Protein AF-A0A8S8ZEI9-F1 (afdb_monomer_lite)

Secondary structure (DSSP, 8-state):
--PPPPPPPPP-----------S----SSPEEEEEEEEEEPPPTT--TTTT-S--TT--SHHHHHHHHHHHHHHHHHHTT--EEEEEPPPEEE--TTT-TTHHHHHHHHHH-TT-GGGHHHHHHHHHHHHHHT-SEEEEEPPTT-SS-SS-EES-SS--GGG-EEEE-GGG-SHHHHHHHHHHHTT--GGGS-EEEEEEEETT---EEEEEE-TT--SPPP-SSPEEEBSS---TT-EE-SEEEE-SSSSPEEEEESS-EESSBTTB-HHHHHHHHHHHHTTSS---------PPPPBPPPSSSEEEEEEEEEES---TT-EEEEEEEEEEEEETTS--TTSS-GGG-HHHHHHHHTS--SSEE-HHHHHHHHHHHHHHT---BTTTTTS-EETTEEPEESS--EEEEEPPPSEETT---EEEEEEEEEEEEE--S-SS--EE--SS-TT-------

pLDDT: mean 82.85, std 17.99, range [22.48, 98.56]

Sequence (457 aa):
MLLCTLPSAAVANSEITSSNRDASEEIANPNSIDLLVIYPETEFGTSHVDDLSSDYGEITVDGYLDKLIQHVNSNYARSSIGAQFNPLPSVEVNFSHLDEDWKRQLTLAMMNPHNSPYVDYIAELNTIRNSTNADVMVYWRESGDGGPGANGASAVPAEEDEAYVHITHYSMSPYILSHELGHLLGGEHHKGTQTIANISVDGGEFEDREIRTLMTSQVTPTGYPVARVWAFSDANTTVNGTIPCGYGLEPSNCTYAEETPIGNSSWSNVDLMRARAPIVAGFRSQPDEPEWEWPEPLPPQGDDVLGSSQLQIYGPISASSNISATWIANISLRDDYGVDLLPDRALGVRAQIDQHLGDGDGWLDIPEIADFVSLVEGARNLTDSESLGCCVVDYLPLQMSKGMEVIVIPPANGSVESNGSWGWMEYAELSGLTDSRSTRILDVPRWVACWRRSPSG

Radius of gyration: 31.48 Å; chains: 1; bounding box: 76×87×60 Å

Foldseek 3Di:
DDDDDDDDDDDDPPPPDDDPPDDDDQDPAFQEAEEEEEEADDDPPQELCNPAPCQVPDRHPVVSVVLQLVLLQVQCRVQNLRARYDYFPYYHDDPVVLDVLVLQVLVVCLLCVVDDVCVVSLVVVVVVCVVRLGLAYEYQGDAPSPHDPDWAQNAQQDALSRRYTYDYSNQSASLQVSQRNLRNLRQAQVQWDWDWFFKDWQPHHTDTETETESNHPDDDDPPGHHKYFSYFAAQPDWDAAWGFTDRDNGTIIITGPDTGHRGHVVHGSSVSSSVSRNVSSVSRPPPVPVPPPQDPFAAFDPDQKDKDKDKAWDDDPAAFDKIKIKIKMKMKGKQCQADPLFPDRNRGPLQRLCPPVHDNPQWRDPNSQVVVQVSVVVCQQDFWCVLQLAKAKQNHTWGFPPTKDKRWNTHDTTGSPDIGMIIMMIITITMDTHHRDRDMDIDRHPDRPSDPPDDDD

Structure (mmCIF, N/CA/C/O backbone):
data_AF-A0A8S8ZEI9-F1
#
_entry.id   AF-A0A8S8ZEI9-F1
#
loop_
_atom_site.group_PDB
_atom_site.id
_atom_site.type_symbol
_atom_site.label_atom_id
_atom_site.label_alt_id
_atom_site.label_comp_id
_atom_site.label_asym_id
_atom_site.label_entity_id
_atom_site.label_seq_id
_atom_site.pdbx_PDB_ins_code
_atom_site.Cartn_x
_atom_site.Cartn_y
_atom_site.Cartn_z
_atom_site.occupancy
_atom_site.B_iso_or_equiv
_atom_site.auth_seq_id
_atom_site.auth_comp_id
_atom_site.auth_asym_id
_atom_site.auth_atom_id
_atom_site.pdbx_PDB_model_num
ATOM 1 N N . MET A 1 1 ? 7.246 -60.025 -24.361 1.00 41.47 1 MET A N 1
ATOM 2 C CA . MET A 1 1 ? 8.350 -59.055 -24.514 1.00 41.47 1 MET A CA 1
ATOM 3 C C . MET A 1 1 ? 8.413 -58.632 -25.967 1.00 41.47 1 MET A C 1
ATOM 5 O O . MET A 1 1 ? 9.008 -59.336 -26.766 1.00 41.47 1 MET A O 1
ATOM 9 N N . LEU A 1 2 ? 7.758 -57.529 -26.307 1.00 24.06 2 LEU A N 1
ATOM 10 C CA . LEU A 1 2 ? 8.025 -56.771 -27.524 1.00 24.06 2 LEU A CA 1
ATOM 11 C C . LEU A 1 2 ? 7.878 -55.302 -27.111 1.00 24.06 2 LEU A C 1
ATOM 13 O O . LEU A 1 2 ? 6.808 -54.891 -26.670 1.00 24.06 2 LEU A O 1
ATOM 17 N N . LEU A 1 3 ? 8.998 -54.581 -27.122 1.00 26.72 3 LEU A N 1
ATOM 18 C CA . LEU A 1 3 ? 9.082 -53.158 -26.817 1.00 26.72 3 LEU A CA 1
ATOM 19 C C . LEU A 1 3 ? 8.504 -52.369 -27.997 1.00 26.72 3 LEU A C 1
ATOM 21 O O . LEU A 1 3 ? 9.011 -52.492 -29.110 1.00 26.72 3 LEU A O 1
ATOM 25 N N . CYS A 1 4 ? 7.480 -51.552 -27.752 1.00 22.48 4 CYS A N 1
ATOM 26 C CA . CYS A 1 4 ? 7.060 -50.507 -28.683 1.00 22.48 4 CYS A CA 1
ATOM 27 C C . CYS A 1 4 ? 7.836 -49.224 -28.371 1.00 22.48 4 CYS A C 1
ATOM 29 O O . CYS A 1 4 ? 7.711 -48.653 -27.290 1.00 22.48 4 CYS A O 1
ATOM 31 N N . THR A 1 5 ? 8.646 -48.789 -29.330 1.00 28.70 5 THR A N 1
ATOM 32 C CA . THR A 1 5 ? 9.311 -47.484 -29.376 1.00 28.70 5 THR A CA 1
ATOM 33 C C . THR A 1 5 ? 8.310 -46.404 -29.791 1.00 28.70 5 THR A C 1
ATOM 35 O O . THR A 1 5 ? 7.671 -46.533 -30.835 1.00 28.70 5 THR A O 1
ATOM 38 N N . LEU A 1 6 ? 8.189 -45.342 -28.993 1.00 28.67 6 LEU A N 1
ATOM 39 C CA . LEU A 1 6 ? 7.446 -44.123 -29.332 1.00 28.67 6 LEU A CA 1
ATOM 40 C C . LEU A 1 6 ? 8.271 -43.246 -30.300 1.00 28.67 6 LEU A C 1
ATOM 42 O O . LEU A 1 6 ? 9.490 -43.169 -30.133 1.00 28.67 6 LEU A O 1
ATOM 46 N N . PRO A 1 7 ? 7.655 -42.566 -31.284 1.00 27.75 7 PRO A N 1
ATOM 47 C CA . PRO A 1 7 ? 8.329 -41.540 -32.072 1.00 27.75 7 PRO A CA 1
ATOM 48 C C . PRO A 1 7 ? 8.414 -40.222 -31.284 1.00 27.75 7 PRO A C 1
ATOM 50 O O . PRO A 1 7 ? 7.431 -39.772 -30.697 1.00 27.75 7 PRO A O 1
ATOM 53 N N . SER A 1 8 ? 9.595 -39.598 -31.291 1.00 26.06 8 SER A N 1
ATOM 54 C CA . SER A 1 8 ? 9.828 -38.262 -30.736 1.00 26.06 8 SER A CA 1
ATOM 55 C C . SER A 1 8 ? 9.002 -37.210 -31.476 1.00 26.06 8 SER A C 1
ATOM 57 O O . SER A 1 8 ? 9.134 -37.057 -32.691 1.00 26.06 8 SER A O 1
ATOM 59 N N . ALA A 1 9 ? 8.186 -36.457 -30.740 1.00 27.80 9 ALA A N 1
ATOM 60 C CA . ALA A 1 9 ? 7.574 -35.235 -31.240 1.00 27.80 9 ALA A CA 1
ATOM 61 C C . ALA A 1 9 ? 8.646 -34.140 -31.351 1.00 27.80 9 ALA A C 1
ATOM 63 O O . ALA A 1 9 ? 9.372 -33.861 -30.396 1.00 27.80 9 ALA A O 1
ATOM 64 N N . ALA A 1 10 ? 8.755 -33.547 -32.537 1.00 25.30 10 ALA A N 1
ATOM 65 C CA . ALA A 1 10 ? 9.562 -32.365 -32.783 1.00 25.30 10 ALA A CA 1
ATOM 66 C C . ALA A 1 10 ? 8.955 -31.174 -32.030 1.00 25.30 10 ALA A C 1
ATOM 68 O O . ALA A 1 10 ? 7.794 -30.825 -32.242 1.00 25.30 10 ALA A O 1
ATOM 69 N N . VAL A 1 11 ? 9.745 -30.561 -31.152 1.00 27.27 11 VAL A N 1
ATOM 70 C CA . VAL A 1 11 ? 9.424 -29.274 -30.536 1.00 27.27 11 VAL A CA 1
ATOM 71 C C . VAL A 1 11 ? 9.545 -28.216 -31.629 1.00 27.27 11 VAL A C 1
ATOM 73 O O . VAL A 1 11 ? 10.615 -28.034 -32.212 1.00 27.27 11 VAL A O 1
ATOM 76 N N . ALA A 1 12 ? 8.435 -27.558 -31.949 1.00 25.98 12 ALA A N 1
ATOM 77 C CA . ALA A 1 12 ? 8.441 -26.385 -32.802 1.00 25.98 12 ALA A CA 1
ATOM 78 C C . ALA A 1 12 ? 9.163 -25.254 -32.055 1.00 25.98 12 ALA A C 1
ATOM 80 O O . ALA A 1 12 ? 8.646 -24.721 -31.077 1.00 25.98 12 ALA A O 1
ATOM 81 N N . ASN A 1 13 ? 10.369 -24.912 -32.510 1.00 25.33 13 ASN A N 1
ATOM 82 C CA . ASN A 1 13 ? 11.029 -23.659 -32.165 1.00 25.33 13 ASN A CA 1
ATOM 83 C C . ASN A 1 13 ? 10.170 -22.511 -32.710 1.00 25.33 13 ASN A C 1
ATOM 85 O O . ASN A 1 13 ? 10.238 -22.200 -33.898 1.00 25.33 13 ASN A O 1
ATOM 89 N N . SER A 1 14 ? 9.372 -21.876 -31.856 1.00 28.39 14 SER A N 1
ATOM 90 C CA . SER A 1 14 ? 8.962 -20.499 -32.107 1.00 28.39 14 SER A CA 1
ATOM 91 C C . SER A 1 14 ? 10.179 -19.621 -31.841 1.00 28.39 14 SER A C 1
ATOM 93 O O . SER A 1 14 ? 10.615 -19.481 -30.697 1.00 28.39 14 SER A O 1
ATOM 95 N N . GLU A 1 15 ? 10.764 -19.094 -32.913 1.00 24.59 15 GLU A N 1
ATOM 96 C CA . GLU A 1 15 ? 11.771 -18.043 -32.858 1.00 24.59 15 GLU A CA 1
ATOM 97 C C . GLU A 1 15 ? 11.253 -16.909 -31.967 1.00 24.59 15 GLU A C 1
ATOM 99 O O . GLU A 1 15 ? 10.234 -16.283 -32.257 1.00 24.59 15 GLU A O 1
ATOM 104 N N . ILE A 1 16 ? 11.952 -16.669 -30.857 1.00 27.48 16 ILE A N 1
ATOM 105 C CA . ILE A 1 16 ? 11.787 -15.458 -30.062 1.00 27.48 16 ILE A CA 1
ATOM 106 C C . ILE A 1 16 ? 12.325 -14.330 -30.936 1.00 27.48 16 ILE A C 1
ATOM 108 O O . ILE A 1 16 ? 13.528 -14.077 -30.991 1.00 27.48 16 ILE A O 1
ATOM 112 N N . THR A 1 17 ? 11.435 -13.688 -31.685 1.00 26.55 17 THR A N 1
ATOM 113 C CA . THR A 1 17 ? 11.738 -12.423 -32.341 1.00 26.55 17 THR A CA 1
ATOM 114 C C . THR A 1 17 ? 12.024 -11.403 -31.249 1.00 26.55 17 THR A C 1
ATOM 116 O O . THR A 1 17 ? 11.147 -11.079 -30.448 1.00 26.55 17 THR A O 1
ATOM 119 N N . SER A 1 18 ? 13.268 -10.929 -31.209 1.00 28.16 18 SER A N 1
ATOM 120 C CA . SER A 1 18 ? 13.718 -9.816 -30.383 1.00 28.16 18 SER A CA 1
ATOM 121 C C . SER A 1 18 ? 12.832 -8.596 -30.639 1.00 28.16 18 SER A C 1
ATOM 123 O O . SER A 1 18 ? 12.956 -7.926 -31.666 1.00 28.16 18 SER A O 1
ATOM 125 N N . SER A 1 19 ? 11.925 -8.311 -29.710 1.00 26.47 19 SER A N 1
ATOM 126 C CA . SER A 1 19 ? 11.293 -7.002 -29.621 1.00 26.47 19 SER A CA 1
ATOM 127 C C . SER A 1 19 ? 12.347 -6.042 -29.074 1.00 26.47 19 SER A C 1
ATOM 129 O O . SER A 1 19 ? 12.696 -6.098 -27.897 1.00 26.47 19 SER A O 1
ATOM 131 N N . ASN A 1 20 ? 12.886 -5.194 -29.952 1.00 26.67 20 ASN A N 1
ATOM 132 C CA . ASN A 1 20 ? 13.472 -3.925 -29.541 1.00 26.67 20 ASN A CA 1
ATOM 133 C C . ASN A 1 20 ? 12.369 -3.150 -28.812 1.00 26.67 20 ASN A C 1
ATOM 135 O O . ASN A 1 20 ? 11.435 -2.669 -29.455 1.00 26.67 20 ASN A O 1
ATOM 139 N N . ARG A 1 21 ? 12.450 -3.074 -27.482 1.00 36.00 21 ARG A N 1
ATOM 140 C CA . ARG A 1 21 ? 11.658 -2.132 -26.690 1.00 36.00 21 ARG A CA 1
ATOM 141 C C . ARG A 1 21 ? 12.349 -0.778 -26.772 1.00 36.00 21 ARG A C 1
ATOM 143 O O . ARG A 1 21 ? 13.206 -0.463 -25.957 1.00 36.00 21 ARG A O 1
ATOM 150 N N . ASP A 1 22 ? 12.022 -0.041 -27.823 1.00 31.16 22 ASP A N 1
ATOM 151 C CA . ASP A 1 22 ? 12.341 1.376 -27.944 1.00 31.16 22 ASP A CA 1
ATOM 152 C C . ASP A 1 22 ? 11.211 2.167 -27.262 1.00 31.16 22 ASP A C 1
ATOM 154 O O . ASP A 1 22 ? 10.046 1.959 -27.593 1.00 31.16 22 ASP A O 1
ATOM 158 N N . ALA A 1 23 ? 11.579 3.055 -26.334 1.00 32.91 23 ALA A N 1
ATOM 159 C CA . ALA A 1 23 ? 10.731 3.962 -25.548 1.00 32.91 23 ALA A CA 1
ATOM 160 C C . ALA A 1 23 ? 9.713 3.328 -24.568 1.00 32.91 23 ALA A C 1
ATOM 162 O O . ALA A 1 23 ? 8.863 2.512 -24.904 1.00 32.91 23 ALA A O 1
ATOM 163 N N . SER A 1 24 ? 9.800 3.784 -23.318 1.00 43.91 24 SER A N 1
ATOM 164 C CA . SER A 1 24 ? 8.871 3.557 -22.211 1.00 43.91 24 SER A CA 1
ATOM 165 C C . SER A 1 24 ? 7.418 3.871 -22.595 1.00 43.91 24 SER A C 1
ATOM 167 O O . SER A 1 24 ? 7.023 5.038 -22.632 1.00 43.91 24 SER A O 1
ATOM 169 N N . GLU A 1 25 ? 6.607 2.846 -22.850 1.00 44.22 25 GLU A N 1
ATOM 170 C CA . GLU A 1 25 ? 5.152 2.987 -22.805 1.00 44.22 25 GLU A CA 1
ATOM 171 C C . GLU A 1 25 ? 4.739 3.067 -21.330 1.00 44.22 25 GLU A C 1
ATOM 173 O O . GLU A 1 25 ? 4.743 2.062 -20.616 1.00 44.22 25 GLU A O 1
ATOM 178 N N . GLU A 1 26 ? 4.435 4.280 -20.856 1.00 55.06 26 GLU A N 1
ATOM 179 C CA . GLU A 1 26 ? 3.757 4.466 -19.572 1.00 55.06 26 GLU A CA 1
ATOM 180 C C . GLU A 1 26 ? 2.488 3.603 -19.543 1.00 55.06 26 GLU A C 1
ATOM 182 O O . GLU A 1 26 ? 1.740 3.524 -20.522 1.00 55.06 26 GLU A O 1
ATOM 187 N N . ILE A 1 27 ? 2.247 2.930 -18.417 1.00 61.28 27 ILE A N 1
ATOM 188 C CA . ILE A 1 27 ? 1.066 2.082 -18.247 1.00 61.28 27 ILE A CA 1
ATOM 189 C C . ILE A 1 27 ? -0.175 2.975 -18.347 1.00 61.28 27 ILE A C 1
ATOM 191 O O . ILE A 1 27 ? -0.409 3.812 -17.480 1.00 61.28 27 ILE A O 1
ATOM 195 N N . ALA A 1 28 ? -0.969 2.777 -19.404 1.00 56.03 28 ALA A N 1
ATOM 196 C CA . ALA A 1 28 ? -2.083 3.654 -19.771 1.00 56.03 28 ALA A CA 1
ATOM 197 C C . ALA A 1 28 ? -3.189 3.765 -18.703 1.00 56.03 28 ALA A C 1
ATOM 199 O O . ALA A 1 28 ? -3.949 4.725 -18.735 1.00 56.03 28 ALA A O 1
ATOM 200 N N . ASN A 1 29 ? -3.265 2.805 -17.771 1.00 72.75 29 ASN A N 1
ATOM 201 C CA . ASN A 1 29 ? -4.181 2.801 -16.630 1.00 72.75 29 ASN A CA 1
ATOM 202 C C . ASN A 1 29 ? -3.444 2.261 -15.386 1.00 72.75 29 ASN A C 1
ATOM 204 O O . ASN A 1 29 ? -3.379 1.040 -15.215 1.00 72.75 29 ASN A O 1
ATOM 208 N N . PRO A 1 30 ? -2.817 3.116 -14.559 1.00 85.81 30 PRO A N 1
ATOM 209 C CA . PRO A 1 30 ? -2.212 2.673 -13.306 1.00 85.81 30 PRO A CA 1
ATOM 210 C C . PRO A 1 30 ? -3.292 2.257 -12.294 1.00 85.81 30 PRO A C 1
ATOM 212 O O . PRO A 1 30 ? -4.415 2.756 -12.329 1.00 85.81 30 PRO A O 1
ATOM 215 N N . ASN A 1 31 ? -2.942 1.355 -11.377 1.00 91.00 31 ASN A N 1
ATOM 216 C CA . ASN A 1 31 ? -3.812 0.986 -10.263 1.00 91.00 31 ASN A CA 1
ATOM 217 C C . ASN A 1 31 ? -3.827 2.135 -9.246 1.00 91.00 31 ASN A C 1
ATOM 219 O O . ASN A 1 31 ? -2.758 2.545 -8.782 1.00 91.00 31 ASN A O 1
ATOM 223 N N . SER A 1 32 ? -5.016 2.654 -8.937 1.00 94.56 32 SER A N 1
ATOM 224 C CA . SER A 1 32 ? -5.198 3.692 -7.918 1.00 94.56 32 SER A CA 1
ATOM 225 C C . SER A 1 32 ? -5.065 3.071 -6.532 1.00 94.56 32 SER A C 1
ATOM 227 O O . SER A 1 32 ? -5.709 2.065 -6.270 1.00 94.56 32 SER A O 1
ATOM 229 N N . ILE A 1 33 ? -4.229 3.655 -5.681 1.00 96.62 33 ILE A N 1
ATOM 230 C CA . ILE A 1 33 ? -4.015 3.249 -4.290 1.00 96.62 33 ILE A CA 1
ATOM 231 C C . ILE A 1 33 ? -4.404 4.436 -3.415 1.00 96.62 33 ILE A C 1
ATOM 233 O O . ILE A 1 33 ? -3.739 5.476 -3.466 1.00 96.62 33 ILE A O 1
ATOM 237 N N . ASP A 1 34 ? -5.458 4.293 -2.623 1.00 97.12 34 ASP A N 1
ATOM 238 C CA . ASP A 1 34 ? -5.935 5.345 -1.733 1.00 97.12 34 ASP A CA 1
ATOM 239 C C . ASP A 1 34 ? -5.009 5.468 -0.513 1.00 97.12 34 ASP A C 1
ATOM 241 O O . ASP A 1 34 ? -4.850 4.553 0.299 1.00 97.12 34 ASP A O 1
ATOM 245 N N . LEU A 1 35 ? -4.347 6.620 -0.407 1.00 98.00 35 LEU A N 1
ATOM 246 C CA . LEU A 1 35 ? -3.287 6.884 0.558 1.00 98.00 35 LEU A CA 1
ATOM 247 C C . LEU A 1 35 ? -3.773 7.879 1.609 1.00 98.00 35 LEU A C 1
ATOM 249 O O . LEU A 1 35 ? -3.955 9.061 1.315 1.00 98.00 35 LEU A O 1
ATOM 253 N N . LEU A 1 36 ? -3.911 7.425 2.852 1.00 98.12 36 LEU A N 1
ATOM 254 C CA . LEU A 1 36 ? -4.219 8.292 3.984 1.00 98.12 36 LEU A CA 1
ATOM 255 C C . LEU A 1 36 ? -2.944 8.695 4.721 1.00 98.12 36 LEU A C 1
ATOM 257 O O . LEU A 1 36 ? -2.158 7.842 5.133 1.00 98.12 36 LEU A O 1
ATOM 261 N N . VAL A 1 37 ? -2.781 9.993 4.967 1.00 98.50 37 VAL A N 1
ATOM 262 C CA . VAL A 1 37 ? -1.755 10.508 5.878 1.00 98.50 37 VAL A CA 1
ATOM 263 C C . VAL A 1 37 ? -2.406 10.909 7.196 1.00 98.50 37 VAL A C 1
ATOM 265 O O . VAL A 1 37 ? -3.325 11.725 7.218 1.00 98.50 37 VAL A O 1
ATOM 268 N N . ILE A 1 38 ? -1.904 10.356 8.297 1.00 98.12 38 ILE A N 1
ATOM 269 C CA . ILE A 1 38 ? -2.270 10.758 9.655 1.00 98.12 38 ILE A CA 1
ATOM 270 C C . ILE A 1 38 ? -1.104 11.488 10.319 1.00 98.12 38 ILE A C 1
ATOM 272 O O . ILE A 1 38 ? 0.061 11.161 10.074 1.00 98.12 38 ILE A O 1
ATOM 276 N N . TYR A 1 39 ? -1.398 12.461 11.174 1.00 97.31 39 TYR A N 1
ATOM 277 C CA . TYR A 1 39 ? -0.383 13.225 11.902 1.00 97.31 39 TYR A CA 1
ATOM 278 C C . TYR A 1 39 ? -0.905 13.674 13.274 1.00 97.31 39 TYR A C 1
ATOM 280 O O . TYR A 1 39 ? -2.118 13.748 13.464 1.00 97.31 39 TYR A O 1
ATOM 288 N N . PRO A 1 40 ? -0.035 13.920 14.270 1.00 95.19 40 PRO A N 1
ATOM 289 C CA . PRO A 1 40 ? -0.490 14.307 15.600 1.00 95.19 40 PRO A CA 1
ATOM 290 C C . PRO A 1 40 ? -1.222 15.649 15.592 1.00 95.19 40 PRO A C 1
ATOM 292 O O . PRO A 1 40 ? -0.817 16.562 14.877 1.00 95.19 40 PRO A O 1
ATOM 295 N N . GLU A 1 41 ? -2.255 15.770 16.425 1.00 91.38 41 GLU A N 1
ATOM 296 C CA . GLU A 1 41 ? -2.940 17.042 16.685 1.00 91.38 41 GLU A CA 1
ATOM 297 C C . GLU A 1 41 ? -1.925 18.144 17.042 1.00 91.38 41 GLU A C 1
ATOM 299 O O . GLU A 1 41 ? -1.037 17.944 17.883 1.00 91.38 41 GLU A O 1
ATOM 304 N N . THR A 1 42 ? -2.053 19.302 16.394 1.00 86.31 42 THR A N 1
ATOM 305 C CA . THR A 1 42 ? -1.168 20.453 16.591 1.00 86.31 42 THR A CA 1
ATOM 306 C C . THR A 1 42 ? -1.728 21.432 17.623 1.00 86.31 42 THR A C 1
ATOM 308 O O . THR A 1 42 ? -2.895 21.388 18.018 1.00 86.31 42 THR A O 1
ATOM 311 N N . GLU A 1 43 ? -0.881 22.347 18.104 1.00 82.88 43 GLU A N 1
ATOM 312 C CA . GLU A 1 43 ? -1.356 23.439 18.950 1.00 82.88 43 GLU A CA 1
ATOM 313 C C . GLU A 1 43 ? -2.326 24.344 18.175 1.00 82.88 43 GLU A C 1
ATOM 315 O O . GLU A 1 43 ? -2.210 24.556 16.969 1.00 82.88 43 GLU A O 1
ATOM 320 N N . PHE A 1 44 ? -3.296 24.930 18.881 1.00 79.81 44 PHE A N 1
ATOM 321 C CA . PHE A 1 44 ? -4.289 25.789 18.242 1.00 79.81 44 PHE A CA 1
ATOM 322 C C . PHE A 1 44 ? -3.627 26.943 17.472 1.00 79.81 44 PHE A C 1
ATOM 324 O O . PHE A 1 44 ? -2.998 27.825 18.062 1.00 79.81 44 PHE A O 1
ATOM 331 N N . GLY A 1 45 ? -3.854 26.973 16.158 1.00 76.12 45 GLY A N 1
ATOM 332 C CA . GLY A 1 45 ? -3.325 28.004 15.268 1.00 76.12 45 GLY A CA 1
ATOM 333 C C . GLY A 1 45 ? -1.941 27.706 14.692 1.00 76.12 45 GLY A C 1
ATOM 334 O O . GLY A 1 45 ? -1.391 28.601 14.053 1.00 76.12 45 GLY A O 1
ATOM 335 N N . THR A 1 46 ? -1.405 26.497 14.891 1.00 83.19 46 THR A N 1
ATOM 336 C CA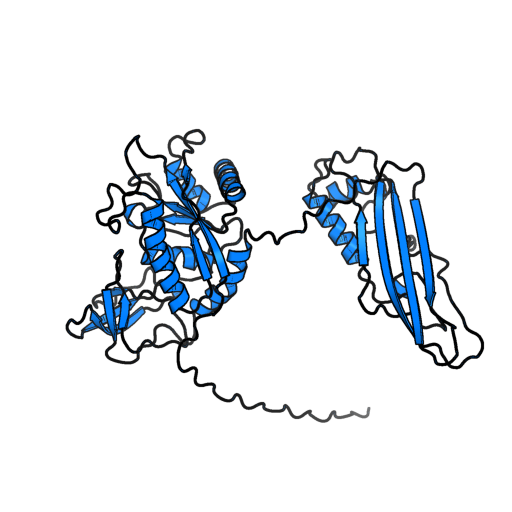 . THR A 1 46 ? -0.226 25.993 14.176 1.00 83.19 46 THR A CA 1
ATOM 337 C C . THR A 1 46 ? -0.602 24.859 13.226 1.00 83.19 46 THR A C 1
ATOM 339 O O . THR A 1 46 ? -1.596 24.155 13.418 1.00 83.19 46 THR A O 1
ATOM 342 N N . SER A 1 47 ? 0.197 24.693 12.181 1.00 82.81 47 SER A N 1
ATOM 343 C CA . SER A 1 47 ? 0.096 23.623 11.195 1.00 82.81 47 SER A CA 1
ATOM 344 C C . SER A 1 47 ? 1.304 22.699 11.302 1.00 82.81 47 SER A C 1
ATOM 346 O O . SER A 1 47 ? 2.407 23.139 11.626 1.00 82.81 47 SER A O 1
ATOM 348 N N . HIS A 1 48 ? 1.126 21.423 10.954 1.00 87.81 48 HIS A N 1
ATOM 349 C CA . HIS A 1 48 ? 2.206 20.423 10.960 1.00 87.81 48 HIS A CA 1
ATOM 350 C C . HIS A 1 48 ? 3.278 20.680 9.885 1.00 87.81 48 HIS A C 1
ATOM 352 O O . HIS A 1 48 ? 4.235 19.923 9.769 1.00 87.81 48 HIS A O 1
ATOM 358 N N . VAL A 1 49 ? 3.118 21.737 9.080 1.00 90.06 49 VAL A N 1
ATOM 359 C CA . VAL A 1 49 ? 4.092 22.180 8.071 1.00 90.06 49 VAL A CA 1
ATOM 360 C C . VAL A 1 49 ? 4.811 23.484 8.431 1.00 90.06 49 VAL A C 1
ATOM 362 O O . VAL A 1 49 ? 5.735 23.869 7.720 1.00 90.06 49 VAL A O 1
ATOM 365 N N . ASP A 1 50 ? 4.428 24.166 9.517 1.00 84.50 50 ASP A N 1
ATOM 366 C CA . ASP A 1 50 ? 4.876 25.540 9.809 1.00 84.50 50 ASP A CA 1
ATOM 367 C C . ASP A 1 50 ? 6.394 25.677 10.031 1.00 84.50 50 ASP A C 1
ATOM 369 O O . ASP A 1 50 ? 6.971 26.734 9.761 1.00 84.50 50 ASP A O 1
ATOM 373 N N . ASP A 1 51 ? 7.054 24.643 10.556 1.00 82.06 51 ASP A N 1
ATOM 374 C CA . ASP A 1 51 ? 8.495 24.633 10.833 1.00 82.06 51 ASP A CA 1
ATOM 375 C C . ASP A 1 51 ? 9.320 23.953 9.726 1.00 82.06 51 ASP A C 1
ATOM 377 O O . ASP A 1 51 ? 10.548 23.833 9.840 1.00 82.06 51 ASP A O 1
ATOM 381 N N . LEU A 1 52 ? 8.684 23.563 8.617 1.00 83.25 52 LEU A N 1
ATOM 382 C CA . LEU A 1 52 ? 9.394 23.063 7.450 1.00 83.25 52 LEU A CA 1
ATOM 383 C C . LEU A 1 52 ? 10.122 24.213 6.752 1.00 83.25 52 LEU A C 1
ATOM 385 O O . LEU A 1 52 ? 9.549 25.207 6.322 1.00 83.25 52 LEU A O 1
ATOM 389 N N . SER A 1 53 ? 11.435 24.056 6.577 1.00 70.81 53 SER A N 1
ATOM 390 C CA . SER A 1 53 ? 12.271 25.058 5.891 1.00 70.81 53 SER A CA 1
ATOM 391 C C . SER A 1 53 ? 11.914 25.279 4.410 1.00 70.81 53 SER A C 1
ATOM 393 O O . SER A 1 53 ? 12.376 26.241 3.794 1.00 70.81 53 SER A O 1
ATOM 395 N N . SER A 1 54 ? 11.138 24.363 3.831 1.00 73.44 54 SER A N 1
ATOM 396 C CA . SER A 1 54 ? 10.607 24.388 2.475 1.00 73.44 54 SER A CA 1
ATOM 397 C C . SER A 1 54 ? 9.334 23.541 2.478 1.00 73.44 54 SER A C 1
ATOM 399 O O . SER A 1 54 ? 9.359 22.420 2.974 1.00 73.44 54 SER A O 1
ATOM 401 N N . ASP A 1 55 ? 8.245 24.088 1.955 1.00 77.38 55 ASP A N 1
ATOM 402 C CA . ASP A 1 55 ? 6.874 23.559 2.023 1.00 77.38 55 ASP A CA 1
ATOM 403 C C . ASP A 1 55 ? 6.138 23.746 0.679 1.00 77.38 55 ASP A C 1
ATOM 405 O O . ASP A 1 55 ? 4.915 23.763 0.608 1.00 77.38 55 ASP A O 1
ATOM 409 N N . TYR A 1 56 ? 6.885 23.970 -0.409 1.00 83.75 56 TYR A N 1
ATOM 410 C CA . TYR A 1 56 ? 6.356 24.421 -1.703 1.00 83.75 56 TYR A CA 1
ATOM 411 C C . TYR A 1 56 ? 5.519 25.721 -1.651 1.00 83.75 56 TYR A C 1
ATOM 413 O O . TYR A 1 56 ? 4.765 26.000 -2.593 1.00 83.75 56 TYR A O 1
ATOM 421 N N . GLY A 1 57 ? 5.648 26.521 -0.589 1.00 83.56 57 GLY A N 1
ATOM 422 C CA . GLY A 1 57 ? 4.823 27.698 -0.320 1.00 83.56 57 GLY A CA 1
ATOM 423 C C . GLY A 1 57 ? 3.412 27.374 0.179 1.00 83.56 57 GLY A C 1
ATOM 424 O O . GLY A 1 57 ? 2.534 28.231 0.064 1.00 83.56 57 GLY A O 1
ATOM 425 N N . GLU A 1 58 ? 3.174 26.152 0.657 1.00 88.56 58 GLU A N 1
ATOM 426 C CA . GLU A 1 58 ? 1.882 25.694 1.168 1.00 88.56 58 GLU A CA 1
ATOM 427 C C . GLU A 1 58 ? 1.734 25.954 2.663 1.00 88.56 58 GLU A C 1
ATOM 429 O O . GLU A 1 58 ? 2.640 25.714 3.444 1.00 88.56 58 GLU A O 1
ATOM 434 N N . ILE A 1 59 ? 0.544 26.388 3.074 1.00 85.38 59 ILE A N 1
ATOM 435 C CA . ILE A 1 59 ? 0.233 26.698 4.482 1.00 85.38 59 ILE A CA 1
ATOM 436 C C . ILE A 1 59 ? -0.661 25.639 5.143 1.00 85.38 59 ILE A C 1
ATOM 438 O O . ILE A 1 59 ? -1.086 25.798 6.284 1.00 85.38 59 ILE A O 1
ATOM 442 N N . THR A 1 60 ? -1.001 24.577 4.412 1.00 91.25 60 THR A N 1
ATOM 443 C CA . THR A 1 60 ? -1.866 23.485 4.882 1.00 91.25 60 THR A CA 1
ATOM 444 C C . THR A 1 60 ? -1.188 22.146 4.646 1.00 91.25 60 THR A C 1
ATOM 446 O O . THR A 1 60 ? -0.437 22.000 3.679 1.00 91.25 60 THR A O 1
ATOM 449 N N . VAL A 1 61 ? -1.488 21.168 5.503 1.00 93.69 61 VAL A N 1
ATOM 450 C CA . VAL A 1 61 ? -0.975 19.800 5.368 1.00 93.69 61 VAL A CA 1
ATOM 451 C C . VAL A 1 61 ? -1.415 19.184 4.038 1.00 93.69 61 VAL A C 1
ATOM 453 O O . VAL A 1 61 ? -0.563 18.736 3.278 1.00 93.69 61 VAL A O 1
ATOM 456 N N . ASP A 1 62 ? -2.705 19.247 3.698 1.00 94.81 62 ASP A N 1
ATOM 457 C CA . ASP A 1 62 ? -3.215 18.680 2.440 1.00 94.81 62 ASP A CA 1
ATOM 458 C C . ASP A 1 62 ? -2.589 19.336 1.199 1.00 94.81 62 ASP A C 1
ATOM 460 O O . ASP A 1 62 ? -2.149 18.636 0.290 1.00 94.81 62 ASP A O 1
ATOM 464 N N . GLY A 1 63 ? -2.446 20.669 1.179 1.00 94.12 63 GLY A N 1
ATOM 465 C CA . GLY A 1 63 ? -1.794 21.368 0.064 1.00 94.12 63 GLY A CA 1
ATOM 466 C C . GLY A 1 63 ? -0.335 20.939 -0.134 1.00 94.12 63 GLY A C 1
ATOM 467 O O . GLY A 1 63 ? 0.124 20.764 -1.268 1.00 94.12 63 GLY A O 1
ATOM 468 N N . TYR A 1 64 ? 0.391 20.712 0.966 1.00 95.19 64 TYR A N 1
ATOM 469 C CA . TYR A 1 64 ? 1.747 20.167 0.929 1.00 95.19 64 TYR A CA 1
ATOM 470 C C . TYR A 1 64 ? 1.775 18.729 0.389 1.00 95.19 64 TYR A C 1
ATOM 472 O O . TYR A 1 64 ? 2.584 18.407 -0.490 1.00 95.19 64 TYR A O 1
ATOM 480 N N . LEU A 1 65 ? 0.880 17.870 0.889 1.00 96.06 65 LEU A N 1
ATOM 481 C CA . LEU A 1 65 ? 0.784 16.464 0.495 1.00 96.06 65 LEU A CA 1
ATOM 482 C C . LEU A 1 65 ? 0.415 16.304 -0.982 1.00 96.06 65 LEU A C 1
ATOM 484 O O . LEU A 1 65 ? 1.044 15.495 -1.664 1.00 96.06 65 LEU A O 1
ATOM 488 N N . ASP A 1 66 ? -0.504 17.114 -1.508 1.00 95.19 66 ASP A N 1
ATOM 489 C CA . ASP A 1 66 ? -0.899 17.097 -2.920 1.00 95.19 66 ASP A CA 1
ATOM 490 C C . ASP A 1 66 ? 0.301 17.299 -3.854 1.00 95.19 66 ASP A C 1
ATOM 492 O O . ASP A 1 66 ? 0.487 16.559 -4.826 1.00 95.19 66 ASP A O 1
ATOM 496 N N . LYS A 1 67 ? 1.156 18.285 -3.557 1.00 94.38 67 LYS A N 1
ATOM 497 C CA . LYS A 1 67 ? 2.372 18.551 -4.344 1.00 94.38 67 LYS A CA 1
ATOM 498 C C . LYS A 1 67 ? 3.411 17.452 -4.175 1.00 94.38 67 LYS A C 1
ATOM 500 O O . LYS A 1 67 ? 3.993 16.985 -5.155 1.00 94.38 67 LYS A O 1
ATOM 505 N N . LEU A 1 68 ? 3.628 17.002 -2.942 1.00 95.44 68 LEU A N 1
ATOM 506 C CA . LEU A 1 68 ? 4.573 15.930 -2.656 1.00 95.44 68 LEU A CA 1
ATOM 507 C C . LEU A 1 68 ? 4.191 14.641 -3.400 1.00 95.44 68 LEU A C 1
ATOM 509 O O . LEU A 1 68 ? 5.047 14.009 -4.025 1.00 95.44 68 LEU A O 1
ATOM 513 N N . ILE A 1 69 ? 2.910 14.274 -3.384 1.00 97.19 69 ILE A N 1
ATOM 514 C CA . ILE A 1 69 ? 2.404 13.037 -3.984 1.00 97.19 69 ILE A CA 1
ATOM 515 C C . ILE A 1 69 ? 2.397 13.111 -5.515 1.00 97.19 69 ILE A C 1
ATOM 517 O O . ILE A 1 69 ? 2.619 12.091 -6.166 1.00 97.19 69 ILE A O 1
ATOM 521 N N . GLN A 1 70 ? 2.289 14.296 -6.125 1.00 95.81 70 GLN A N 1
ATOM 522 C CA . GLN A 1 70 ? 2.533 14.457 -7.569 1.00 95.81 70 GLN A CA 1
ATOM 523 C C . GLN A 1 70 ? 3.953 14.028 -7.966 1.00 95.81 70 GLN A C 1
ATOM 525 O O . GLN A 1 70 ? 4.141 13.314 -8.960 1.00 95.81 70 GLN A O 1
ATOM 530 N N . HIS A 1 71 ? 4.963 14.407 -7.178 1.00 95.50 71 HIS A N 1
ATOM 531 C CA . HIS A 1 71 ? 6.339 13.972 -7.414 1.00 95.50 71 HIS A CA 1
ATOM 532 C C . HIS A 1 71 ? 6.529 12.476 -7.141 1.00 95.50 71 HIS A C 1
ATOM 534 O O . HIS A 1 71 ? 7.222 11.808 -7.911 1.00 95.50 71 HIS A O 1
ATOM 540 N N . VAL A 1 72 ? 5.885 11.933 -6.100 1.00 97.62 72 VAL A N 1
ATOM 541 C CA . VAL A 1 72 ? 5.865 10.483 -5.843 1.00 97.62 72 VAL A CA 1
ATOM 542 C C . VAL A 1 72 ? 5.283 9.749 -7.050 1.00 97.62 72 VAL A C 1
ATOM 544 O O . VAL A 1 72 ? 5.980 8.940 -7.657 1.00 97.62 72 VAL A O 1
ATOM 547 N N . ASN A 1 73 ? 4.075 10.094 -7.492 1.00 97.81 73 ASN A N 1
ATOM 548 C CA . ASN A 1 73 ? 3.428 9.483 -8.656 1.00 97.81 73 ASN A CA 1
ATOM 549 C C . ASN A 1 73 ? 4.277 9.588 -9.927 1.00 97.81 73 ASN A C 1
ATOM 551 O O . ASN A 1 73 ? 4.384 8.619 -10.677 1.00 97.81 73 ASN A O 1
ATOM 555 N N . SER A 1 74 ? 4.974 10.709 -10.130 1.00 95.88 74 SER A N 1
ATOM 556 C CA . SER A 1 74 ? 5.915 10.866 -11.246 1.00 95.88 74 SER A CA 1
ATOM 557 C C . SER A 1 74 ? 7.069 9.853 -11.201 1.00 95.88 74 SER A C 1
ATOM 559 O O . SER A 1 74 ? 7.547 9.416 -12.246 1.00 95.88 74 SER A O 1
ATOM 561 N N . ASN A 1 75 ? 7.530 9.454 -10.012 1.00 95.88 75 ASN A N 1
ATOM 562 C CA . ASN A 1 75 ? 8.588 8.451 -9.855 1.00 95.88 75 ASN A CA 1
ATOM 563 C C . ASN A 1 75 ? 8.097 7.036 -10.190 1.00 95.88 75 ASN A C 1
ATOM 565 O O . ASN A 1 75 ? 8.812 6.269 -10.848 1.00 95.88 75 ASN A O 1
ATOM 569 N N . TYR A 1 76 ? 6.872 6.708 -9.772 1.00 96.81 76 TYR A N 1
ATOM 570 C CA . TYR A 1 76 ? 6.218 5.430 -10.062 1.00 96.81 76 TYR A CA 1
ATOM 571 C C . TYR A 1 76 ? 5.844 5.290 -11.542 1.00 96.81 76 TYR A C 1
ATOM 573 O O . TYR A 1 76 ? 6.100 4.238 -12.137 1.00 96.81 76 TYR A O 1
ATOM 581 N N . ALA A 1 77 ? 5.321 6.356 -12.155 1.00 94.56 77 ALA A N 1
ATOM 582 C CA . ALA A 1 77 ? 5.004 6.413 -13.582 1.00 94.56 77 ALA A CA 1
ATOM 583 C C . ALA A 1 77 ? 6.264 6.263 -14.445 1.00 94.56 77 ALA A C 1
ATOM 585 O O . ALA A 1 77 ? 6.331 5.371 -15.290 1.00 94.56 77 ALA A O 1
ATOM 586 N N . ARG A 1 78 ? 7.320 7.036 -14.145 1.00 92.06 78 ARG A N 1
ATOM 587 C CA . ARG A 1 78 ? 8.614 6.965 -14.850 1.00 92.06 78 ARG A CA 1
ATOM 588 C C . ARG A 1 78 ? 9.225 5.569 -14.834 1.00 92.06 78 ARG A C 1
ATOM 590 O O . ARG A 1 78 ? 9.846 5.156 -15.806 1.00 92.06 78 ARG A O 1
ATOM 597 N N . SER A 1 79 ? 9.052 4.846 -13.731 1.00 92.69 79 SER A N 1
ATOM 598 C CA . SER A 1 79 ? 9.575 3.483 -13.580 1.00 92.69 79 SER A CA 1
ATOM 599 C C . SER A 1 79 ? 8.583 2.411 -14.051 1.00 92.69 79 SER A C 1
ATOM 601 O O . SER A 1 79 ? 8.833 1.222 -13.873 1.00 92.69 79 SER A O 1
ATOM 603 N N . SER A 1 80 ? 7.449 2.811 -14.643 1.00 91.31 80 SER A N 1
ATOM 604 C CA . SER A 1 80 ? 6.407 1.920 -15.164 1.00 91.31 80 SER A CA 1
ATOM 605 C C . SER A 1 80 ? 5.964 0.855 -14.150 1.00 91.31 80 SER A C 1
ATOM 607 O O . SER A 1 80 ? 5.811 -0.320 -14.500 1.00 91.31 80 SER A O 1
ATOM 609 N N . ILE A 1 81 ? 5.794 1.257 -12.882 1.00 91.94 81 ILE A N 1
ATOM 610 C CA . ILE A 1 81 ? 5.316 0.375 -11.803 1.00 91.94 81 ILE A CA 1
ATOM 611 C C . ILE A 1 81 ? 3.825 0.068 -11.973 1.00 91.94 81 ILE A C 1
ATOM 613 O O . ILE A 1 81 ? 3.384 -1.030 -11.664 1.00 91.94 81 ILE A O 1
ATOM 617 N N . GLY A 1 82 ? 3.045 1.020 -12.494 1.00 91.88 82 GLY A N 1
ATOM 618 C CA . GLY A 1 82 ? 1.593 0.860 -12.633 1.00 91.88 82 GLY A CA 1
ATOM 619 C C . GLY A 1 82 ? 0.844 1.046 -11.314 1.00 91.88 82 GLY A C 1
ATOM 620 O O . GLY A 1 82 ? -0.221 0.463 -11.140 1.00 91.88 82 GLY A O 1
ATOM 621 N N . ALA A 1 83 ? 1.406 1.840 -10.401 1.00 94.88 83 ALA A N 1
ATOM 622 C CA . ALA A 1 83 ? 0.771 2.306 -9.173 1.00 94.88 83 ALA A CA 1
ATOM 623 C C . ALA A 1 83 ? 0.624 3.832 -9.230 1.00 94.88 83 ALA A C 1
ATOM 625 O O . ALA A 1 83 ? 1.554 4.524 -9.656 1.00 94.88 83 ALA A O 1
ATOM 626 N N . GLN A 1 84 ? -0.527 4.337 -8.799 1.00 97.00 84 GLN A N 1
ATOM 627 C CA . GLN A 1 84 ? -0.811 5.756 -8.634 1.00 97.00 84 GLN A CA 1
ATOM 628 C C . GLN A 1 84 ? -1.435 5.963 -7.258 1.00 97.00 84 GLN A C 1
ATOM 630 O O . GLN A 1 84 ? -2.492 5.422 -6.970 1.00 97.00 84 GLN A O 1
ATOM 635 N N . PHE A 1 85 ? -0.788 6.754 -6.414 1.00 97.75 85 PHE A N 1
ATOM 636 C CA . PHE A 1 85 ? -1.278 7.076 -5.082 1.00 97.75 85 PHE A CA 1
ATOM 637 C C . PHE A 1 85 ? -2.250 8.250 -5.155 1.00 97.75 85 PHE A C 1
ATOM 639 O O . PHE A 1 85 ? -1.899 9.321 -5.665 1.00 97.75 85 PHE A O 1
ATOM 646 N N . ASN A 1 86 ? -3.456 8.039 -4.648 1.00 96.31 86 ASN A N 1
ATOM 647 C CA . ASN A 1 86 ? -4.503 9.039 -4.535 1.00 96.31 86 ASN A CA 1
ATOM 648 C C . ASN A 1 86 ? -4.546 9.551 -3.083 1.00 96.31 86 ASN A C 1
ATOM 650 O O . ASN A 1 86 ? -4.908 8.777 -2.196 1.00 96.31 86 ASN A O 1
ATOM 654 N N . PRO A 1 87 ? -4.133 10.802 -2.800 1.00 96.62 87 PRO A N 1
ATOM 655 C CA . PRO A 1 87 ? -4.199 11.332 -1.444 1.00 96.62 87 PRO A CA 1
ATOM 656 C C . PRO A 1 87 ? -5.645 11.460 -0.974 1.00 96.62 87 PRO A C 1
ATOM 658 O O . PRO A 1 87 ? -6.455 12.149 -1.595 1.00 96.62 87 PRO A O 1
ATOM 661 N N . LEU A 1 88 ? -5.948 10.836 0.159 1.00 96.62 88 LEU A N 1
ATOM 662 C CA . LEU A 1 88 ? -7.157 11.113 0.925 1.00 96.62 88 LEU A CA 1
ATOM 663 C C . LEU A 1 88 ? -6.938 12.349 1.816 1.00 96.62 88 LEU A C 1
ATOM 665 O O . LEU A 1 88 ? -5.787 12.647 2.154 1.00 96.62 88 LEU A O 1
ATOM 669 N N . PRO A 1 89 ? -8.010 13.052 2.238 1.00 97.00 89 PRO A N 1
ATOM 670 C CA . PRO A 1 89 ? -7.894 14.134 3.212 1.00 97.00 89 PRO A CA 1
ATOM 671 C C . PRO A 1 89 ? -7.138 13.664 4.454 1.00 97.00 89 PRO A C 1
ATOM 673 O O . PRO A 1 89 ? -7.481 12.627 5.031 1.00 97.00 89 PRO A O 1
ATOM 676 N N . SER A 1 90 ? -6.102 14.402 4.845 1.00 96.62 90 SER A N 1
ATOM 677 C CA . SER A 1 90 ? -5.283 14.025 5.992 1.00 96.62 90 SER A CA 1
ATOM 678 C C . SER A 1 90 ? -6.065 14.123 7.306 1.00 96.62 90 SER A C 1
ATOM 680 O O . SER A 1 90 ? -7.047 14.860 7.425 1.00 96.62 90 SER A O 1
ATOM 682 N N . VAL A 1 91 ? -5.658 13.327 8.298 1.00 96.44 91 VAL A N 1
ATOM 683 C CA . VAL A 1 91 ? -6.369 13.214 9.580 1.00 96.44 91 VAL A CA 1
ATOM 684 C C . VAL A 1 91 ? -5.437 13.519 10.745 1.00 96.44 91 VAL A C 1
ATOM 686 O O . VAL A 1 91 ? -4.406 12.868 10.934 1.00 96.44 91 VAL A O 1
ATOM 689 N N . GLU A 1 92 ? -5.853 14.477 11.568 1.00 95.56 92 GLU A N 1
ATOM 690 C CA . GLU A 1 92 ? -5.251 14.732 12.874 1.00 95.56 92 GLU A CA 1
ATOM 691 C C . GLU A 1 92 ? -5.648 13.646 13.864 1.00 95.56 92 GLU A C 1
ATOM 693 O O . GLU A 1 92 ? -6.823 13.296 13.998 1.00 95.56 92 GLU A O 1
ATOM 698 N N . VAL A 1 93 ? -4.657 13.115 14.573 1.00 95.81 93 VAL A N 1
ATOM 699 C CA . VAL A 1 93 ? -4.845 12.035 15.535 1.00 95.81 93 VAL A CA 1
ATOM 700 C C . VAL A 1 93 ? -4.334 12.401 16.919 1.00 95.81 93 VAL A C 1
ATOM 702 O O . VAL A 1 93 ? -3.329 13.093 17.083 1.00 95.81 93 VAL A O 1
ATOM 705 N N . ASN A 1 94 ? -5.011 11.872 17.936 1.00 95.00 94 ASN A N 1
ATOM 706 C CA . ASN A 1 94 ? -4.611 11.998 19.328 1.00 95.00 94 ASN A CA 1
ATOM 707 C C . ASN A 1 94 ? -4.943 10.702 20.075 1.00 95.00 94 ASN A C 1
ATOM 709 O O . ASN A 1 94 ? -6.105 10.428 20.353 1.00 95.00 94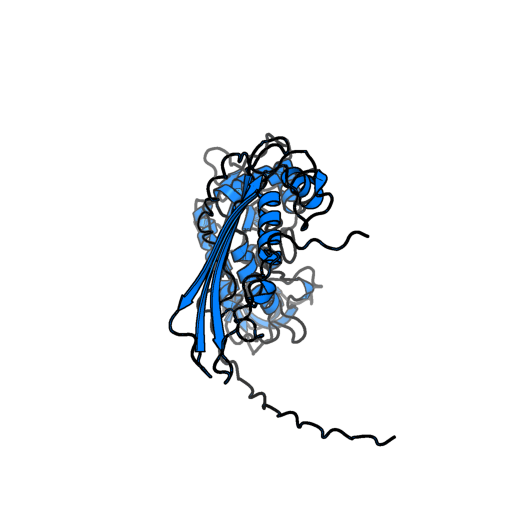 ASN A O 1
ATOM 713 N N . PHE A 1 95 ? -3.912 9.914 20.393 1.00 95.56 95 PHE A N 1
ATOM 714 C CA . PHE A 1 95 ? -4.044 8.621 21.079 1.00 95.56 95 PHE A CA 1
ATOM 715 C C . PHE A 1 95 ? -3.616 8.724 22.557 1.00 95.56 95 PHE A C 1
ATOM 717 O O . PHE A 1 95 ? -3.242 7.735 23.186 1.00 95.56 95 PHE A O 1
ATOM 724 N N . SER A 1 96 ? -3.646 9.932 23.137 1.00 95.38 96 SER A N 1
ATOM 725 C CA . SER A 1 96 ? -3.208 10.175 24.524 1.00 95.38 96 SER A CA 1
ATOM 726 C C . SER A 1 96 ? -4.049 9.469 25.586 1.00 95.38 96 SER A C 1
ATOM 728 O O . SER A 1 96 ? -3.619 9.356 26.733 1.00 95.38 96 SER A O 1
ATOM 730 N N . HIS A 1 97 ? -5.235 8.971 25.230 1.00 95.06 97 HIS A N 1
ATOM 731 C CA . HIS A 1 97 ? -6.044 8.133 26.112 1.00 95.06 97 HIS A CA 1
ATOM 732 C C . HIS A 1 97 ? -5.521 6.696 26.227 1.00 95.06 97 HIS A C 1
ATOM 734 O O . HIS A 1 97 ? -5.890 6.022 27.188 1.00 95.06 97 HIS A O 1
ATOM 740 N N . LEU A 1 98 ? -4.674 6.236 25.298 1.00 93.44 98 LEU A N 1
ATOM 741 C CA . LEU A 1 98 ? -4.043 4.916 25.360 1.00 93.44 98 LEU A CA 1
ATOM 742 C C . LEU A 1 98 ? -2.736 4.938 26.161 1.00 93.44 98 LEU A C 1
ATOM 744 O O . LEU A 1 98 ? -2.515 4.066 26.998 1.00 93.44 98 LEU A O 1
ATOM 748 N N . ASP A 1 99 ? -1.865 5.919 25.907 1.00 93.06 99 ASP A N 1
ATOM 749 C CA . ASP A 1 99 ? -0.557 6.048 26.567 1.00 93.06 99 ASP A CA 1
ATOM 750 C C . ASP A 1 99 ? -0.089 7.519 26.607 1.00 93.06 99 ASP A C 1
ATOM 752 O O . ASP A 1 99 ? -0.384 8.309 25.709 1.00 93.06 99 ASP A O 1
ATOM 756 N N . GLU A 1 100 ? 0.691 7.901 27.622 1.00 92.75 100 GLU A N 1
ATOM 757 C CA . GLU A 1 100 ? 1.329 9.226 27.680 1.00 92.75 100 GLU A CA 1
ATOM 758 C C . GLU A 1 100 ? 2.408 9.395 26.585 1.00 92.75 100 GLU A C 1
ATOM 760 O O . GLU A 1 100 ? 2.611 10.500 26.084 1.00 92.75 100 GLU A O 1
ATOM 765 N N . ASP A 1 101 ? 3.067 8.305 26.178 1.00 93.94 101 ASP A N 1
ATOM 766 C CA . ASP A 1 101 ? 4.101 8.228 25.130 1.00 93.94 101 ASP A CA 1
ATOM 767 C C . ASP A 1 101 ? 3.516 7.736 23.785 1.00 93.94 101 ASP A C 1
ATOM 769 O O . ASP A 1 101 ? 4.196 7.098 22.972 1.00 93.94 101 ASP A O 1
ATOM 773 N N . TRP A 1 102 ? 2.223 7.990 23.541 1.00 95.12 102 TRP A N 1
ATOM 774 C CA . TRP A 1 102 ? 1.483 7.387 22.426 1.00 95.12 102 TRP A CA 1
ATOM 775 C C . TRP A 1 102 ? 2.085 7.658 21.048 1.00 95.12 102 TRP A C 1
ATOM 777 O O . TRP A 1 102 ? 1.994 6.806 20.173 1.00 95.12 102 TRP A O 1
ATOM 787 N N . LYS A 1 103 ? 2.737 8.806 20.830 1.00 95.31 103 LYS A N 1
ATOM 788 C CA . LYS A 1 103 ? 3.331 9.158 19.526 1.00 95.31 103 LYS A CA 1
ATOM 789 C C . LYS A 1 103 ? 4.434 8.170 19.135 1.00 95.31 103 LYS A C 1
ATOM 791 O O . LYS A 1 103 ? 4.507 7.717 17.987 1.00 95.31 103 LYS A O 1
ATOM 796 N N . ARG A 1 104 ? 5.251 7.769 20.114 1.00 94.44 104 ARG A N 1
ATOM 797 C CA . ARG A 1 104 ? 6.247 6.709 19.962 1.00 94.44 104 ARG A CA 1
ATOM 798 C C . ARG A 1 104 ? 5.591 5.339 19.849 1.00 94.44 104 ARG A C 1
ATOM 800 O O . ARG A 1 104 ? 5.986 4.568 18.974 1.00 94.44 104 ARG A O 1
ATOM 807 N N . GLN A 1 105 ? 4.620 5.028 20.710 1.00 94.88 105 GLN A N 1
ATOM 808 C CA . GLN A 1 105 ? 3.961 3.716 20.707 1.00 94.88 105 GLN A CA 1
ATOM 809 C C . GLN A 1 105 ? 3.201 3.452 19.407 1.00 94.88 105 GLN A C 1
ATOM 811 O O . GLN A 1 105 ? 3.310 2.356 18.873 1.00 94.88 105 GLN A O 1
ATOM 816 N N . LEU A 1 106 ? 2.543 4.461 18.835 1.00 95.75 106 LEU A N 1
ATOM 817 C CA . LEU A 1 106 ? 1.862 4.384 17.544 1.00 95.75 106 LEU A CA 1
ATOM 818 C C . LEU A 1 106 ? 2.825 3.977 16.425 1.00 95.75 106 LEU A C 1
ATOM 820 O O . LEU A 1 106 ? 2.512 3.110 15.615 1.00 95.75 106 LEU A O 1
ATOM 824 N N . THR A 1 107 ? 4.039 4.537 16.420 1.00 94.50 107 THR A N 1
ATOM 825 C CA . THR A 1 107 ? 5.070 4.131 15.454 1.00 94.50 107 THR A CA 1
ATOM 826 C C . THR A 1 107 ? 5.434 2.652 15.614 1.00 94.50 107 THR A C 1
ATOM 828 O O . THR A 1 107 ? 5.566 1.930 14.629 1.00 94.50 107 THR A O 1
ATOM 831 N N . LEU A 1 108 ? 5.595 2.184 16.855 1.00 92.56 108 LEU A N 1
ATOM 832 C CA . LEU A 1 108 ? 5.930 0.786 17.135 1.00 92.56 108 LEU A CA 1
ATOM 833 C C . LEU A 1 108 ? 4.774 -0.164 16.804 1.00 92.56 108 LEU A C 1
ATOM 835 O O . LEU A 1 108 ? 5.036 -1.253 16.295 1.00 92.56 108 LEU A O 1
ATOM 839 N N . ALA A 1 109 ? 3.535 0.268 17.044 1.00 93.25 109 ALA A N 1
ATOM 840 C CA . ALA A 1 109 ? 2.312 -0.432 16.680 1.00 93.25 109 ALA A CA 1
ATOM 841 C C . ALA A 1 109 ? 2.232 -0.636 15.169 1.00 93.25 109 ALA A C 1
ATOM 843 O O . ALA A 1 109 ? 2.133 -1.770 14.714 1.00 93.25 109 ALA A O 1
ATOM 844 N N . MET A 1 110 ? 2.388 0.439 14.390 1.00 93.94 110 MET A N 1
ATOM 845 C CA . MET A 1 110 ? 2.375 0.369 12.927 1.00 93.94 110 MET A CA 1
ATOM 846 C C . MET A 1 110 ? 3.452 -0.565 12.382 1.00 93.94 110 MET A C 1
ATOM 848 O O . MET A 1 110 ? 3.185 -1.290 11.438 1.00 93.94 110 MET A O 1
ATOM 852 N N . MET A 1 111 ? 4.647 -0.591 12.981 1.00 92.12 111 MET A N 1
ATOM 853 C CA . MET A 1 111 ? 5.732 -1.488 12.558 1.00 92.12 111 MET A CA 1
ATOM 854 C C . MET A 1 111 ? 5.592 -2.927 13.068 1.00 92.12 111 MET A C 1
ATOM 856 O O . MET A 1 111 ? 6.373 -3.787 12.672 1.00 92.12 111 MET A O 1
ATOM 860 N N . ASN A 1 112 ? 4.652 -3.198 13.975 1.00 86.50 112 ASN A N 1
ATOM 861 C CA . ASN A 1 112 ? 4.425 -4.523 14.551 1.00 86.50 112 ASN A CA 1
ATOM 862 C C . ASN A 1 112 ? 2.914 -4.773 14.743 1.00 86.50 112 ASN A C 1
ATOM 864 O O . ASN A 1 112 ? 2.481 -4.982 15.883 1.00 86.50 112 ASN A O 1
ATOM 868 N N . PRO A 1 113 ? 2.105 -4.749 13.666 1.00 83.25 113 PRO A N 1
ATOM 869 C CA . PRO A 1 113 ? 0.645 -4.722 13.769 1.00 83.25 113 PRO A CA 1
ATOM 870 C C . PRO A 1 113 ? 0.042 -5.997 14.373 1.00 83.25 113 PRO A C 1
ATOM 872 O O . PRO A 1 113 ? -1.012 -5.946 14.997 1.00 83.25 113 PRO A O 1
ATOM 875 N N . HIS A 1 114 ? 0.733 -7.136 14.291 1.00 80.69 114 HIS A N 1
ATOM 876 C CA . HIS A 1 114 ? 0.285 -8.395 14.907 1.00 80.69 114 HIS A CA 1
ATOM 877 C C . HIS A 1 114 ? 0.789 -8.602 16.339 1.00 80.69 114 HIS A C 1
ATOM 879 O O . HIS A 1 114 ? 0.623 -9.677 16.918 1.00 80.69 114 HIS A O 1
ATOM 885 N N . ASN A 1 115 ? 1.464 -7.610 16.921 1.00 74.69 115 ASN A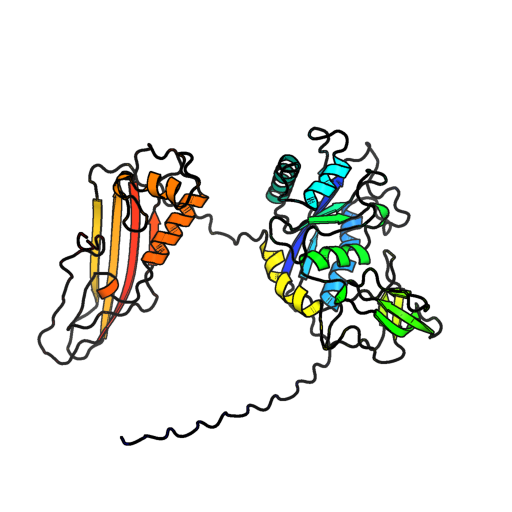 N 1
ATOM 886 C CA . ASN A 1 115 ? 2.057 -7.749 18.242 1.00 74.69 115 ASN A CA 1
ATOM 887 C C . ASN A 1 115 ? 1.072 -7.333 19.346 1.00 74.69 115 ASN A C 1
ATOM 889 O O . ASN A 1 115 ? 0.515 -6.236 19.351 1.00 74.69 115 ASN A O 1
ATOM 893 N N . SER A 1 116 ? 0.940 -8.194 20.356 1.00 64.25 116 SER A N 1
ATOM 894 C CA . SER A 1 116 ? -0.046 -8.071 21.435 1.00 64.25 116 SER A CA 1
ATOM 895 C C . SER A 1 116 ? -0.044 -6.765 22.258 1.00 64.25 116 SER A C 1
ATOM 897 O O . SER A 1 116 ? -1.132 -6.401 22.701 1.00 64.25 116 SER A O 1
ATOM 899 N N . PRO A 1 117 ? 1.066 -6.034 22.512 1.00 81.25 117 PRO A N 1
ATOM 900 C CA . PRO A 1 117 ? 0.992 -4.799 23.297 1.00 81.25 117 PRO A CA 1
ATOM 901 C C . PRO A 1 117 ? 0.366 -3.625 22.529 1.00 81.25 117 PRO A C 1
ATOM 903 O O . PRO A 1 117 ? 0.175 -2.566 23.119 1.00 81.25 117 PRO A O 1
ATOM 906 N N . TYR A 1 118 ? 0.062 -3.789 21.237 1.00 87.31 118 TYR A N 1
ATOM 907 C CA . TYR A 1 118 ? -0.409 -2.717 20.360 1.00 87.31 118 TYR A CA 1
ATOM 908 C C . TYR A 1 118 ? -1.842 -2.910 19.853 1.00 87.31 118 TYR A C 1
ATOM 910 O O . TYR A 1 118 ? -2.287 -2.140 19.009 1.00 87.31 118 TYR A O 1
ATOM 918 N N . VAL A 1 119 ? -2.578 -3.899 20.371 1.00 86.81 119 VAL A N 1
ATOM 919 C CA . VAL A 1 119 ? -3.929 -4.254 19.890 1.00 86.81 119 VAL A CA 1
ATOM 920 C C . VAL A 1 119 ? -4.879 -3.053 19.893 1.00 86.81 119 VAL A C 1
ATOM 922 O O . VAL A 1 119 ? -5.563 -2.831 18.899 1.00 86.81 119 VAL A O 1
ATOM 925 N N . ASP A 1 120 ? -4.862 -2.234 20.947 1.00 90.00 120 ASP A N 1
ATOM 926 C CA . ASP A 1 120 ? -5.736 -1.056 21.042 1.00 90.00 120 ASP A CA 1
ATOM 927 C C . ASP A 1 120 ? -5.378 0.018 19.997 1.00 90.00 120 ASP A C 1
ATOM 929 O O . ASP A 1 120 ? -6.259 0.589 19.356 1.00 90.00 120 ASP A O 1
ATOM 933 N N . TYR A 1 121 ? -4.080 0.225 19.735 1.00 93.19 121 TYR A N 1
ATOM 934 C CA . TYR A 1 121 ? -3.619 1.122 18.668 1.00 93.19 121 TYR A CA 1
ATOM 935 C C . TYR A 1 121 ? -4.063 0.630 17.291 1.00 93.19 121 TYR A C 1
ATOM 937 O O . TYR A 1 121 ? -4.501 1.427 16.464 1.00 93.19 121 TYR A O 1
ATOM 945 N N . ILE A 1 122 ? -3.960 -0.676 17.041 1.00 92.06 122 ILE A N 1
ATOM 946 C CA . ILE A 1 122 ? -4.360 -1.284 15.769 1.00 92.06 122 ILE A CA 1
ATOM 947 C C . ILE A 1 122 ? -5.878 -1.228 15.585 1.00 92.06 122 ILE A C 1
ATOM 949 O O . ILE A 1 122 ? -6.338 -0.928 14.488 1.00 92.06 122 ILE A O 1
ATOM 953 N N . ALA A 1 123 ? -6.666 -1.427 16.642 1.00 88.25 123 ALA A N 1
ATOM 954 C CA . ALA A 1 123 ? -8.120 -1.287 16.587 1.00 88.25 123 ALA A CA 1
ATOM 955 C C . ALA A 1 123 ? -8.552 0.142 16.201 1.00 88.25 123 ALA A C 1
ATOM 957 O O . ALA A 1 123 ? -9.436 0.329 15.356 1.00 88.25 123 ALA A O 1
ATOM 958 N N . GLU A 1 124 ? -7.905 1.163 16.765 1.00 94.62 124 GLU A N 1
ATOM 959 C CA . GLU A 1 124 ? -8.179 2.561 16.418 1.00 94.62 124 GLU A CA 1
ATOM 960 C C . GLU A 1 124 ? -7.678 2.935 15.020 1.00 94.62 124 GLU A C 1
ATOM 962 O O . GLU A 1 124 ? -8.412 3.571 14.261 1.00 94.62 124 GLU A O 1
ATOM 967 N N . LEU A 1 125 ? -6.486 2.475 14.626 1.00 94.00 125 LEU A N 1
ATOM 968 C CA . LEU A 1 125 ? -5.989 2.624 13.254 1.00 94.00 125 LEU A CA 1
ATOM 969 C C . LEU A 1 125 ? -6.946 1.988 12.242 1.00 94.00 125 LEU A C 1
ATOM 971 O O . LEU A 1 125 ? -7.292 2.627 11.251 1.00 94.00 125 LEU A O 1
ATOM 975 N N . ASN A 1 126 ? -7.446 0.784 12.522 1.00 89.94 126 ASN A N 1
ATOM 976 C CA . ASN A 1 126 ? -8.432 0.108 11.682 1.00 89.94 126 ASN A CA 1
ATOM 977 C C . ASN A 1 126 ? -9.747 0.886 11.611 1.00 89.94 126 ASN A C 1
ATOM 979 O O . ASN A 1 126 ? -10.347 0.964 10.542 1.00 89.94 126 ASN A O 1
ATOM 983 N N . THR A 1 127 ? -10.185 1.513 12.705 1.00 90.81 127 THR A N 1
ATOM 984 C CA . THR A 1 127 ? -11.378 2.375 12.703 1.00 90.81 127 THR A CA 1
ATOM 985 C C . THR A 1 127 ? -11.198 3.565 11.757 1.00 90.81 127 THR A C 1
ATOM 987 O O . THR A 1 127 ? -12.059 3.813 10.910 1.00 90.81 127 THR A O 1
ATOM 990 N N . ILE A 1 128 ? -10.057 4.257 11.841 1.00 92.19 128 ILE A N 1
ATOM 991 C CA . ILE A 1 128 ? -9.722 5.378 10.950 1.00 92.19 128 ILE A CA 1
ATOM 992 C C . ILE A 1 128 ? -9.650 4.891 9.498 1.00 92.19 128 ILE A C 1
ATOM 994 O O . ILE A 1 128 ? -10.313 5.451 8.619 1.00 92.19 128 ILE A O 1
ATOM 998 N N . ARG A 1 129 ? -8.913 3.806 9.247 1.00 90.81 129 ARG A N 1
ATOM 999 C CA . ARG A 1 129 ? -8.736 3.213 7.918 1.00 90.81 129 ARG A CA 1
ATOM 1000 C C . ARG A 1 129 ? -10.049 2.767 7.282 1.00 90.81 129 ARG A C 1
ATOM 1002 O O . ARG A 1 129 ? -10.253 2.978 6.094 1.00 90.81 129 ARG A O 1
ATOM 1009 N N . ASN A 1 130 ? -10.937 2.141 8.060 1.00 88.69 130 ASN A N 1
ATOM 1010 C CA . ASN A 1 130 ? -12.282 1.733 7.633 1.00 88.69 130 ASN A CA 1
ATOM 1011 C C . ASN A 1 130 ? -13.109 2.960 7.234 1.00 88.69 130 ASN A C 1
ATOM 1013 O O . ASN A 1 130 ? -13.696 2.985 6.161 1.00 88.6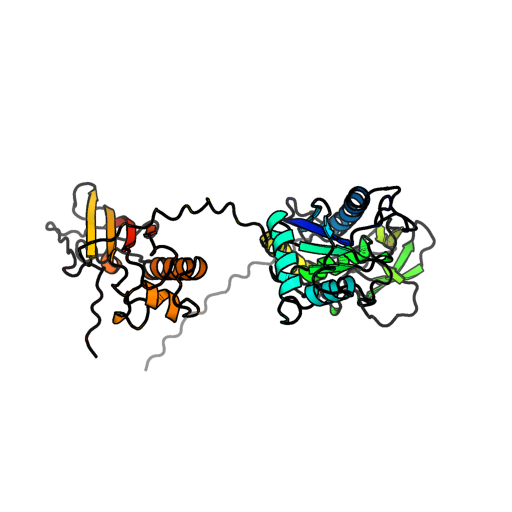9 130 ASN A O 1
ATOM 1017 N N . SER A 1 131 ? -13.127 4.000 8.074 1.00 89.81 131 SER A N 1
ATOM 1018 C CA . SER A 1 131 ? -13.948 5.194 7.827 1.00 89.81 131 SER A CA 1
ATOM 1019 C C . SER A 1 131 ? -13.512 6.029 6.617 1.00 89.81 131 SER A C 1
ATOM 1021 O O . SER A 1 131 ? -14.301 6.816 6.100 1.00 89.81 131 SER A O 1
ATOM 1023 N N . THR A 1 132 ? -12.265 5.862 6.173 1.00 91.25 132 THR A N 1
ATOM 1024 C CA . THR A 1 132 ? -11.652 6.615 5.069 1.00 91.25 132 THR A CA 1
ATOM 1025 C C . THR A 1 132 ? -11.463 5.787 3.800 1.00 91.25 132 THR A C 1
ATOM 1027 O O . THR A 1 132 ? -11.098 6.350 2.774 1.00 91.25 132 THR A O 1
ATOM 1030 N N . ASN A 1 133 ? -11.719 4.476 3.860 1.00 90.50 133 ASN A N 1
ATOM 1031 C CA . ASN A 1 133 ? -11.446 3.520 2.786 1.00 90.50 133 ASN A CA 1
ATOM 1032 C C . ASN A 1 133 ? -9.985 3.534 2.287 1.00 90.50 133 ASN A C 1
ATOM 1034 O O . ASN A 1 133 ? -9.726 3.375 1.101 1.00 90.50 133 ASN A O 1
ATOM 1038 N N . ALA A 1 134 ? -9.021 3.756 3.185 1.00 94.00 134 ALA A N 1
ATOM 1039 C CA . ALA A 1 134 ? -7.615 3.901 2.809 1.00 94.00 134 ALA A CA 1
ATOM 1040 C C . ALA A 1 134 ? -6.914 2.549 2.592 1.00 94.00 134 ALA A C 1
ATOM 1042 O O . ALA A 1 134 ? -6.816 1.748 3.530 1.00 94.00 134 ALA A O 1
ATOM 1043 N N . ASP A 1 135 ? -6.340 2.324 1.407 1.00 95.88 135 ASP A N 1
ATOM 1044 C CA . ASP A 1 135 ? -5.503 1.155 1.107 1.00 95.88 135 ASP A CA 1
ATOM 1045 C C . ASP A 1 135 ? -4.216 1.154 1.932 1.00 95.88 135 ASP A C 1
ATOM 1047 O O . ASP A 1 135 ? -3.812 0.117 2.458 1.00 95.88 135 ASP A O 1
ATOM 1051 N N . VAL A 1 136 ? -3.584 2.322 2.069 1.00 97.06 136 VAL A N 1
ATOM 1052 C CA . VAL A 1 136 ? -2.309 2.508 2.771 1.00 97.06 136 VAL A CA 1
ATOM 1053 C C . VAL A 1 136 ? -2.418 3.669 3.750 1.00 97.06 136 VAL A C 1
ATOM 1055 O O . VAL A 1 136 ? -2.960 4.725 3.421 1.00 97.06 136 VAL A O 1
ATOM 1058 N N . MET A 1 137 ? -1.838 3.505 4.940 1.00 97.69 137 MET A N 1
ATOM 1059 C CA . MET A 1 137 ? -1.742 4.572 5.936 1.00 97.69 137 MET A CA 1
ATOM 1060 C C . MET A 1 137 ? -0.293 4.984 6.196 1.00 97.69 137 MET A C 1
ATOM 1062 O O . MET A 1 137 ? 0.571 4.162 6.505 1.00 97.69 137 MET A O 1
ATOM 1066 N N . VAL A 1 138 ? -0.045 6.289 6.137 1.00 98.56 138 VAL A N 1
ATOM 1067 C CA . VAL A 1 138 ? 1.242 6.913 6.444 1.00 98.56 138 VAL A CA 1
ATOM 1068 C C . VAL A 1 138 ? 1.101 7.743 7.710 1.00 98.56 138 VAL A C 1
ATOM 1070 O O . VAL A 1 138 ? 0.323 8.690 7.749 1.00 98.56 138 VAL A O 1
ATOM 1073 N N . TYR A 1 139 ? 1.894 7.444 8.732 1.00 98.19 139 TYR A N 1
ATOM 1074 C CA . TYR A 1 139 ? 2.011 8.292 9.910 1.00 98.19 139 TYR A CA 1
ATOM 1075 C C . TYR A 1 139 ? 3.155 9.288 9.741 1.00 98.19 139 TYR A C 1
ATOM 1077 O O . TYR A 1 139 ? 4.338 8.926 9.753 1.00 98.19 139 TYR A O 1
ATOM 1085 N N . TRP A 1 140 ? 2.796 10.561 9.581 1.00 97.62 140 TRP A N 1
ATOM 1086 C CA . TRP A 1 140 ? 3.742 11.663 9.566 1.00 97.62 140 TRP A CA 1
ATOM 1087 C C . TRP A 1 140 ? 4.004 12.152 10.985 1.00 97.62 140 TRP A C 1
ATOM 1089 O O . TRP A 1 140 ? 3.207 12.856 11.601 1.00 97.62 140 TRP A O 1
ATOM 1099 N N . ARG A 1 141 ? 5.161 11.765 11.504 1.00 95.75 141 ARG A N 1
ATOM 1100 C CA . ARG A 1 141 ? 5.518 11.945 12.908 1.00 95.75 141 ARG A CA 1
ATOM 1101 C C . ARG A 1 141 ? 5.792 13.397 13.275 1.00 95.75 141 ARG A C 1
ATOM 1103 O O . ARG A 1 141 ? 6.137 14.222 12.428 1.00 95.75 141 ARG A O 1
ATOM 1110 N N . GLU A 1 142 ? 5.699 13.671 14.570 1.00 92.62 142 GLU A N 1
ATOM 1111 C CA . GLU A 1 142 ? 6.138 14.924 15.183 1.00 92.62 142 GLU A CA 1
ATOM 1112 C C . GLU A 1 142 ? 7.648 14.894 15.467 1.00 92.62 142 GLU A C 1
ATOM 1114 O O . GLU A 1 142 ? 8.256 13.848 15.721 1.00 92.62 142 GLU A O 1
ATOM 1119 N N . SER A 1 143 ? 8.277 16.066 15.407 1.00 90.56 143 SER A N 1
ATOM 1120 C CA . SER A 1 143 ? 9.680 16.238 15.767 1.00 90.56 143 SER A CA 1
ATOM 1121 C C . SER A 1 143 ? 9.910 15.945 17.254 1.00 90.56 143 SER A C 1
ATOM 1123 O O . SER A 1 143 ? 9.278 16.533 18.125 1.00 90.56 143 SER A O 1
ATOM 1125 N N . GLY A 1 144 ? 10.855 15.052 17.560 1.00 88.50 144 GLY A N 1
ATOM 1126 C CA . GLY A 1 144 ? 11.228 14.754 18.947 1.00 88.50 144 GLY A CA 1
ATOM 1127 C C . GLY A 1 144 ? 10.244 13.861 19.711 1.00 88.50 144 GLY A C 1
ATOM 1128 O O . GLY A 1 144 ? 10.376 13.743 20.925 1.00 88.50 144 GLY A O 1
ATOM 1129 N N . ASP A 1 145 ? 9.333 13.177 19.017 1.00 90.19 145 ASP A N 1
ATOM 1130 C CA . ASP A 1 145 ? 8.324 12.262 19.577 1.00 90.19 145 ASP A CA 1
ATOM 1131 C C . ASP A 1 145 ? 8.877 10.984 20.255 1.00 90.19 145 ASP A C 1
ATOM 1133 O O . ASP A 1 145 ? 8.113 10.104 20.638 1.00 90.19 145 ASP A O 1
ATOM 1137 N N . GLY A 1 146 ? 10.202 10.831 20.359 1.00 89.44 146 GLY A N 1
ATOM 1138 C CA . GLY A 1 146 ? 10.867 9.684 20.984 1.00 89.44 146 GLY A CA 1
ATOM 1139 C C . GLY A 1 146 ? 10.897 8.394 20.152 1.00 89.44 146 GLY A C 1
ATOM 1140 O O . GLY A 1 146 ? 11.548 7.428 20.562 1.00 89.44 146 GLY A O 1
ATOM 1141 N N . GLY A 1 147 ? 10.239 8.344 18.991 1.00 89.00 147 GLY A N 1
ATOM 1142 C CA . GLY A 1 147 ? 10.223 7.154 18.140 1.00 89.00 147 GLY A CA 1
ATOM 1143 C C . GLY A 1 147 ? 11.549 6.894 17.398 1.00 89.00 147 GLY A C 1
ATOM 1144 O O . GLY A 1 147 ? 12.516 7.649 17.529 1.00 89.00 147 GLY A O 1
ATOM 1145 N N . PRO A 1 148 ? 11.618 5.830 16.574 1.00 89.88 148 PRO A N 1
ATOM 1146 C CA . PRO A 1 148 ? 12.813 5.471 15.808 1.00 89.88 148 PRO A CA 1
ATOM 1147 C C . PRO A 1 148 ? 13.379 6.632 14.975 1.00 89.88 148 PRO A C 1
ATOM 1149 O O . PRO A 1 148 ? 12.628 7.422 14.411 1.00 89.88 148 PRO A O 1
ATOM 1152 N N . GLY A 1 149 ? 14.706 6.725 14.855 1.00 88.38 149 GLY A N 1
ATOM 1153 C CA . GLY A 1 149 ? 15.357 7.771 14.049 1.00 88.38 149 GLY A CA 1
ATOM 1154 C C . GLY A 1 149 ? 15.345 7.520 12.534 1.00 88.38 149 GLY A C 1
ATOM 1155 O O . GLY A 1 149 ? 15.759 8.388 11.773 1.00 88.38 149 GLY A O 1
ATOM 1156 N N . ALA A 1 150 ? 14.914 6.334 12.100 1.00 89.94 150 ALA A N 1
ATOM 1157 C CA . ALA A 1 150 ? 14.736 5.983 10.694 1.00 89.94 150 ALA A CA 1
ATOM 1158 C C . ALA A 1 150 ? 13.268 6.156 10.278 1.00 89.94 150 ALA A C 1
ATOM 1160 O O . ALA A 1 150 ? 12.391 6.242 11.135 1.00 89.94 150 ALA A O 1
ATOM 1161 N N . ASN A 1 151 ? 13.018 6.194 8.973 1.00 94.62 151 ASN A N 1
ATOM 1162 C CA . ASN A 1 151 ? 11.688 5.981 8.400 1.00 94.62 151 ASN A CA 1
ATOM 1163 C C . ASN A 1 151 ? 11.506 4.478 8.146 1.00 94.62 151 ASN A C 1
ATOM 1165 O O . ASN A 1 151 ? 12.499 3.739 8.171 1.00 94.62 151 ASN A O 1
ATOM 1169 N N . GLY A 1 152 ? 10.273 4.027 7.943 1.00 93.38 152 GLY A N 1
ATOM 1170 C CA . GLY A 1 152 ? 10.046 2.611 7.696 1.00 93.38 152 GLY A CA 1
ATOM 1171 C C . GLY A 1 152 ? 8.649 2.273 7.209 1.00 93.38 152 GLY A C 1
ATOM 1172 O O . GLY A 1 152 ? 7.671 2.936 7.558 1.00 93.38 152 GLY A O 1
ATOM 1173 N N . ALA A 1 153 ? 8.590 1.194 6.440 1.00 95.00 153 ALA A N 1
ATOM 1174 C CA . ALA A 1 153 ? 7.397 0.406 6.186 1.00 95.00 153 ALA A CA 1
ATOM 1175 C C . ALA A 1 153 ? 7.349 -0.801 7.133 1.00 95.00 153 ALA A C 1
ATOM 1177 O O . ALA A 1 153 ? 8.387 -1.354 7.503 1.00 95.00 153 ALA A O 1
ATOM 1178 N N . SER A 1 154 ? 6.145 -1.225 7.496 1.00 92.25 154 SER A N 1
ATOM 1179 C CA . SER A 1 154 ? 5.885 -2.377 8.374 1.00 92.25 154 SER A CA 1
ATOM 1180 C C . SER A 1 154 ? 6.329 -3.709 7.788 1.00 92.25 154 SER A C 1
ATOM 1182 O O . SER A 1 154 ? 6.825 -4.560 8.522 1.00 92.25 154 SER A O 1
ATOM 1184 N N . ALA A 1 155 ? 6.159 -3.893 6.479 1.00 90.06 155 ALA A N 1
ATOM 1185 C CA . ALA A 1 155 ? 6.385 -5.168 5.811 1.00 90.06 155 ALA A CA 1
ATOM 1186 C C . ALA A 1 155 ? 6.900 -4.996 4.372 1.00 90.06 155 ALA A C 1
ATOM 1188 O O . ALA A 1 155 ? 6.735 -3.945 3.745 1.00 90.06 155 ALA A O 1
ATOM 1189 N N . VAL A 1 156 ? 7.566 -6.043 3.864 1.00 87.38 156 VAL A N 1
ATOM 1190 C CA . VAL A 1 156 ? 8.158 -6.104 2.515 1.00 87.38 156 VAL A CA 1
ATOM 1191 C C . VAL A 1 156 ? 7.965 -7.505 1.908 1.00 87.38 156 VAL A C 1
ATOM 1193 O O . VAL A 1 156 ? 8.724 -8.415 2.252 1.00 87.38 156 VAL A O 1
ATOM 1196 N N . PRO A 1 157 ? 7.023 -7.698 0.964 1.00 88.62 157 PRO A N 1
ATOM 1197 C CA . PRO A 1 157 ? 5.892 -6.808 0.680 1.00 88.62 157 PRO A CA 1
ATOM 1198 C C . PRO A 1 157 ? 4.917 -6.766 1.865 1.00 88.62 157 PRO A C 1
ATOM 1200 O O . PRO A 1 157 ? 4.965 -7.639 2.725 1.00 88.62 157 PRO A O 1
ATOM 1203 N N . ALA A 1 158 ? 4.032 -5.774 1.892 1.00 89.31 158 ALA A N 1
ATOM 1204 C CA . ALA A 1 158 ? 2.962 -5.711 2.885 1.00 89.31 158 ALA A CA 1
ATOM 1205 C C . ALA A 1 158 ? 1.741 -6.524 2.456 1.00 89.31 158 ALA A C 1
ATOM 1207 O O . ALA A 1 158 ? 1.469 -6.600 1.256 1.00 89.31 158 ALA A O 1
ATOM 1208 N N . GLU A 1 159 ? 1.015 -7.078 3.425 1.00 87.81 159 GLU A N 1
ATOM 1209 C CA . GLU A 1 159 ? -0.374 -7.541 3.295 1.00 87.81 159 GLU A CA 1
ATOM 1210 C C . GLU A 1 159 ? -1.365 -6.455 3.772 1.00 87.81 159 GLU A C 1
ATOM 1212 O O . GLU A 1 159 ? -0.936 -5.390 4.229 1.00 87.81 159 GLU A O 1
ATOM 1217 N N . GLU A 1 160 ? -2.683 -6.679 3.625 1.00 86.56 160 GLU A N 1
ATOM 1218 C CA . GLU A 1 160 ? -3.708 -5.655 3.908 1.00 86.56 160 GLU A CA 1
ATOM 1219 C C . GLU A 1 160 ? -3.533 -5.076 5.311 1.00 86.56 160 GLU A C 1
ATOM 1221 O O . GLU A 1 160 ? -3.414 -3.863 5.463 1.00 86.56 160 GLU A O 1
ATOM 1226 N N . ASP A 1 161 ? -3.465 -5.918 6.333 1.00 85.00 161 ASP A N 1
ATOM 1227 C CA . ASP A 1 161 ? -3.349 -5.539 7.742 1.00 85.00 161 ASP A CA 1
ATOM 1228 C C . ASP A 1 161 ? -1.945 -5.054 8.150 1.00 85.00 161 ASP A C 1
ATOM 1230 O O . ASP A 1 161 ? -1.728 -4.654 9.294 1.00 85.00 161 ASP A O 1
ATOM 1234 N N . GLU A 1 162 ? -1.012 -5.001 7.198 1.00 90.12 162 GLU A N 1
ATOM 1235 C CA . GLU A 1 162 ? 0.357 -4.523 7.360 1.00 90.12 162 GLU A CA 1
ATOM 1236 C C . GLU A 1 162 ? 0.666 -3.334 6.439 1.00 90.12 162 GLU A C 1
ATOM 1238 O O . GLU A 1 162 ? 1.832 -3.028 6.214 1.00 90.12 162 GLU A O 1
ATOM 1243 N N . ALA A 1 163 ? -0.322 -2.647 5.865 1.00 94.94 163 ALA A N 1
ATOM 1244 C CA . ALA A 1 163 ? -0.102 -1.561 4.902 1.00 94.94 163 ALA A CA 1
ATOM 1245 C C . ALA A 1 163 ? 0.222 -0.201 5.566 1.00 94.94 163 ALA A C 1
ATOM 1247 O O . ALA A 1 163 ? -0.459 0.806 5.342 1.00 94.94 163 ALA A O 1
ATOM 1248 N N . TYR A 1 164 ? 1.272 -0.171 6.393 1.00 97.25 164 TYR A N 1
ATOM 1249 C CA . TYR A 1 164 ? 1.649 0.975 7.217 1.00 97.25 164 TYR A CA 1
ATOM 1250 C C . TYR A 1 164 ? 3.045 1.513 6.893 1.00 97.25 164 TYR A C 1
ATOM 1252 O O . TYR A 1 164 ? 4.020 0.777 6.747 1.00 97.25 164 TYR A O 1
ATOM 1260 N N . VAL A 1 165 ? 3.168 2.836 6.863 1.00 98.06 165 VAL A N 1
ATOM 1261 C CA . VAL A 1 165 ? 4.451 3.541 6.761 1.00 98.06 165 VAL A CA 1
ATOM 1262 C C . VAL A 1 165 ? 4.521 4.599 7.848 1.00 98.06 165 VAL A C 1
ATOM 1264 O O . VAL A 1 165 ? 3.525 5.251 8.148 1.00 98.06 165 VAL A O 1
ATOM 1267 N N . HIS A 1 166 ? 5.701 4.828 8.416 1.00 97.19 166 HIS A N 1
ATOM 1268 C CA . HIS A 1 166 ? 5.946 6.018 9.221 1.00 97.19 166 HIS A CA 1
ATOM 1269 C C . HIS A 1 166 ? 7.114 6.830 8.673 1.00 97.19 166 HIS A C 1
ATOM 1271 O O . HIS A 1 166 ? 8.171 6.298 8.319 1.00 97.19 166 HIS A O 1
ATOM 1277 N N . ILE A 1 167 ? 6.948 8.150 8.688 1.00 97.12 167 ILE A N 1
ATOM 1278 C CA . ILE A 1 167 ? 7.952 9.103 8.225 1.00 97.12 167 ILE A CA 1
ATOM 1279 C C . ILE A 1 167 ? 8.255 10.086 9.348 1.00 97.12 167 ILE A C 1
ATOM 1281 O O . ILE A 1 167 ? 7.357 10.677 9.945 1.00 97.12 167 ILE A O 1
ATOM 1285 N N . THR A 1 168 ? 9.539 10.253 9.652 1.00 95.25 168 THR A N 1
ATOM 1286 C CA . THR A 1 168 ? 10.022 11.273 10.588 1.00 95.25 168 THR A CA 1
ATOM 1287 C C . THR A 1 168 ? 9.713 12.670 10.061 1.00 95.25 168 THR A C 1
ATOM 1289 O O . THR A 1 168 ? 9.771 12.911 8.856 1.00 95.25 168 THR A O 1
ATOM 1292 N N . HIS A 1 169 ? 9.434 13.598 10.974 1.00 92.94 169 HIS A N 1
ATOM 1293 C CA . HIS A 1 169 ? 8.893 14.918 10.661 1.00 92.94 169 HIS A CA 1
ATOM 1294 C C . HIS A 1 169 ? 9.604 15.642 9.497 1.00 92.94 169 HIS A C 1
ATOM 1296 O O . HIS A 1 169 ? 8.989 15.920 8.471 1.00 92.94 169 HIS A O 1
ATOM 1302 N N . TYR A 1 170 ? 10.926 15.822 9.591 1.00 91.62 170 TYR A N 1
ATOM 1303 C CA . TYR A 1 170 ? 11.734 16.522 8.579 1.00 91.62 170 TYR A CA 1
ATOM 1304 C C . TYR A 1 170 ? 12.121 15.676 7.352 1.00 91.62 170 TYR A C 1
ATOM 1306 O O . TYR A 1 170 ? 12.834 16.163 6.475 1.00 91.62 170 TYR A O 1
ATOM 1314 N N . SER A 1 171 ? 11.708 14.406 7.289 1.00 91.88 171 SER A N 1
ATOM 1315 C CA . SER A 1 171 ? 12.043 13.496 6.182 1.00 91.88 171 SER A CA 1
ATOM 1316 C C . SER A 1 171 ? 10.897 13.283 5.199 1.00 91.88 171 SER A C 1
ATOM 1318 O O . SER A 1 171 ? 11.070 12.514 4.255 1.00 91.88 171 SER A O 1
ATOM 1320 N N . MET A 1 172 ? 9.742 13.924 5.398 1.00 93.50 172 MET A N 1
ATOM 1321 C CA . MET A 1 172 ? 8.592 13.809 4.500 1.00 93.50 172 MET A CA 1
ATOM 1322 C C . MET A 1 172 ? 8.883 14.492 3.162 1.00 93.50 172 MET A C 1
ATOM 1324 O O . MET A 1 172 ? 8.499 15.630 2.941 1.00 93.50 172 MET A O 1
ATOM 1328 N N . SER A 1 173 ? 9.595 13.803 2.271 1.00 93.00 173 SER A N 1
ATOM 1329 C CA . SER A 1 173 ? 9.972 14.275 0.936 1.00 93.00 173 SER A CA 1
ATOM 1330 C C . SER A 1 173 ? 9.563 13.269 -0.142 1.00 93.00 173 SER A C 1
ATOM 1332 O O . SER A 1 173 ? 9.389 12.084 0.165 1.00 93.00 173 SER A O 1
ATOM 1334 N N . PRO A 1 174 ? 9.470 13.679 -1.423 1.00 94.69 174 PRO A N 1
ATOM 1335 C CA . PRO A 1 174 ? 9.104 12.763 -2.499 1.00 94.69 174 PRO A CA 1
ATOM 1336 C C . PRO A 1 174 ? 10.024 11.546 -2.600 1.00 94.69 174 PRO A C 1
ATOM 1338 O O . PRO A 1 174 ? 9.548 10.439 -2.842 1.00 94.69 174 PRO A O 1
ATOM 1341 N N . TYR A 1 175 ? 11.334 11.726 -2.392 1.00 93.62 175 TYR A N 1
ATOM 1342 C CA . TYR A 1 175 ? 12.303 10.629 -2.452 1.00 93.62 175 TYR A CA 1
ATOM 1343 C C . TYR A 1 175 ? 12.051 9.593 -1.351 1.00 93.62 175 TYR A C 1
ATOM 1345 O O . TYR A 1 175 ? 12.026 8.395 -1.627 1.00 93.62 175 TYR A O 1
ATOM 1353 N N . ILE A 1 176 ? 11.850 10.052 -0.113 1.00 94.56 176 ILE A N 1
ATOM 1354 C CA . ILE A 1 176 ? 11.689 9.167 1.042 1.00 94.56 176 ILE A CA 1
ATOM 1355 C C . ILE A 1 176 ? 10.318 8.508 1.041 1.00 94.56 176 ILE A C 1
ATOM 1357 O O . ILE A 1 176 ? 10.242 7.295 1.197 1.00 94.56 176 ILE A O 1
ATOM 1361 N N . LEU A 1 177 ? 9.245 9.256 0.777 1.00 97.19 177 LEU A N 1
ATOM 1362 C CA . LEU A 1 177 ? 7.923 8.645 0.699 1.00 97.19 177 LEU A CA 1
ATOM 1363 C C . LEU A 1 177 ? 7.853 7.626 -0.449 1.00 97.19 177 LEU A C 1
ATOM 1365 O O . LEU A 1 177 ? 7.321 6.536 -0.265 1.00 97.19 177 LEU A O 1
ATOM 1369 N N . SER A 1 178 ? 8.473 7.918 -1.602 1.00 97.75 178 SER A N 1
ATOM 1370 C CA . SER A 1 178 ? 8.573 6.937 -2.694 1.00 97.75 178 SER A CA 1
ATOM 1371 C C . SER A 1 178 ? 9.310 5.664 -2.267 1.00 97.75 178 SER A C 1
ATOM 1373 O O . SER A 1 178 ? 8.908 4.580 -2.682 1.00 97.75 178 SER A O 1
ATOM 1375 N N . HIS A 1 179 ? 10.371 5.788 -1.462 1.00 97.00 179 HIS A N 1
ATOM 1376 C CA . HIS A 1 179 ? 11.138 4.657 -0.936 1.00 97.00 179 HIS A CA 1
ATOM 1377 C C . HIS A 1 179 ? 10.291 3.780 -0.009 1.00 97.00 179 HIS A C 1
ATOM 1379 O O . HIS A 1 179 ? 10.190 2.577 -0.237 1.00 97.00 179 HIS A O 1
ATOM 1385 N N . GLU A 1 180 ? 9.652 4.374 1.000 1.00 97.56 180 GLU A N 1
ATOM 1386 C CA . GLU A 1 180 ? 8.890 3.605 1.991 1.00 97.56 180 GLU A CA 1
ATOM 1387 C C . GLU A 1 180 ? 7.612 2.996 1.396 1.00 97.56 180 GLU A C 1
ATOM 1389 O O . GLU A 1 180 ? 7.298 1.841 1.659 1.00 97.56 180 GLU A O 1
ATOM 1394 N N . LEU A 1 181 ? 6.912 3.703 0.502 1.00 98.31 181 LEU A N 1
ATOM 1395 C CA . LEU A 1 181 ? 5.802 3.100 -0.251 1.00 98.31 181 LEU A CA 1
ATOM 1396 C C . LEU A 1 181 ? 6.285 1.964 -1.167 1.00 98.31 181 LEU A C 1
ATOM 1398 O O . LEU A 1 181 ? 5.563 0.996 -1.407 1.00 98.31 181 LEU A O 1
ATOM 1402 N N . GLY A 1 182 ? 7.530 2.049 -1.643 1.00 97.12 182 GLY A N 1
ATOM 1403 C CA . GLY A 1 182 ? 8.136 1.017 -2.475 1.00 97.12 182 GLY A CA 1
ATOM 1404 C C . GLY A 1 182 ? 8.298 -0.299 -1.722 1.00 97.12 182 GLY A C 1
ATOM 1405 O O . GLY A 1 182 ? 8.133 -1.362 -2.316 1.00 97.12 182 GLY A O 1
ATOM 1406 N N . HIS A 1 183 ? 8.546 -0.239 -0.412 1.00 97.12 183 HIS A N 1
ATOM 1407 C CA . HIS A 1 183 ? 8.614 -1.411 0.457 1.00 97.12 183 HIS A CA 1
ATOM 1408 C C . HIS A 1 183 ? 7.291 -2.167 0.557 1.00 97.12 183 HIS A C 1
ATOM 1410 O O . HIS A 1 183 ? 7.301 -3.390 0.410 1.00 97.12 183 HIS A O 1
ATOM 1416 N N . LEU A 1 184 ? 6.160 -1.466 0.689 1.00 96.50 184 LEU A N 1
ATOM 1417 C CA . LEU A 1 184 ? 4.836 -2.107 0.712 1.00 96.50 184 LEU A CA 1
ATOM 1418 C C . LEU A 1 184 ? 4.579 -2.919 -0.567 1.00 96.50 184 LEU A C 1
ATOM 1420 O O . LEU A 1 184 ? 4.013 -4.010 -0.530 1.00 96.50 184 LEU A O 1
ATOM 1424 N N . LEU A 1 185 ? 5.089 -2.428 -1.697 1.00 93.88 185 LEU A N 1
ATOM 1425 C CA . LEU A 1 185 ? 5.027 -3.088 -3.001 1.00 93.88 185 LEU A CA 1
ATOM 1426 C C . LEU A 1 185 ? 6.104 -4.178 -3.193 1.00 93.88 185 LEU A C 1
ATOM 1428 O O . LEU A 1 185 ? 6.228 -4.739 -4.279 1.00 93.88 185 LEU A O 1
ATOM 1432 N N . GLY A 1 186 ? 6.889 -4.507 -2.167 1.00 90.12 186 GLY A N 1
ATOM 1433 C CA . GLY A 1 186 ? 7.928 -5.541 -2.223 1.00 90.12 186 GLY A CA 1
ATOM 1434 C C . GLY A 1 186 ? 9.277 -5.062 -2.759 1.00 90.12 186 GLY A C 1
ATOM 1435 O O . GLY A 1 186 ? 10.112 -5.880 -3.139 1.00 90.12 186 GLY A O 1
ATOM 1436 N N . GLY A 1 187 ? 9.504 -3.750 -2.818 1.00 91.25 187 GLY A N 1
ATOM 1437 C CA . GLY A 1 187 ? 10.806 -3.175 -3.126 1.00 91.25 187 GLY A CA 1
ATOM 1438 C C . GLY A 1 187 ? 11.828 -3.503 -2.037 1.00 91.25 187 GLY A C 1
ATOM 1439 O O . GLY A 1 187 ? 11.563 -3.356 -0.846 1.00 91.25 187 GLY A O 1
ATOM 1440 N N . GLU A 1 188 ? 13.031 -3.908 -2.434 1.00 89.06 188 GLU A N 1
ATOM 1441 C CA . GLU A 1 188 ? 14.078 -4.365 -1.521 1.00 89.06 188 GLU A CA 1
ATOM 1442 C C . GLU A 1 188 ? 15.380 -3.587 -1.707 1.00 89.06 188 GLU A C 1
ATOM 1444 O O . GLU A 1 188 ? 15.790 -3.247 -2.825 1.00 89.06 188 GLU A O 1
ATOM 1449 N N . HIS A 1 189 ? 16.090 -3.364 -0.596 1.00 91.06 189 HIS A N 1
ATOM 1450 C CA . HIS A 1 189 ? 17.316 -2.566 -0.606 1.00 91.06 189 HIS A CA 1
ATOM 1451 C C . HIS A 1 189 ? 18.428 -3.163 -1.456 1.00 91.06 189 HIS A C 1
ATOM 1453 O O . HIS A 1 189 ? 19.078 -2.451 -2.220 1.00 91.06 189 HIS A O 1
ATOM 1459 N N . HIS A 1 190 ? 18.624 -4.477 -1.359 1.00 84.75 190 HIS A N 1
ATOM 1460 C CA . HIS A 1 190 ? 19.691 -5.178 -2.072 1.00 84.75 190 HIS A CA 1
ATOM 1461 C C . HIS A 1 190 ? 19.456 -5.260 -3.589 1.00 84.75 190 HIS A C 1
ATOM 1463 O O . HIS A 1 190 ? 20.361 -5.633 -4.333 1.00 84.75 190 HIS A O 1
ATOM 1469 N N . LYS A 1 191 ? 18.243 -4.919 -4.042 1.00 85.62 191 LYS A N 1
ATOM 1470 C CA . LYS A 1 191 ? 17.871 -4.826 -5.456 1.00 85.62 191 LYS A CA 1
ATOM 1471 C C . LYS A 1 191 ? 17.994 -3.399 -5.986 1.00 85.62 191 LYS A C 1
ATOM 1473 O O . LYS A 1 191 ? 17.858 -3.192 -7.188 1.00 85.62 191 LYS A O 1
ATOM 1478 N N . GLY A 1 192 ? 18.248 -2.415 -5.119 1.00 87.31 192 GLY A N 1
ATOM 1479 C CA . GLY A 1 192 ? 18.581 -1.050 -5.512 1.00 87.31 192 GLY A CA 1
ATOM 1480 C C . GLY A 1 192 ? 19.934 -0.985 -6.223 1.00 87.31 192 GLY A C 1
ATOM 1481 O O . GLY A 1 192 ? 20.883 -1.679 -5.866 1.00 87.31 192 GLY A O 1
ATOM 1482 N N . THR A 1 193 ? 20.035 -0.126 -7.231 1.00 89.00 193 THR A N 1
ATOM 1483 C CA . THR A 1 193 ? 21.271 0.092 -7.979 1.00 89.00 193 THR A CA 1
ATOM 1484 C C . THR A 1 193 ? 22.158 1.100 -7.266 1.00 89.00 193 THR A C 1
ATOM 1486 O O . THR A 1 193 ? 21.709 2.170 -6.840 1.00 89.00 193 THR A O 1
ATOM 1489 N N . GLN A 1 194 ? 23.438 0.752 -7.177 1.00 89.56 194 GLN A N 1
ATOM 1490 C CA . GLN A 1 194 ? 24.535 1.640 -6.830 1.00 89.56 194 GLN A CA 1
ATOM 1491 C C . GLN A 1 194 ? 25.615 1.466 -7.901 1.00 89.56 194 GLN A C 1
ATOM 1493 O O . GLN A 1 194 ? 26.181 0.383 -8.036 1.00 89.56 194 GLN A O 1
ATOM 1498 N N . THR A 1 195 ? 25.882 2.509 -8.682 1.00 89.38 195 THR A N 1
ATOM 1499 C CA . THR A 1 195 ? 26.895 2.472 -9.750 1.00 89.38 195 THR A CA 1
ATOM 1500 C C . THR A 1 195 ? 27.563 3.833 -9.910 1.00 89.38 195 THR A C 1
ATOM 1502 O O . THR A 1 195 ? 27.065 4.829 -9.391 1.00 89.38 195 THR A O 1
ATOM 1505 N N . ILE A 1 196 ? 28.694 3.886 -10.606 1.00 92.69 196 ILE A N 1
ATOM 1506 C CA . ILE A 1 196 ? 29.365 5.141 -10.954 1.00 92.69 196 ILE A CA 1
ATOM 1507 C C . ILE A 1 196 ? 28.938 5.520 -12.369 1.00 92.69 196 ILE A C 1
ATOM 1509 O O . ILE A 1 196 ? 28.981 4.680 -13.267 1.00 92.69 196 ILE A O 1
ATOM 1513 N N . ALA A 1 197 ? 28.533 6.773 -12.554 1.00 93.62 197 ALA A N 1
ATOM 1514 C CA . ALA A 1 197 ? 28.180 7.317 -13.856 1.00 93.62 197 ALA A CA 1
ATOM 1515 C C . ALA A 1 197 ? 28.705 8.742 -14.001 1.00 93.62 197 ALA A C 1
ATOM 1517 O O . ALA A 1 197 ? 28.721 9.506 -13.033 1.00 93.62 197 ALA A O 1
ATOM 1518 N N . ASN A 1 198 ? 29.087 9.106 -15.220 1.00 95.88 198 ASN A N 1
ATOM 1519 C CA . ASN A 1 198 ? 29.490 10.465 -15.535 1.00 95.88 198 ASN A CA 1
ATOM 1520 C C . ASN A 1 198 ? 28.246 11.319 -15.822 1.00 95.88 198 ASN A C 1
ATOM 1522 O O . ASN A 1 198 ? 27.561 11.114 -16.833 1.00 95.88 198 ASN A O 1
ATOM 1526 N N . ILE A 1 199 ? 27.934 12.251 -14.918 1.00 95.94 199 ILE A N 1
ATOM 1527 C CA . ILE A 1 199 ? 26.713 13.057 -14.990 1.00 95.94 199 ILE A CA 1
ATOM 1528 C C . ILE A 1 199 ? 26.975 14.544 -14.742 1.00 95.94 199 ILE A C 1
ATOM 1530 O O . ILE A 1 199 ? 27.871 14.933 -13.995 1.00 95.94 199 ILE A O 1
ATOM 1534 N N . SER A 1 200 ? 26.130 15.377 -15.340 1.00 95.75 200 SER A N 1
ATOM 1535 C CA . SER A 1 200 ? 26.014 16.810 -15.069 1.00 95.75 200 SER A CA 1
ATOM 1536 C C . SER A 1 200 ? 24.765 17.063 -14.225 1.00 95.75 200 SER A C 1
ATOM 1538 O O . SER A 1 200 ? 23.685 16.572 -14.554 1.00 95.75 200 SER A O 1
ATOM 1540 N N . VAL A 1 201 ? 24.899 17.825 -13.138 1.00 94.81 201 VAL A N 1
ATOM 1541 C CA . VAL A 1 201 ? 23.772 18.233 -12.282 1.00 94.81 201 VAL A CA 1
ATOM 1542 C C . VAL A 1 201 ? 23.419 19.682 -12.599 1.00 94.81 201 VAL A C 1
ATOM 1544 O O . VAL A 1 201 ? 24.292 20.547 -12.552 1.00 94.81 201 VAL A O 1
ATOM 1547 N N . ASP A 1 202 ? 22.159 19.932 -12.957 1.00 94.44 202 ASP A N 1
ATOM 1548 C CA . ASP A 1 202 ? 21.606 21.253 -13.294 1.00 94.44 202 ASP A CA 1
ATOM 1549 C C . ASP A 1 202 ? 22.399 22.013 -14.376 1.00 94.44 202 ASP A C 1
ATOM 1551 O O . ASP A 1 202 ? 22.502 23.239 -14.367 1.00 94.44 202 ASP A O 1
ATOM 1555 N N . GLY A 1 203 ? 22.966 21.274 -15.337 1.00 91.88 203 GLY A N 1
ATOM 1556 C CA . GLY A 1 203 ? 23.748 21.838 -16.442 1.00 91.88 203 GLY A CA 1
ATOM 1557 C C . GLY A 1 203 ? 25.170 22.264 -16.062 1.00 91.88 203 GLY A C 1
ATOM 1558 O O . GLY A 1 203 ? 25.799 23.006 -16.816 1.00 91.88 203 GLY A O 1
ATOM 1559 N N . GLY A 1 204 ? 25.676 21.817 -14.907 1.00 93.94 204 GLY A N 1
ATOM 1560 C CA . GLY A 1 204 ? 27.078 21.968 -14.515 1.00 93.94 204 GLY A CA 1
ATOM 1561 C C . GLY A 1 204 ? 28.045 21.092 -15.323 1.00 93.94 204 GLY A C 1
ATOM 1562 O O . GLY A 1 204 ? 27.672 20.449 -16.305 1.00 93.94 204 GLY A O 1
ATOM 1563 N N . GLU A 1 205 ? 29.303 21.042 -14.891 1.00 94.88 205 GLU A N 1
ATOM 1564 C CA . GLU A 1 205 ? 30.308 20.166 -15.503 1.00 94.88 205 GLU A CA 1
ATOM 1565 C C . GLU A 1 205 ? 29.964 18.684 -15.300 1.00 94.88 205 GLU A C 1
ATOM 1567 O O . GLU A 1 205 ? 29.364 18.293 -14.296 1.00 94.88 205 GLU A O 1
ATOM 1572 N N . PHE A 1 206 ? 30.365 17.867 -16.271 1.00 96.06 206 PHE A N 1
ATOM 1573 C CA . PHE A 1 206 ? 30.263 16.416 -16.192 1.00 96.06 206 PHE A CA 1
ATOM 1574 C C . PHE A 1 206 ? 31.342 15.865 -15.259 1.00 96.06 206 PHE A C 1
ATOM 1576 O O . PHE A 1 206 ? 32.534 16.107 -15.466 1.00 96.06 206 PHE A O 1
ATOM 1583 N N . GLU A 1 207 ? 30.921 15.123 -14.241 1.00 95.94 207 GLU A N 1
ATOM 1584 C CA . GLU A 1 207 ? 31.818 14.444 -13.314 1.00 95.94 207 GLU A CA 1
ATOM 1585 C C . GLU A 1 207 ? 31.288 13.063 -12.923 1.00 95.94 207 GLU A C 1
ATOM 1587 O O . GLU A 1 207 ? 30.079 12.813 -12.907 1.00 95.94 207 GLU A O 1
ATOM 1592 N N . ASP A 1 208 ? 32.210 12.165 -12.574 1.00 96.19 208 ASP A N 1
ATOM 1593 C CA . ASP A 1 208 ? 31.862 10.849 -12.053 1.00 96.19 208 ASP A CA 1
ATOM 1594 C C . ASP A 1 208 ? 31.160 11.000 -10.701 1.00 96.19 208 ASP A C 1
ATOM 1596 O O . ASP A 1 208 ? 31.716 11.539 -9.736 1.00 96.19 208 ASP A O 1
ATOM 1600 N N . ARG A 1 209 ? 29.931 10.495 -10.620 1.00 94.25 209 ARG A N 1
ATOM 1601 C CA . ARG A 1 209 ? 29.130 10.471 -9.398 1.00 94.25 209 ARG A CA 1
ATOM 1602 C C . ARG A 1 209 ? 28.623 9.072 -9.114 1.00 94.25 209 ARG A C 1
ATOM 1604 O O . ARG A 1 209 ? 28.351 8.282 -10.015 1.00 94.25 209 ARG A O 1
ATOM 1611 N N . GLU A 1 210 ? 28.462 8.784 -7.832 1.00 92.81 210 GLU A N 1
ATOM 1612 C CA . GLU A 1 210 ? 27.793 7.574 -7.383 1.00 92.81 210 GLU A CA 1
ATOM 1613 C C . GLU A 1 210 ? 26.280 7.756 -7.508 1.00 92.81 210 GLU A C 1
ATOM 1615 O O . GLU A 1 210 ? 25.661 8.527 -6.770 1.00 92.81 210 GLU A O 1
ATOM 1620 N N . ILE A 1 211 ? 25.682 7.022 -8.434 1.00 91.69 211 ILE A N 1
ATOM 1621 C CA . ILE A 1 211 ? 24.250 7.001 -8.671 1.00 91.69 211 ILE A CA 1
ATOM 1622 C C . ILE A 1 211 ? 23.580 5.997 -7.739 1.00 91.69 211 ILE A C 1
ATOM 1624 O O . ILE A 1 211 ? 24.002 4.842 -7.656 1.00 91.69 211 ILE A O 1
ATOM 1628 N N . ARG A 1 212 ? 22.497 6.421 -7.081 1.00 92.12 212 ARG A N 1
ATOM 1629 C CA . ARG A 1 212 ? 21.644 5.556 -6.252 1.00 92.12 212 ARG A CA 1
ATOM 1630 C C . ARG A 1 212 ? 20.184 5.656 -6.670 1.00 92.12 212 ARG A C 1
ATOM 1632 O O . ARG A 1 212 ? 19.632 6.753 -6.649 1.00 92.12 212 ARG A O 1
ATOM 1639 N N . THR A 1 213 ? 19.555 4.529 -6.991 1.00 93.38 213 THR A N 1
ATOM 1640 C CA . THR A 1 213 ? 18.097 4.453 -7.215 1.00 93.38 213 THR A CA 1
ATOM 1641 C C . THR A 1 213 ? 17.309 4.592 -5.911 1.00 93.38 213 THR A C 1
ATOM 1643 O O . THR A 1 213 ? 17.890 4.574 -4.823 1.00 93.38 213 THR A O 1
ATOM 1646 N N . LEU A 1 214 ? 15.983 4.715 -6.011 1.00 94.38 214 LEU A N 1
ATOM 1647 C CA . LEU A 1 214 ? 15.090 4.959 -4.875 1.00 94.38 214 LEU A CA 1
ATOM 1648 C C . LEU A 1 214 ? 15.262 3.943 -3.747 1.00 94.38 214 LEU A C 1
ATOM 1650 O O . LEU A 1 214 ? 15.507 4.360 -2.625 1.00 94.38 214 LEU A O 1
ATOM 1654 N N . MET A 1 215 ? 15.251 2.638 -4.034 1.00 93.62 215 MET A N 1
ATOM 1655 C CA . MET A 1 215 ? 15.340 1.601 -2.993 1.00 93.62 215 MET A CA 1
ATOM 1656 C C . MET A 1 215 ? 16.747 1.383 -2.427 1.00 93.62 215 MET A C 1
ATOM 1658 O O . MET A 1 215 ? 16.940 0.493 -1.616 1.00 93.62 215 MET A O 1
ATOM 1662 N N . THR A 1 216 ? 17.767 2.147 -2.811 1.00 89.69 216 THR A N 1
ATOM 1663 C CA . THR A 1 216 ? 19.132 1.877 -2.336 1.00 89.69 216 THR A CA 1
ATOM 1664 C C . THR A 1 216 ? 19.312 2.307 -0.870 1.00 89.69 216 THR A C 1
ATOM 1666 O O . THR A 1 216 ? 19.238 3.497 -0.558 1.00 89.69 216 THR A O 1
ATOM 1669 N N . SER A 1 217 ? 19.647 1.367 0.023 1.00 81.00 217 SER A N 1
ATOM 1670 C CA . SER A 1 217 ? 19.931 1.629 1.446 1.00 81.00 217 SER A CA 1
ATOM 1671 C C . SER A 1 217 ? 21.236 0.975 1.912 1.00 81.00 217 SER A C 1
ATOM 1673 O O . SER A 1 217 ? 21.656 -0.041 1.370 1.00 81.00 217 SER A O 1
ATOM 1675 N N . GLN A 1 218 ? 21.887 1.581 2.913 1.00 60.28 218 GLN A N 1
ATOM 1676 C CA . GLN A 1 218 ? 23.065 1.053 3.630 1.00 60.28 218 GLN A CA 1
ATOM 1677 C C . GLN A 1 218 ? 24.209 0.503 2.759 1.00 60.28 218 GLN A C 1
ATOM 1679 O O . GLN A 1 218 ? 24.867 -0.481 3.093 1.00 60.28 218 GLN A O 1
ATOM 1684 N N . VAL A 1 219 ? 24.498 1.174 1.650 1.00 65.19 219 VAL A N 1
ATOM 1685 C CA . VAL A 1 219 ? 25.620 0.803 0.787 1.00 65.19 219 VAL A CA 1
ATOM 1686 C C . VAL A 1 219 ? 26.930 1.463 1.218 1.00 65.19 219 VAL A C 1
ATOM 1688 O O . VAL A 1 219 ? 26.957 2.629 1.628 1.00 65.19 219 VAL A O 1
ATOM 1691 N N . THR A 1 220 ? 28.034 0.717 1.102 1.00 78.88 220 THR A N 1
ATOM 1692 C CA . THR A 1 220 ? 29.383 1.246 1.355 1.00 78.88 220 THR A CA 1
ATOM 1693 C C . THR A 1 220 ? 29.661 2.378 0.362 1.00 78.88 220 THR A C 1
ATOM 1695 O O . THR A 1 220 ? 29.511 2.159 -0.842 1.00 78.88 220 THR A O 1
ATOM 1698 N N . PRO A 1 221 ? 30.039 3.586 0.825 1.00 79.25 221 PRO A N 1
ATOM 1699 C CA . PRO A 1 221 ? 30.362 4.683 -0.077 1.00 79.25 221 PRO A CA 1
ATOM 1700 C C . PRO A 1 221 ? 31.517 4.306 -1.006 1.00 79.25 221 PRO A C 1
ATOM 1702 O O . PRO A 1 221 ? 32.540 3.795 -0.553 1.00 79.25 221 PRO A O 1
ATOM 1705 N N . THR A 1 222 ? 31.377 4.610 -2.293 1.00 85.25 222 THR A N 1
ATOM 1706 C CA . THR A 1 222 ? 32.443 4.416 -3.291 1.00 85.25 222 THR A CA 1
ATOM 1707 C C . THR A 1 222 ? 33.514 5.510 -3.229 1.00 85.25 222 THR A C 1
ATOM 1709 O O . THR A 1 222 ? 34.583 5.363 -3.813 1.00 85.25 222 THR A O 1
ATOM 1712 N N . GLY A 1 223 ? 33.239 6.605 -2.508 1.00 88.38 223 GLY A N 1
ATOM 1713 C CA . GLY A 1 223 ? 34.109 7.780 -2.401 1.00 88.38 223 GLY A CA 1
ATOM 1714 C C . GLY A 1 223 ? 33.796 8.889 -3.411 1.00 88.38 223 GLY A C 1
ATOM 1715 O O . GLY A 1 223 ? 34.375 9.968 -3.304 1.00 88.38 223 GLY A O 1
ATOM 1716 N N . TYR A 1 224 ? 32.866 8.658 -4.340 1.00 91.88 224 TYR A N 1
ATOM 1717 C CA . TYR A 1 224 ? 32.386 9.662 -5.293 1.00 91.88 224 TYR A CA 1
ATOM 1718 C C . TYR A 1 224 ? 31.225 10.491 -4.709 1.00 91.88 224 TYR A C 1
ATOM 1720 O O . TYR A 1 224 ? 30.500 10.002 -3.834 1.00 91.88 224 TYR A O 1
ATOM 1728 N N . PRO A 1 225 ? 31.007 11.737 -5.179 1.00 91.50 225 PRO A N 1
ATOM 1729 C CA . PRO A 1 225 ? 29.815 12.509 -4.834 1.00 91.50 225 PRO A CA 1
ATOM 1730 C C . PRO A 1 225 ? 28.545 11.734 -5.196 1.00 91.50 225 PRO A C 1
ATOM 1732 O O . PRO A 1 225 ? 28.456 11.162 -6.278 1.00 91.50 225 PRO A O 1
ATOM 1735 N N . VAL A 1 226 ? 27.555 11.711 -4.303 1.00 91.12 226 VAL A N 1
ATOM 1736 C CA . VAL A 1 226 ? 26.330 10.922 -4.505 1.00 91.12 226 VAL A CA 1
ATOM 1737 C C . VAL A 1 226 ? 25.282 11.743 -5.252 1.00 91.12 226 VAL A C 1
ATOM 1739 O O . VAL A 1 226 ? 24.985 12.872 -4.865 1.00 91.12 226 VAL A O 1
ATOM 1742 N N . ALA A 1 227 ? 24.664 11.144 -6.266 1.00 91.94 227 ALA A N 1
ATOM 1743 C CA . ALA A 1 227 ? 23.436 11.630 -6.878 1.00 91.94 227 ALA A CA 1
ATOM 1744 C C . ALA A 1 227 ? 22.339 10.569 -6.744 1.00 91.94 227 ALA A C 1
ATOM 1746 O O . ALA A 1 227 ? 22.471 9.422 -7.173 1.00 91.94 227 ALA A O 1
ATOM 1747 N N . ARG A 1 228 ? 21.237 10.950 -6.103 1.00 92.38 228 ARG A N 1
ATOM 1748 C CA . ARG A 1 228 ? 20.108 10.057 -5.843 1.00 92.38 228 ARG A CA 1
ATOM 1749 C C . ARG A 1 228 ? 19.087 10.210 -6.944 1.00 92.38 228 ARG A C 1
ATOM 1751 O O . ARG A 1 228 ? 18.443 11.244 -7.027 1.00 92.38 228 ARG A O 1
ATOM 1758 N N . VAL A 1 229 ? 18.966 9.212 -7.795 1.00 93.19 229 VAL A N 1
ATOM 1759 C CA . VAL A 1 229 ? 18.063 9.244 -8.938 1.00 93.19 229 VAL A CA 1
ATOM 1760 C C . VAL A 1 229 ? 16.666 8.874 -8.486 1.00 93.19 229 VAL A C 1
ATOM 1762 O O . VAL A 1 229 ? 16.469 7.906 -7.749 1.00 93.19 229 VAL A O 1
ATOM 1765 N N . TRP A 1 230 ? 15.691 9.644 -8.950 1.00 94.62 230 TRP A N 1
ATOM 1766 C CA . TRP A 1 230 ? 14.282 9.427 -8.660 1.00 94.62 230 TRP A CA 1
ATOM 1767 C C . TRP A 1 230 ? 13.702 8.369 -9.607 1.00 94.62 230 TRP A C 1
ATOM 1769 O O . TRP A 1 230 ? 12.804 8.625 -10.402 1.00 94.62 230 TRP A O 1
ATOM 1779 N N . ALA A 1 231 ? 14.270 7.171 -9.576 1.00 93.44 231 ALA A N 1
ATOM 1780 C CA . ALA A 1 231 ? 13.786 6.025 -10.331 1.00 93.44 231 ALA A CA 1
ATOM 1781 C C . ALA A 1 231 ? 14.033 4.744 -9.542 1.00 93.44 231 ALA A C 1
ATOM 1783 O O . ALA A 1 231 ? 14.987 4.655 -8.759 1.00 93.44 231 ALA A O 1
ATOM 1784 N N . PHE A 1 232 ? 13.166 3.760 -9.754 1.00 94.38 232 PHE A N 1
ATOM 1785 C CA . PHE A 1 232 ? 13.352 2.411 -9.241 1.00 94.38 232 PHE A CA 1
ATOM 1786 C C . PHE A 1 232 ? 14.318 1.637 -10.143 1.00 94.38 232 PHE A C 1
ATOM 1788 O O . PHE A 1 232 ? 14.460 1.934 -11.327 1.00 94.38 232 PHE A O 1
ATOM 1795 N N . SER A 1 233 ? 15.019 0.662 -9.568 1.00 91.81 233 SER A N 1
ATOM 1796 C CA . SER A 1 233 ? 15.968 -0.156 -10.316 1.00 91.81 233 SER A CA 1
ATOM 1797 C C . SER A 1 233 ? 15.257 -1.175 -11.204 1.00 91.81 233 SER A C 1
ATOM 1799 O O . SER A 1 233 ? 14.375 -1.907 -10.746 1.00 91.81 233 SER A O 1
ATOM 1801 N N . ASP A 1 234 ? 15.690 -1.246 -12.462 1.00 89.00 234 ASP A N 1
ATOM 1802 C CA . ASP A 1 234 ? 15.120 -2.119 -13.489 1.00 89.00 234 ASP A CA 1
ATOM 1803 C C . ASP A 1 234 ? 16.230 -2.773 -14.315 1.00 89.00 234 ASP A C 1
ATOM 1805 O O . ASP A 1 234 ? 17.063 -2.099 -14.924 1.00 89.00 234 ASP A O 1
ATOM 1809 N N . ALA A 1 235 ? 16.222 -4.106 -14.327 1.00 82.81 235 ALA A N 1
ATOM 1810 C CA . ALA A 1 235 ? 17.207 -4.954 -14.986 1.00 82.81 235 ALA A CA 1
ATOM 1811 C C . ALA A 1 235 ? 17.385 -4.674 -16.488 1.00 82.81 235 ALA A C 1
ATOM 1813 O O . ALA A 1 235 ? 18.456 -4.957 -17.025 1.00 82.81 235 ALA A O 1
ATOM 1814 N N . ASN A 1 236 ? 16.356 -4.138 -17.149 1.00 81.06 236 ASN A N 1
ATOM 1815 C CA . ASN A 1 236 ? 16.327 -3.930 -18.596 1.00 81.06 236 ASN A CA 1
ATOM 1816 C C . ASN A 1 236 ? 16.321 -2.451 -18.999 1.00 81.06 236 ASN A C 1
ATOM 1818 O O . ASN A 1 236 ? 16.189 -2.159 -20.187 1.00 81.06 236 ASN A O 1
ATOM 1822 N N . THR A 1 237 ? 16.466 -1.530 -18.042 1.00 83.94 237 THR A N 1
ATOM 1823 C CA . THR A 1 237 ? 16.381 -0.092 -18.311 1.00 83.94 237 THR A CA 1
ATOM 1824 C C . THR A 1 237 ? 17.736 0.593 -18.174 1.00 83.94 237 THR A C 1
ATOM 1826 O O . THR A 1 237 ? 18.446 0.491 -17.166 1.00 83.94 237 THR A O 1
ATOM 1829 N N . THR A 1 238 ? 18.065 1.355 -19.209 1.00 87.94 238 THR A N 1
ATOM 1830 C CA . THR A 1 238 ? 19.162 2.313 -19.239 1.00 87.94 238 THR A CA 1
ATOM 1831 C C . THR A 1 238 ? 18.601 3.732 -19.238 1.00 87.94 238 THR A C 1
ATOM 1833 O O . THR A 1 238 ? 17.499 3.995 -19.719 1.00 87.94 238 THR A O 1
ATOM 1836 N N . VAL A 1 239 ? 19.357 4.670 -18.675 1.00 87.19 239 VAL A N 1
ATOM 1837 C CA . VAL A 1 239 ? 19.062 6.099 -18.765 1.00 87.19 239 VAL A CA 1
ATOM 1838 C C . VAL A 1 239 ? 19.977 6.707 -19.809 1.00 87.19 239 VAL A C 1
ATOM 1840 O O . VAL A 1 239 ? 21.200 6.629 -19.700 1.00 87.19 239 VAL A O 1
ATOM 1843 N N . ASN A 1 240 ? 19.367 7.337 -20.807 1.00 85.81 240 ASN A N 1
ATOM 1844 C CA . ASN A 1 240 ? 20.042 8.151 -21.804 1.00 85.81 240 ASN A CA 1
ATOM 1845 C C . ASN A 1 240 ? 19.380 9.537 -21.814 1.00 85.81 240 ASN A C 1
ATOM 1847 O O . ASN A 1 240 ? 18.246 9.681 -22.269 1.00 85.81 240 ASN A O 1
ATOM 1851 N N . GLY A 1 241 ? 20.056 10.541 -21.246 1.00 90.38 241 GLY A N 1
ATOM 1852 C CA . GLY A 1 241 ? 19.538 11.908 -21.120 1.00 90.38 241 GLY A CA 1
ATOM 1853 C C . GLY A 1 241 ? 19.364 12.382 -19.676 1.00 90.38 241 GLY A C 1
ATOM 1854 O O . GLY A 1 241 ? 20.137 12.016 -18.790 1.00 90.38 241 GLY A O 1
ATOM 1855 N N . THR A 1 242 ? 18.388 13.262 -19.452 1.00 93.50 242 THR A N 1
ATOM 1856 C CA . THR A 1 242 ? 18.168 13.946 -18.169 1.00 93.50 242 THR A CA 1
ATOM 1857 C C . THR A 1 242 ? 17.074 13.269 -17.351 1.00 93.50 242 THR A C 1
ATOM 1859 O O . THR A 1 242 ? 15.975 13.046 -17.852 1.00 93.50 242 THR A O 1
ATOM 1862 N N . ILE A 1 243 ? 17.355 12.993 -16.077 1.00 93.56 243 ILE A N 1
ATOM 1863 C CA . ILE A 1 243 ? 16.402 12.426 -15.119 1.00 93.56 243 ILE A CA 1
ATOM 1864 C C . ILE A 1 243 ? 16.401 13.225 -13.803 1.00 93.56 243 ILE A C 1
ATOM 1866 O O . ILE A 1 243 ? 17.458 13.715 -13.390 1.00 93.56 243 ILE A O 1
ATOM 1870 N N . PRO A 1 244 ? 15.251 13.336 -13.115 1.00 94.75 244 PRO A N 1
ATOM 1871 C CA . PRO A 1 244 ? 15.178 13.942 -11.791 1.00 94.75 244 PRO A CA 1
ATOM 1872 C C . PRO A 1 244 ? 16.054 13.225 -10.760 1.00 94.75 244 PRO A C 1
ATOM 1874 O O . PRO A 1 244 ? 16.125 11.990 -10.711 1.00 94.75 244 PRO A O 1
ATOM 1877 N N . CYS A 1 245 ? 16.724 14.008 -9.922 1.00 93.62 245 CYS A N 1
ATOM 1878 C CA . CYS A 1 245 ? 17.595 13.508 -8.874 1.00 93.62 245 CYS A CA 1
ATOM 1879 C C . CYS A 1 245 ? 17.696 14.469 -7.682 1.00 93.62 245 CYS A C 1
ATOM 1881 O O . CYS A 1 245 ? 17.317 15.631 -7.757 1.00 93.62 245 CYS A O 1
ATOM 1883 N N . GLY A 1 246 ? 18.254 13.991 -6.572 1.00 90.56 246 GLY A N 1
ATOM 1884 C CA . GLY A 1 246 ? 18.462 14.769 -5.353 1.00 90.56 246 GLY A CA 1
ATOM 1885 C C . GLY A 1 246 ? 17.669 14.226 -4.169 1.00 90.56 246 GLY A C 1
ATOM 1886 O O . GLY A 1 246 ? 17.084 13.146 -4.229 1.00 90.56 246 GLY A O 1
ATOM 1887 N N . TYR A 1 247 ? 17.703 14.969 -3.066 1.00 83.75 247 TYR A N 1
ATOM 1888 C CA . TYR A 1 247 ? 17.046 14.604 -1.803 1.00 83.75 247 TYR A CA 1
ATOM 1889 C C . TYR A 1 247 ? 16.052 15.669 -1.316 1.00 83.75 247 TYR A C 1
ATOM 1891 O O . TYR A 1 247 ? 15.402 15.477 -0.292 1.00 83.75 247 TYR A O 1
ATOM 1899 N N . GLY A 1 248 ? 15.981 16.803 -2.020 1.00 82.06 248 GLY A N 1
ATOM 1900 C CA . GLY A 1 248 ? 15.082 17.904 -1.694 1.00 82.06 248 GLY A CA 1
ATOM 1901 C C . GLY A 1 248 ? 13.637 17.623 -2.097 1.00 82.06 248 GLY A C 1
ATOM 1902 O O . GLY A 1 248 ? 13.307 16.547 -2.595 1.00 82.06 248 GLY A O 1
ATOM 1903 N N . LEU A 1 249 ? 12.793 18.627 -1.873 1.00 83.00 249 LEU A N 1
ATOM 1904 C CA . LEU A 1 249 ? 11.401 18.635 -2.316 1.00 83.00 249 LEU A CA 1
ATOM 1905 C C . LEU A 1 249 ? 11.292 18.763 -3.833 1.00 83.00 249 LEU A C 1
ATOM 1907 O O . LEU A 1 249 ? 10.599 17.984 -4.472 1.00 83.00 249 LEU A O 1
ATOM 1911 N N . GLU A 1 250 ? 12.068 19.679 -4.406 1.00 86.31 250 GLU A N 1
ATOM 1912 C CA . GLU A 1 250 ? 12.217 19.806 -5.850 1.00 86.31 250 GLU A CA 1
ATOM 1913 C C . GLU A 1 250 ? 13.445 19.016 -6.322 1.00 86.31 250 GLU A C 1
ATOM 1915 O O . GLU A 1 250 ? 14.508 19.085 -5.684 1.00 86.31 250 GLU A O 1
ATOM 1920 N N . PRO A 1 251 ? 13.337 18.265 -7.428 1.00 90.12 251 PRO A N 1
ATOM 1921 C CA . PRO A 1 251 ? 14.474 17.553 -7.976 1.00 90.12 251 PRO A CA 1
ATOM 1922 C C . PRO A 1 251 ? 15.419 18.494 -8.731 1.00 90.12 251 PRO A C 1
ATOM 1924 O O . PRO A 1 251 ? 14.996 19.370 -9.484 1.00 90.12 251 PRO A O 1
ATOM 1927 N N . SER A 1 252 ? 16.716 18.227 -8.613 1.00 93.31 252 SER A N 1
ATOM 1928 C CA . SER A 1 252 ? 17.709 18.655 -9.599 1.00 93.31 252 SER A CA 1
ATOM 1929 C C . SER A 1 252 ? 17.608 17.800 -10.866 1.00 93.31 252 SER A C 1
ATOM 1931 O O . SER A 1 252 ? 17.096 16.678 -10.860 1.00 93.31 252 SER A O 1
ATOM 1933 N N . ASN A 1 253 ? 18.171 18.304 -11.958 1.00 94.94 253 ASN A N 1
ATOM 1934 C CA . ASN A 1 253 ? 18.264 17.610 -13.234 1.00 94.94 253 ASN A CA 1
ATOM 1935 C C . ASN A 1 253 ? 19.627 16.925 -13.382 1.00 94.94 253 ASN A C 1
ATOM 1937 O O . ASN A 1 253 ? 20.640 17.592 -13.589 1.00 94.94 253 ASN A O 1
ATOM 1941 N N . CYS A 1 254 ? 19.658 15.593 -13.329 1.00 95.12 254 CYS A N 1
ATOM 1942 C CA . CYS A 1 254 ? 20.860 14.804 -13.590 1.00 95.12 254 CYS A CA 1
ATOM 1943 C C . CYS A 1 254 ? 20.897 14.362 -15.055 1.00 95.12 254 CYS A C 1
ATOM 1945 O O . CYS A 1 254 ? 20.101 13.525 -15.472 1.00 95.12 254 CYS A O 1
ATOM 1947 N N . THR A 1 255 ? 21.829 14.909 -15.833 1.00 96.50 255 THR A N 1
ATOM 1948 C CA . THR A 1 255 ? 22.029 14.572 -17.250 1.00 96.50 255 THR A CA 1
ATOM 1949 C C . THR A 1 255 ? 23.187 13.605 -17.406 1.00 96.50 255 THR A C 1
ATOM 1951 O O . THR A 1 255 ? 24.298 13.901 -16.975 1.00 96.50 255 THR A O 1
ATOM 1954 N N . TYR A 1 256 ? 22.931 12.464 -18.036 1.00 95.06 256 TYR A N 1
ATOM 1955 C CA . TYR A 1 256 ? 23.926 11.424 -18.268 1.00 95.06 256 TYR A CA 1
ATOM 1956 C C . TYR A 1 256 ? 24.749 11.707 -19.521 1.00 95.06 256 TYR A C 1
ATOM 1958 O O . TYR A 1 256 ? 24.198 12.077 -20.557 1.00 95.06 256 TYR A O 1
ATOM 1966 N N . ALA A 1 257 ? 26.071 11.542 -19.421 1.00 94.62 257 ALA A N 1
ATOM 1967 C CA . ALA A 1 257 ? 26.980 11.717 -20.556 1.00 94.62 257 ALA A CA 1
ATOM 1968 C C . ALA A 1 257 ? 26.822 10.602 -21.600 1.00 94.62 257 ALA A C 1
ATOM 1970 O O . ALA A 1 257 ? 27.051 10.814 -22.790 1.00 94.62 257 ALA A O 1
ATOM 1971 N N . GLU A 1 258 ? 26.449 9.414 -21.134 1.00 92.81 258 GLU A N 1
ATOM 1972 C CA . GLU A 1 258 ? 26.295 8.205 -21.926 1.00 92.81 258 GLU A CA 1
ATOM 1973 C C . GLU A 1 258 ? 25.185 7.325 -21.351 1.00 92.81 258 GLU A C 1
ATOM 1975 O O . GLU A 1 258 ? 24.771 7.474 -20.198 1.00 92.81 258 GLU A O 1
ATOM 1980 N N . GLU A 1 259 ? 24.704 6.395 -22.169 1.00 92.50 259 GLU A N 1
ATOM 1981 C CA . GLU A 1 259 ? 23.681 5.439 -21.772 1.00 92.50 259 GLU A CA 1
ATOM 1982 C C . GLU A 1 259 ? 24.155 4.591 -20.584 1.00 92.50 259 GLU A C 1
ATOM 1984 O O . GLU A 1 259 ? 25.117 3.830 -20.685 1.00 92.50 259 GLU A O 1
ATOM 1989 N N . THR A 1 260 ? 23.475 4.732 -19.446 1.00 90.75 260 THR A N 1
ATOM 1990 C CA . THR A 1 260 ? 23.882 4.098 -18.188 1.00 90.75 260 THR A CA 1
ATOM 1991 C C . THR A 1 260 ? 22.787 3.178 -17.652 1.00 90.75 260 THR A C 1
ATOM 1993 O O . THR A 1 260 ? 21.658 3.632 -17.457 1.00 90.75 260 THR A O 1
ATOM 1996 N N . PRO A 1 261 ? 23.085 1.903 -17.353 1.00 88.88 261 PRO A N 1
ATOM 1997 C CA . PRO A 1 261 ? 22.139 1.012 -16.691 1.00 88.88 261 PRO A CA 1
ATOM 1998 C C . PRO A 1 261 ? 21.767 1.515 -15.294 1.00 88.88 261 PRO A C 1
ATOM 2000 O O . PRO A 1 261 ? 22.642 1.828 -14.486 1.00 88.88 261 PRO A O 1
ATOM 2003 N N . ILE A 1 262 ? 20.469 1.528 -14.985 1.00 86.25 262 ILE A N 1
ATOM 2004 C CA . ILE A 1 262 ? 19.958 1.834 -13.638 1.00 86.25 262 ILE A CA 1
ATOM 2005 C C . ILE A 1 262 ? 19.405 0.590 -12.932 1.00 86.25 262 ILE A C 1
ATOM 2007 O O . ILE A 1 262 ? 18.693 0.692 -11.936 1.00 86.25 262 ILE A O 1
ATOM 2011 N N . GLY A 1 263 ? 19.805 -0.598 -13.382 1.00 78.56 263 GLY A N 1
ATOM 2012 C CA . GLY A 1 263 ? 19.483 -1.900 -12.799 1.00 78.56 263 GLY A CA 1
ATOM 2013 C C . GLY A 1 263 ? 20.532 -2.951 -13.130 1.00 78.56 263 GLY A C 1
ATOM 2014 O O . GLY A 1 263 ? 21.512 -2.689 -13.829 1.00 78.56 263 GLY A O 1
ATOM 2015 N N . ASN A 1 264 ? 20.328 -4.159 -12.611 1.00 70.19 264 ASN A N 1
ATOM 2016 C CA . ASN A 1 264 ? 21.169 -5.312 -12.902 1.00 70.19 264 ASN A CA 1
ATOM 2017 C C . ASN A 1 264 ? 20.306 -6.423 -13.506 1.00 70.19 264 ASN A C 1
ATOM 2019 O O . ASN A 1 264 ? 19.274 -6.764 -12.946 1.00 70.19 264 ASN A O 1
ATOM 2023 N N . SER A 1 265 ? 20.785 -7.053 -14.580 1.00 66.06 265 SER A N 1
ATOM 2024 C CA . SER A 1 265 ? 20.202 -8.244 -15.225 1.00 66.06 265 SER A CA 1
ATOM 2025 C C . SER A 1 265 ? 19.717 -9.366 -14.289 1.00 66.06 265 SER A C 1
ATOM 2027 O O . SER A 1 265 ? 18.901 -10.186 -14.695 1.00 66.06 265 SER A O 1
ATOM 2029 N N . SER A 1 266 ? 20.229 -9.446 -13.057 1.00 63.62 266 SER A N 1
ATOM 2030 C CA . SER A 1 266 ? 19.867 -10.493 -12.094 1.00 63.62 266 SER A CA 1
ATOM 2031 C C . SER A 1 266 ? 18.705 -10.127 -11.156 1.00 63.62 266 SER A C 1
ATOM 2033 O O . SER A 1 266 ? 18.126 -11.037 -10.569 1.00 63.62 266 SER A O 1
ATOM 2035 N N . TRP A 1 267 ? 18.371 -8.838 -10.978 1.00 66.69 267 TRP A N 1
ATOM 2036 C CA . TRP A 1 267 ? 17.388 -8.381 -9.978 1.00 66.69 267 TRP A CA 1
ATOM 2037 C C . TRP A 1 267 ? 16.750 -7.034 -10.363 1.00 66.69 267 TRP A C 1
ATOM 2039 O O . TRP A 1 267 ? 17.452 -6.108 -10.764 1.00 66.69 267 TRP A O 1
ATOM 2049 N N . SER A 1 268 ? 15.432 -6.904 -10.185 1.00 80.94 268 SER A N 1
ATOM 2050 C CA . SER A 1 268 ? 14.639 -5.730 -10.586 1.00 80.94 268 SER A CA 1
ATOM 2051 C C . SER A 1 268 ? 13.595 -5.411 -9.516 1.00 80.94 268 SER A C 1
ATOM 2053 O O . SER A 1 268 ? 12.760 -6.259 -9.202 1.00 80.94 268 SER A O 1
ATOM 2055 N N . ASN A 1 269 ? 13.644 -4.206 -8.938 1.00 89.12 269 ASN A N 1
ATOM 2056 C CA . ASN A 1 269 ? 12.580 -3.748 -8.038 1.00 89.12 269 ASN A CA 1
ATOM 2057 C C . ASN A 1 269 ? 11.300 -3.471 -8.823 1.00 89.12 269 ASN A C 1
ATOM 2059 O O . ASN A 1 269 ? 10.212 -3.800 -8.360 1.00 89.12 269 ASN A O 1
ATOM 2063 N N . VAL A 1 270 ? 11.442 -2.932 -10.036 1.00 89.62 270 VAL A N 1
ATOM 2064 C CA . VAL A 1 270 ? 10.318 -2.630 -10.924 1.00 89.62 270 VAL A CA 1
ATOM 2065 C C . VAL A 1 270 ? 9.440 -3.857 -11.179 1.00 89.62 270 VAL A C 1
ATOM 2067 O O . VAL A 1 270 ? 8.219 -3.744 -11.120 1.00 89.62 270 VAL A O 1
ATOM 2070 N N . ASP A 1 271 ? 10.027 -5.035 -11.401 1.00 83.88 271 ASP A N 1
ATOM 2071 C CA . ASP A 1 271 ? 9.245 -6.245 -11.691 1.00 83.88 271 ASP A CA 1
ATOM 2072 C C . ASP A 1 271 ? 8.440 -6.746 -10.482 1.00 83.88 271 ASP A C 1
ATOM 2074 O O . ASP A 1 271 ? 7.291 -7.159 -10.643 1.00 83.88 271 ASP A O 1
ATOM 2078 N N . LEU A 1 272 ? 9.004 -6.666 -9.271 1.00 84.44 272 LEU A N 1
ATOM 2079 C CA . LEU A 1 272 ? 8.302 -7.038 -8.033 1.00 84.44 272 LEU A CA 1
ATOM 2080 C C . LEU A 1 272 ? 7.168 -6.065 -7.734 1.00 84.44 272 LEU A C 1
ATOM 2082 O O . LEU A 1 272 ? 6.024 -6.466 -7.526 1.00 84.44 272 LEU A O 1
ATOM 2086 N N . MET A 1 273 ? 7.496 -4.777 -7.769 1.00 90.38 273 MET A N 1
ATOM 2087 C CA . MET A 1 273 ? 6.569 -3.713 -7.420 1.00 90.38 273 MET A CA 1
ATOM 2088 C C . MET A 1 273 ? 5.402 -3.642 -8.402 1.00 90.38 273 MET A C 1
ATOM 2090 O O . MET A 1 273 ? 4.263 -3.451 -7.984 1.00 90.38 273 MET A O 1
ATOM 2094 N N . ARG A 1 274 ? 5.651 -3.882 -9.695 1.00 86.25 274 ARG A N 1
ATOM 2095 C CA . ARG A 1 274 ? 4.593 -3.963 -10.709 1.00 86.25 274 ARG A CA 1
ATOM 2096 C C . ARG A 1 274 ? 3.624 -5.113 -10.450 1.00 86.25 274 ARG A C 1
ATOM 2098 O O . ARG A 1 274 ? 2.426 -4.949 -10.651 1.00 86.25 274 ARG A O 1
ATOM 2105 N N . ALA A 1 275 ? 4.122 -6.265 -10.001 1.00 81.56 275 ALA A N 1
ATOM 2106 C CA . ALA A 1 275 ? 3.269 -7.404 -9.670 1.00 81.56 275 ALA A CA 1
ATOM 2107 C C . ALA A 1 275 ? 2.413 -7.153 -8.415 1.00 81.56 275 ALA A C 1
ATOM 2109 O O . ALA A 1 275 ? 1.303 -7.674 -8.326 1.00 81.56 275 ALA A O 1
ATOM 2110 N N . ARG A 1 276 ? 2.906 -6.351 -7.459 1.00 87.69 276 ARG A N 1
ATOM 2111 C CA . ARG A 1 276 ? 2.182 -6.018 -6.219 1.00 87.69 276 ARG A CA 1
ATOM 2112 C C . ARG A 1 276 ? 1.252 -4.812 -6.334 1.00 87.69 276 ARG A C 1
ATOM 2114 O O . ARG A 1 276 ? 0.297 -4.750 -5.573 1.00 87.69 276 ARG A O 1
ATOM 2121 N N . ALA A 1 277 ? 1.469 -3.899 -7.281 1.00 87.69 277 ALA A N 1
ATOM 2122 C CA . ALA A 1 277 ? 0.628 -2.712 -7.478 1.00 87.69 277 ALA A CA 1
ATOM 2123 C C . ALA A 1 277 ? -0.895 -2.984 -7.502 1.00 87.69 277 ALA A C 1
ATOM 2125 O O . ALA A 1 277 ? -1.601 -2.326 -6.740 1.00 87.69 277 ALA A O 1
ATOM 2126 N N . PRO A 1 278 ? -1.424 -3.950 -8.285 1.00 83.94 278 PRO A N 1
ATOM 2127 C CA . PRO A 1 278 ? -2.861 -4.247 -8.271 1.00 83.94 278 PRO A CA 1
ATOM 2128 C C . PRO A 1 278 ? -3.344 -4.901 -6.969 1.00 83.94 278 PRO A C 1
ATOM 2130 O O . PRO A 1 278 ? -4.521 -4.806 -6.655 1.00 83.94 278 PRO A O 1
ATOM 2133 N N . ILE A 1 279 ? -2.460 -5.562 -6.213 1.00 84.12 279 ILE A N 1
ATOM 2134 C CA . ILE A 1 279 ? -2.812 -6.193 -4.932 1.00 84.12 279 ILE A CA 1
ATOM 2135 C C . ILE A 1 279 ? -2.961 -5.127 -3.848 1.00 84.12 279 ILE A C 1
ATOM 2137 O O . ILE A 1 279 ? -3.925 -5.162 -3.099 1.00 84.12 279 ILE A O 1
ATOM 2141 N N . VAL A 1 280 ? -2.046 -4.153 -3.793 1.00 89.94 280 VAL A N 1
ATOM 2142 C CA . VAL A 1 280 ? -2.111 -3.066 -2.801 1.00 89.94 280 VAL A CA 1
ATOM 2143 C C . VAL A 1 280 ? -3.293 -2.131 -3.071 1.00 89.94 280 VAL A C 1
ATOM 2145 O O . VAL A 1 280 ? -3.965 -1.737 -2.130 1.00 89.94 280 VAL A O 1
ATOM 2148 N N . ALA A 1 281 ? -3.610 -1.851 -4.340 1.00 89.75 281 ALA A N 1
ATOM 2149 C CA . ALA A 1 281 ? -4.866 -1.186 -4.732 1.00 89.75 281 ALA A CA 1
ATOM 2150 C C . ALA A 1 281 ? -6.126 -2.020 -4.399 1.00 89.75 281 ALA A C 1
ATOM 2152 O O . ALA A 1 281 ? -7.253 -1.530 -4.430 1.00 89.75 281 ALA A O 1
ATOM 2153 N N . GLY A 1 282 ? -5.915 -3.313 -4.140 1.00 82.44 282 GLY A N 1
ATOM 2154 C CA . GLY A 1 282 ? -6.895 -4.325 -3.767 1.00 82.44 282 GLY A CA 1
ATOM 2155 C C . GLY A 1 282 ? -7.206 -4.390 -2.275 1.00 82.44 282 GLY A C 1
ATOM 2156 O O . GLY A 1 282 ? -8.145 -5.075 -1.894 1.00 82.44 282 GLY A O 1
ATOM 2157 N N . PHE A 1 283 ? -6.412 -3.735 -1.422 1.00 84.88 283 PHE A N 1
ATOM 2158 C CA . PHE A 1 283 ? -6.543 -3.879 0.027 1.00 84.88 283 PHE A CA 1
ATOM 2159 C C . PHE A 1 283 ? -7.880 -3.369 0.539 1.00 84.88 283 PHE A C 1
ATOM 2161 O O . PHE A 1 283 ? -8.401 -3.927 1.496 1.00 84.88 283 PHE A O 1
ATOM 2168 N N . ARG A 1 284 ? -8.444 -2.332 -0.085 1.00 69.75 284 ARG A N 1
ATOM 2169 C CA . ARG A 1 284 ? -9.730 -1.755 0.320 1.00 69.75 284 ARG A CA 1
ATOM 2170 C C . ARG A 1 284 ? -10.636 -1.401 -0.836 1.00 69.75 284 ARG A C 1
ATOM 2172 O O . ARG A 1 284 ? -11.748 -0.927 -0.598 1.00 69.75 284 ARG A O 1
ATOM 2179 N N . SER A 1 285 ? -10.257 -1.762 -2.063 1.00 50.16 285 SER A N 1
ATOM 2180 C CA . SER A 1 285 ? -11.296 -2.267 -2.945 1.00 50.16 285 SER A CA 1
ATOM 2181 C C . SER A 1 285 ? -11.815 -3.567 -2.329 1.00 50.16 285 SER A C 1
ATOM 2183 O O . SER A 1 285 ? -11.523 -4.677 -2.766 1.00 50.16 285 SER A O 1
ATOM 2185 N N . GLN A 1 286 ? -12.746 -3.403 -1.378 1.00 40.62 286 GLN A N 1
ATOM 2186 C CA . GLN A 1 286 ? -13.969 -4.155 -1.550 1.00 40.62 286 GLN A CA 1
ATOM 2187 C C . GLN A 1 286 ? -14.259 -4.039 -3.051 1.00 40.62 286 GLN A C 1
ATOM 2189 O O . GLN A 1 286 ? -14.226 -2.925 -3.602 1.00 40.62 286 GLN A O 1
ATOM 2194 N N . PRO A 1 287 ? -14.515 -5.145 -3.759 1.00 35.94 287 PRO A N 1
ATOM 2195 C CA . PRO A 1 287 ? -15.347 -5.008 -4.932 1.00 35.94 287 PRO A CA 1
ATOM 2196 C C . PRO A 1 287 ? -16.493 -4.053 -4.539 1.00 35.94 287 PRO A C 1
ATOM 2198 O O . PRO A 1 287 ? -16.835 -3.909 -3.359 1.00 35.94 287 PRO A O 1
ATOM 2201 N N . ASP A 1 288 ? -17.177 -3.446 -5.490 1.00 37.84 288 ASP A N 1
ATOM 2202 C CA . ASP A 1 288 ? -18.608 -3.406 -5.245 1.00 37.84 288 ASP A CA 1
ATOM 2203 C C . ASP A 1 288 ? -18.995 -4.886 -5.022 1.00 37.84 288 ASP A C 1
ATOM 2205 O O . ASP A 1 288 ? -19.286 -5.606 -5.978 1.00 37.84 288 ASP A O 1
ATOM 2209 N N . GLU A 1 289 ? -18.858 -5.403 -3.789 1.00 35.81 289 GLU A N 1
ATOM 2210 C CA . GLU A 1 289 ? -19.648 -6.509 -3.340 1.00 35.81 289 GLU A CA 1
ATOM 2211 C C . GLU A 1 289 ? -21.019 -5.936 -3.638 1.00 35.81 289 GLU A C 1
ATOM 2213 O O . GLU A 1 289 ? -21.352 -4.858 -3.123 1.00 35.81 289 GLU A O 1
ATOM 2218 N N . PRO A 1 290 ? -21.786 -6.537 -4.564 1.00 34.53 290 PRO A N 1
ATOM 2219 C CA . PRO A 1 290 ? -23.205 -6.280 -4.498 1.00 34.53 290 PRO A CA 1
ATOM 2220 C C . PRO A 1 290 ? -23.503 -6.567 -3.041 1.00 34.53 290 PRO A C 1
ATOM 2222 O O . PRO A 1 290 ? -23.207 -7.689 -2.641 1.00 34.53 290 PRO A O 1
ATOM 2225 N N . GLU A 1 291 ? -23.881 -5.540 -2.265 1.00 33.97 291 GLU A N 1
ATOM 2226 C CA . GLU A 1 291 ? -24.270 -5.657 -0.865 1.00 33.97 291 GLU A CA 1
ATOM 2227 C C . GLU A 1 291 ? -24.995 -6.988 -0.793 1.00 33.97 291 GLU A C 1
ATOM 2229 O O . GLU A 1 291 ? -26.064 -7.121 -1.403 1.00 33.97 291 GLU A O 1
ATOM 2234 N N . TRP A 1 292 ? -24.308 -8.028 -0.297 1.00 41.62 292 TRP A N 1
ATOM 2235 C CA . TRP A 1 292 ? -24.840 -9.373 -0.419 1.00 41.62 292 TRP A CA 1
ATOM 2236 C C . TRP A 1 292 ? -25.839 -9.380 0.707 1.00 41.62 292 TRP A C 1
ATOM 2238 O O . TRP A 1 292 ? -25.525 -9.687 1.856 1.00 41.62 292 TRP A O 1
ATOM 2248 N N . GLU A 1 293 ? -27.020 -8.852 0.395 1.00 42.84 293 GLU A N 1
ATOM 2249 C CA . GLU A 1 293 ? -28.181 -8.941 1.234 1.00 42.84 293 GLU A CA 1
ATOM 2250 C C . GLU A 1 293 ? -28.360 -10.430 1.414 1.00 42.84 293 GLU A C 1
ATOM 2252 O O . GLU A 1 293 ? -28.801 -11.132 0.494 1.00 42.84 293 GLU A O 1
ATOM 2257 N N . TRP A 1 294 ? -27.929 -10.919 2.583 1.00 54.00 294 TRP A N 1
ATOM 2258 C CA . TRP A 1 294 ? -28.122 -12.313 2.880 1.00 54.00 294 TRP A CA 1
ATOM 2259 C C . TRP A 1 294 ? -29.607 -12.591 2.707 1.00 54.00 294 TRP A C 1
ATOM 2261 O O . TRP A 1 294 ? -30.415 -11.827 3.251 1.00 54.00 294 TRP A O 1
ATOM 2271 N N . PRO A 1 295 ? -29.990 -13.602 1.895 1.00 57.94 295 PRO A N 1
ATOM 2272 C CA . PRO A 1 295 ? -31.389 -13.916 1.730 1.00 57.94 295 PRO A CA 1
ATOM 2273 C C . PRO A 1 295 ? -31.944 -14.086 3.135 1.00 57.94 295 PRO A C 1
ATOM 2275 O O . PRO A 1 295 ? -31.298 -14.720 3.976 1.00 57.94 295 PRO A O 1
ATOM 2278 N N . GLU A 1 296 ? -33.077 -13.427 3.398 1.00 69.88 296 GLU A N 1
ATOM 2279 C CA . GLU A 1 296 ? -33.622 -13.348 4.749 1.00 69.88 296 GLU A CA 1
ATOM 2280 C C . GLU A 1 296 ? -33.595 -14.741 5.398 1.00 69.88 296 GLU A C 1
ATOM 2282 O O . GLU A 1 296 ? -34.018 -15.712 4.753 1.00 69.88 296 GLU A O 1
ATOM 2287 N N . PRO A 1 297 ? -33.088 -14.862 6.641 1.00 75.25 297 PRO A N 1
ATOM 2288 C CA . PRO A 1 297 ? -32.966 -16.153 7.293 1.00 75.25 297 PRO A CA 1
ATOM 2289 C C . PRO A 1 297 ? -34.283 -16.919 7.239 1.00 75.25 297 PRO A C 1
ATOM 2291 O O . PRO A 1 297 ? -35.357 -16.363 7.499 1.00 75.25 297 PRO A O 1
ATOM 2294 N N . LEU A 1 298 ? -34.208 -18.209 6.909 1.00 82.25 298 LEU A N 1
ATOM 2295 C CA . LEU A 1 298 ? -35.413 -19.013 6.792 1.00 82.25 298 LEU A CA 1
ATOM 2296 C C . LEU A 1 298 ? -36.102 -19.122 8.162 1.00 82.25 298 LEU A C 1
ATOM 2298 O O . LEU A 1 298 ? -35.444 -19.396 9.175 1.00 82.25 298 LEU A O 1
ATOM 2302 N N . PRO A 1 299 ? -37.433 -18.939 8.221 1.00 81.06 299 PRO A N 1
ATOM 2303 C CA . PRO A 1 299 ? -38.162 -19.047 9.471 1.00 81.06 299 PRO A CA 1
ATOM 2304 C C . PRO A 1 299 ? -38.053 -20.476 10.018 1.00 81.06 299 PRO A C 1
ATOM 2306 O O . PRO A 1 299 ? -38.031 -21.421 9.232 1.00 81.06 299 PRO A O 1
ATOM 2309 N N . PRO A 1 300 ? -38.074 -20.670 11.347 1.00 82.44 300 PRO A N 1
ATOM 2310 C CA . PRO A 1 300 ? -38.020 -22.001 11.939 1.00 82.44 300 PRO A CA 1
ATOM 2311 C C . PRO A 1 300 ? -39.051 -22.952 11.314 1.00 82.44 300 PRO A C 1
ATOM 2313 O O . PRO A 1 300 ? -40.248 -22.650 11.271 1.00 82.44 300 PRO A O 1
ATOM 2316 N N . GLN A 1 301 ? -38.588 -24.113 10.852 1.00 84.06 301 GLN A N 1
ATOM 2317 C CA . GLN A 1 301 ? -39.434 -25.134 10.234 1.00 84.06 301 GLN A CA 1
ATOM 2318 C C . GLN A 1 301 ? -39.791 -26.260 11.214 1.00 84.06 301 GLN A C 1
ATOM 2320 O O . GLN A 1 301 ? -39.010 -26.621 12.094 1.00 84.06 301 GLN A O 1
ATOM 2325 N N . GLY A 1 302 ? -40.999 -26.815 11.067 1.00 78.12 302 GLY A N 1
ATOM 2326 C CA . GLY A 1 302 ? -41.485 -27.916 11.909 1.00 78.12 302 GLY A CA 1
ATOM 2327 C C . GLY A 1 302 ? -40.994 -29.298 11.471 1.00 78.12 302 GLY A C 1
ATOM 2328 O O . GLY A 1 302 ? -40.745 -30.150 12.320 1.00 78.12 302 GLY A O 1
ATOM 2329 N N . ASP A 1 303 ? -40.837 -29.506 10.164 1.00 84.81 303 ASP A N 1
ATOM 2330 C CA . ASP A 1 303 ? -40.313 -30.749 9.594 1.00 84.81 303 ASP A CA 1
ATOM 2331 C C . ASP A 1 303 ? -38.786 -30.688 9.482 1.00 84.81 303 ASP A C 1
ATOM 2333 O O . ASP A 1 303 ? -38.220 -29.624 9.247 1.00 84.81 303 ASP A O 1
ATOM 2337 N N . ASP A 1 304 ? -38.106 -31.828 9.612 1.00 83.25 304 ASP A N 1
ATOM 2338 C CA . ASP A 1 304 ? -36.635 -31.871 9.580 1.00 83.25 304 ASP A CA 1
ATOM 2339 C C . ASP A 1 304 ? -36.067 -31.433 8.216 1.00 83.25 304 ASP A C 1
ATOM 2341 O O . ASP A 1 304 ? -35.007 -30.814 8.152 1.00 83.25 304 ASP A O 1
ATOM 2345 N N . VAL A 1 305 ? -36.787 -31.732 7.126 1.00 84.88 305 VAL A N 1
ATOM 2346 C CA . VAL A 1 305 ? -36.404 -31.408 5.745 1.00 84.88 305 VAL A CA 1
ATOM 2347 C C . VAL A 1 305 ? -37.638 -30.969 4.959 1.00 84.88 305 VAL A C 1
ATOM 2349 O O . VAL A 1 305 ? -38.625 -31.704 4.898 1.00 84.88 305 VAL A O 1
ATOM 2352 N N . LEU A 1 306 ? -37.560 -29.817 4.301 1.00 87.50 306 LEU A N 1
ATOM 2353 C CA . LEU A 1 306 ? -38.544 -29.335 3.334 1.00 87.50 306 LEU A CA 1
ATOM 2354 C C . LEU A 1 306 ? -37.847 -29.087 1.998 1.00 87.50 306 LEU A C 1
ATOM 2356 O O . LEU A 1 306 ? -36.649 -28.838 1.955 1.00 87.50 306 LEU A O 1
ATOM 2360 N N . GLY A 1 307 ? -38.579 -29.176 0.891 1.00 86.69 307 GLY A N 1
ATOM 2361 C CA . GLY A 1 307 ? -37.999 -28.906 -0.418 1.00 86.69 307 GLY A CA 1
ATOM 2362 C C . GLY A 1 307 ? -38.827 -29.416 -1.583 1.00 86.69 307 GLY A C 1
ATOM 2363 O O . GLY A 1 307 ? -39.829 -30.118 -1.424 1.00 86.69 307 GLY A O 1
ATOM 2364 N N . SER A 1 308 ? -38.383 -29.066 -2.780 1.00 86.56 308 SER A N 1
ATOM 2365 C CA . SER A 1 308 ? -38.969 -29.495 -4.043 1.00 86.56 308 SER A CA 1
ATOM 2366 C C . SER A 1 308 ? -37.890 -29.613 -5.111 1.00 86.56 308 SER A C 1
ATOM 2368 O O . SER A 1 308 ? -36.866 -28.940 -5.056 1.00 86.56 308 SER A O 1
ATOM 2370 N N . SER A 1 309 ? -38.111 -30.491 -6.086 1.00 86.38 309 SER A N 1
ATOM 2371 C CA . SER A 1 309 ? -37.246 -30.615 -7.257 1.00 86.38 309 SER A CA 1
ATOM 2372 C C . SER A 1 309 ? -38.080 -30.761 -8.520 1.00 86.38 309 SER A C 1
ATOM 2374 O O . SER A 1 309 ? -39.159 -31.361 -8.513 1.00 86.38 309 SER A O 1
ATOM 2376 N N . GLN A 1 310 ? -37.584 -30.189 -9.610 1.00 88.00 310 GLN A N 1
ATOM 2377 C CA . GLN A 1 310 ? -38.233 -30.180 -10.905 1.00 88.00 310 GLN A CA 1
ATOM 2378 C C . GLN A 1 310 ? -37.193 -30.365 -12.010 1.00 88.00 310 GLN A C 1
ATOM 2380 O O . GLN A 1 310 ? -36.262 -29.579 -12.157 1.00 88.00 310 GLN A O 1
ATOM 2385 N N . LEU A 1 311 ? -37.414 -31.385 -12.840 1.00 87.94 311 LEU A N 1
ATOM 2386 C CA . LEU A 1 311 ? -36.737 -31.553 -14.120 1.00 87.94 311 LEU A CA 1
ATOM 2387 C C . LEU A 1 311 ? -37.713 -31.208 -15.244 1.00 87.94 311 LEU A C 1
ATOM 2389 O O . LEU A 1 311 ? -38.761 -31.844 -15.381 1.00 87.94 311 LEU A O 1
ATOM 2393 N N . GLN A 1 312 ? -37.356 -30.237 -16.078 1.00 90.12 312 GLN A N 1
ATOM 2394 C CA . GLN A 1 312 ? -38.123 -29.874 -17.263 1.00 90.12 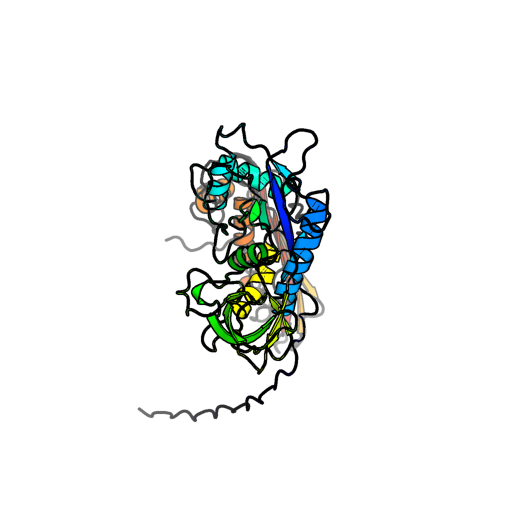312 GLN A CA 1
ATOM 2395 C C . GLN A 1 312 ? -37.328 -30.196 -18.525 1.00 90.12 312 GLN A C 1
ATOM 2397 O O . GLN A 1 312 ? -36.298 -29.589 -18.773 1.00 90.12 312 GLN A O 1
ATOM 2402 N N . ILE A 1 313 ? -37.820 -31.122 -19.347 1.00 89.00 313 ILE A N 1
ATOM 2403 C CA . ILE A 1 313 ? -37.216 -31.456 -20.644 1.00 89.00 313 ILE A CA 1
ATOM 2404 C C . ILE A 1 313 ? -37.941 -30.682 -21.749 1.00 89.00 313 ILE A C 1
ATOM 2406 O O . ILE A 1 313 ? -39.173 -30.686 -21.810 1.00 89.00 313 ILE A O 1
ATOM 2410 N N . TYR A 1 314 ? -37.183 -30.039 -22.634 1.00 89.94 314 TYR A N 1
ATOM 2411 C CA . TYR A 1 314 ? -37.712 -29.254 -23.744 1.00 89.94 314 TYR A CA 1
ATOM 2412 C C . TYR A 1 314 ? -37.725 -30.059 -25.045 1.00 89.94 314 TYR A C 1
ATOM 2414 O O . TYR A 1 314 ? -36.723 -30.637 -25.461 1.00 89.94 314 TYR A O 1
ATOM 2422 N N . GLY A 1 315 ? -38.871 -30.038 -25.728 1.00 83.75 315 GLY A N 1
ATOM 2423 C CA . GLY A 1 315 ? -39.051 -30.704 -27.018 1.00 83.75 315 GLY A CA 1
ATOM 2424 C C . GLY A 1 315 ? -39.226 -32.229 -26.929 1.00 83.75 315 GLY A C 1
ATOM 2425 O O . GLY A 1 315 ? -39.282 -32.806 -25.842 1.00 83.75 315 GLY A O 1
ATOM 2426 N N . PRO A 1 316 ? -39.387 -32.906 -28.081 1.00 81.06 316 PRO A N 1
ATOM 2427 C CA . PRO A 1 316 ? -39.561 -34.352 -28.123 1.00 81.06 316 PRO A CA 1
ATOM 2428 C C . PRO A 1 316 ? -38.229 -35.086 -27.925 1.00 81.06 316 PRO A C 1
ATOM 2430 O O . PRO A 1 316 ? -37.253 -34.806 -28.621 1.00 81.06 316 PRO A O 1
ATOM 2433 N N . ILE A 1 317 ? -38.219 -36.109 -27.065 1.00 83.50 317 ILE A N 1
ATOM 2434 C CA . ILE A 1 317 ? -37.070 -37.006 -26.862 1.00 83.50 317 ILE A CA 1
ATOM 2435 C C . ILE A 1 317 ? -36.961 -37.981 -28.054 1.00 83.50 317 ILE A C 1
ATOM 2437 O O . ILE A 1 317 ? -37.373 -39.141 -27.992 1.00 83.50 317 ILE A O 1
ATOM 2441 N N . SER A 1 318 ? -36.459 -37.480 -29.184 1.00 85.50 318 SER A N 1
ATOM 2442 C CA . SER A 1 318 ? -36.374 -38.212 -30.457 1.00 85.50 318 SER A CA 1
ATOM 2443 C C . SER A 1 318 ? -35.135 -39.112 -30.518 1.00 85.50 318 SER A C 1
ATOM 2445 O O . SER A 1 318 ? -34.351 -39.160 -29.576 1.00 85.50 318 SER A O 1
ATOM 2447 N N . ALA A 1 319 ? -34.989 -39.921 -31.571 1.00 86.38 319 ALA A N 1
ATOM 2448 C CA . ALA A 1 319 ? -33.776 -40.721 -31.790 1.00 86.38 319 ALA A CA 1
ATOM 2449 C C . ALA A 1 319 ? -32.663 -39.882 -32.390 1.00 86.38 319 ALA A C 1
ATOM 2451 O O . ALA A 1 319 ? -32.926 -39.091 -33.294 1.00 86.38 319 ALA A O 1
ATOM 2452 N N . SER A 1 320 ? -31.438 -40.100 -31.905 1.00 86.12 320 SER A N 1
ATOM 2453 C CA . SER A 1 320 ? -30.234 -39.428 -32.398 1.00 86.12 320 SER A CA 1
ATOM 2454 C C . SER A 1 320 ? -30.396 -37.905 -32.449 1.00 86.12 320 SER A C 1
ATOM 2456 O O . SER A 1 320 ? -30.066 -37.267 -33.448 1.00 86.12 320 SER A O 1
ATOM 2458 N N . SER A 1 321 ? -30.959 -37.332 -31.384 1.00 88.06 321 SER A N 1
ATOM 2459 C CA . SER A 1 321 ? -31.292 -35.913 -31.281 1.00 88.06 321 SER A CA 1
ATOM 2460 C C . SER A 1 321 ? -30.707 -35.285 -30.023 1.00 88.06 321 SER A C 1
ATOM 2462 O O . SER A 1 321 ? -30.546 -35.955 -29.002 1.00 88.06 321 SER A O 1
ATOM 2464 N N . ASN A 1 322 ? -30.473 -33.976 -30.080 1.00 89.44 322 ASN A N 1
ATOM 2465 C CA . ASN A 1 322 ? -30.115 -33.195 -28.903 1.00 89.44 322 ASN A CA 1
ATOM 2466 C C . ASN A 1 322 ? -31.304 -33.112 -27.937 1.00 89.44 322 ASN A C 1
ATOM 2468 O O . ASN A 1 322 ? -32.438 -32.887 -28.362 1.00 89.44 322 ASN A O 1
ATOM 2472 N N . ILE A 1 323 ? -31.022 -33.252 -26.646 1.00 89.62 323 ILE A N 1
ATOM 2473 C CA . ILE A 1 323 ? -31.938 -32.946 -25.549 1.00 89.62 323 ILE A CA 1
ATOM 2474 C C . ILE A 1 323 ? -31.468 -31.661 -24.886 1.00 89.62 323 ILE A C 1
ATOM 2476 O O . ILE A 1 323 ? -30.272 -31.484 -24.649 1.00 89.62 323 ILE A O 1
ATOM 2480 N N . SER A 1 324 ? -32.427 -30.816 -24.533 1.00 91.88 324 SER A N 1
ATOM 2481 C CA . SER A 1 324 ? -32.231 -29.692 -23.626 1.00 91.88 324 SER A CA 1
ATOM 2482 C C . SER A 1 324 ? -33.188 -29.847 -22.454 1.00 91.88 324 SER A C 1
ATOM 2484 O O . SER A 1 324 ? -34.357 -30.185 -22.653 1.00 91.88 324 SER A O 1
ATOM 2486 N N . ALA A 1 325 ? -32.706 -29.619 -21.242 1.00 90.44 325 ALA A N 1
ATOM 2487 C CA . ALA A 1 325 ? -33.504 -29.689 -20.032 1.00 90.44 325 ALA A CA 1
ATOM 2488 C C . ALA A 1 325 ? -33.035 -28.654 -19.006 1.00 90.44 325 ALA A C 1
ATOM 2490 O O . ALA A 1 325 ? -31.911 -28.169 -19.082 1.00 90.44 325 ALA A O 1
ATOM 2491 N N . THR A 1 326 ? -33.887 -28.353 -18.036 1.00 90.88 326 THR A N 1
ATOM 2492 C CA . THR A 1 326 ? -33.562 -27.504 -16.890 1.00 90.88 326 THR A CA 1
ATOM 2493 C C . THR A 1 326 ? -33.842 -28.262 -15.603 1.00 90.88 326 THR A C 1
ATOM 2495 O O . THR A 1 326 ? -34.882 -28.918 -15.478 1.00 90.88 326 THR A O 1
ATOM 2498 N N . TRP A 1 327 ? -32.908 -28.169 -14.662 1.00 88.94 327 TRP A N 1
ATOM 2499 C CA . TRP A 1 327 ? -33.048 -28.641 -13.290 1.00 88.94 327 TRP A CA 1
ATOM 2500 C C . TRP A 1 327 ? -33.258 -27.464 -12.351 1.00 88.94 327 TRP A C 1
ATOM 2502 O O . TRP A 1 327 ? -32.546 -26.467 -12.455 1.00 88.94 327 TRP A O 1
ATOM 2512 N N . ILE A 1 328 ? -34.215 -27.607 -11.437 1.00 89.12 328 ILE A N 1
ATOM 2513 C CA . ILE A 1 328 ? -34.460 -26.664 -10.349 1.00 89.12 328 ILE A CA 1
ATOM 2514 C C . ILE A 1 328 ? -34.711 -27.469 -9.081 1.00 89.12 328 ILE A C 1
ATOM 2516 O O . ILE A 1 328 ? -35.570 -28.354 -9.083 1.00 89.12 328 ILE A O 1
ATOM 2520 N N . ALA A 1 329 ? -34.011 -27.156 -7.996 1.00 87.12 329 ALA A N 1
ATOM 2521 C CA . ALA A 1 329 ? -34.308 -27.710 -6.682 1.00 87.12 329 ALA A CA 1
ATOM 2522 C C . ALA A 1 329 ? -34.206 -26.646 -5.590 1.00 87.12 329 ALA A C 1
ATOM 2524 O O . ALA A 1 329 ? -33.442 -25.694 -5.696 1.00 87.12 329 ALA A O 1
ATOM 2525 N N . ASN A 1 330 ? -34.991 -26.814 -4.533 1.00 89.19 330 ASN A N 1
ATOM 2526 C CA . ASN A 1 330 ? -34.841 -26.083 -3.283 1.00 89.19 330 ASN A CA 1
ATOM 2527 C C . ASN A 1 330 ? -34.950 -27.059 -2.119 1.00 89.19 330 ASN A C 1
ATOM 2529 O O . ASN A 1 330 ? -35.719 -28.023 -2.168 1.00 89.19 330 ASN A O 1
ATOM 2533 N N . ILE A 1 331 ? -34.172 -26.803 -1.081 1.00 88.94 331 ILE A N 1
ATOM 2534 C CA . ILE A 1 331 ? -34.199 -27.566 0.156 1.00 88.94 331 ILE A CA 1
ATOM 2535 C C . ILE A 1 331 ? -33.959 -26.633 1.330 1.00 88.94 331 ILE A C 1
ATOM 2537 O O . ILE A 1 331 ? -33.140 -25.722 1.247 1.00 88.94 331 ILE A O 1
ATOM 2541 N N . SER A 1 332 ? -34.661 -26.892 2.425 1.00 90.12 332 SER A N 1
ATOM 2542 C CA . SER A 1 332 ? -34.398 -26.301 3.724 1.00 90.12 332 SER A CA 1
ATOM 2543 C C . SER A 1 332 ? -34.401 -27.362 4.820 1.00 90.12 332 SER A C 1
ATOM 2545 O O . SER A 1 332 ? -35.118 -28.370 4.769 1.00 90.12 332 SER A O 1
ATOM 2547 N N . LEU A 1 333 ? -33.560 -27.141 5.815 1.00 90.44 333 LEU A N 1
ATOM 2548 C CA . LEU A 1 333 ? -33.232 -28.039 6.906 1.00 90.44 333 LEU A CA 1
ATOM 2549 C C . LEU A 1 333 ? -33.334 -27.269 8.216 1.00 90.44 333 LEU A C 1
ATOM 2551 O O . LEU A 1 333 ? -32.986 -26.092 8.282 1.00 90.44 333 LEU A O 1
ATOM 2555 N N . ARG A 1 334 ? -33.793 -27.941 9.271 1.00 90.69 334 ARG A N 1
ATOM 2556 C CA . ARG A 1 334 ? -33.784 -27.364 10.618 1.00 90.69 334 ARG A CA 1
ATOM 2557 C C . ARG A 1 334 ? -32.342 -27.232 11.129 1.00 90.69 334 ARG A C 1
ATOM 2559 O O . ARG A 1 334 ? -31.495 -28.063 10.813 1.00 90.69 334 ARG A O 1
ATOM 2566 N N . ASP A 1 335 ? -32.068 -26.206 11.927 1.00 88.38 335 ASP A N 1
ATOM 2567 C CA . ASP A 1 335 ? -30.707 -25.896 12.398 1.00 88.38 335 ASP A CA 1
ATOM 2568 C C . ASP A 1 335 ? -30.094 -26.967 13.322 1.00 88.38 335 ASP A C 1
ATOM 2570 O O . ASP A 1 335 ? -28.876 -27.134 13.367 1.00 88.38 335 ASP A O 1
ATOM 2574 N N . ASP A 1 336 ? -30.919 -27.752 14.015 1.00 85.50 336 ASP A N 1
ATOM 2575 C CA . ASP A 1 336 ? -30.470 -28.899 14.820 1.00 85.50 336 ASP A CA 1
ATOM 2576 C C . ASP A 1 336 ? -30.097 -30.124 13.964 1.00 85.50 336 ASP A C 1
ATOM 2578 O O . ASP A 1 336 ? -29.703 -31.173 14.480 1.00 85.50 336 ASP A O 1
ATOM 2582 N N . TYR A 1 337 ? -30.204 -29.996 12.641 1.00 86.62 337 TYR A N 1
ATOM 2583 C CA . TYR A 1 337 ? -29.865 -31.030 11.691 1.00 86.62 337 TYR A CA 1
ATOM 2584 C C . TYR A 1 337 ? -28.470 -30.808 11.116 1.00 86.62 337 TYR A C 1
ATOM 2586 O O . TYR A 1 337 ? -28.258 -29.945 10.265 1.00 86.62 337 TYR A O 1
ATOM 2594 N N . GLY A 1 338 ? -27.506 -31.612 11.565 1.00 86.19 338 GLY A N 1
ATOM 2595 C CA . GLY A 1 338 ? -26.144 -31.506 11.064 1.00 86.19 338 GLY A CA 1
ATOM 2596 C C . GLY A 1 338 ? -25.991 -31.960 9.611 1.00 86.19 338 GLY A C 1
ATOM 2597 O O . GLY A 1 338 ? -26.739 -32.813 9.107 1.00 86.19 338 GLY A O 1
ATOM 2598 N N . VAL A 1 339 ? -24.958 -31.431 8.963 1.00 87.38 339 VAL A N 1
ATOM 2599 C CA . VAL A 1 339 ? -24.522 -31.786 7.610 1.00 87.38 339 VAL A CA 1
ATOM 2600 C C . VAL A 1 339 ? -23.428 -32.842 7.625 1.00 87.38 339 VAL A C 1
ATOM 2602 O O . VAL A 1 339 ? -22.622 -32.915 8.546 1.00 87.38 339 VAL A O 1
ATOM 2605 N N . ASP A 1 340 ? -23.352 -33.615 6.541 1.00 86.19 340 ASP A N 1
ATOM 2606 C CA . ASP A 1 340 ? -22.259 -34.568 6.307 1.00 86.19 340 ASP A CA 1
ATOM 2607 C C . ASP A 1 340 ? -20.982 -33.886 5.754 1.00 86.19 340 ASP A C 1
ATOM 2609 O O . ASP A 1 340 ? -19.992 -34.564 5.484 1.00 86.19 340 ASP A O 1
ATOM 2613 N N . LEU A 1 341 ? -21.001 -32.558 5.561 1.00 87.75 341 LEU A N 1
ATOM 2614 C CA . LEU A 1 341 ? -19.837 -31.761 5.141 1.00 87.75 341 LEU A CA 1
ATOM 2615 C C . LEU A 1 341 ? -18.882 -31.451 6.301 1.00 87.75 341 LEU A C 1
ATOM 2617 O O . LEU A 1 341 ? -17.717 -31.147 6.062 1.00 87.75 341 LEU A O 1
ATOM 2621 N N . LEU A 1 342 ? -19.371 -31.553 7.538 1.00 89.25 342 LEU A N 1
ATOM 2622 C CA . LEU A 1 342 ? -18.625 -31.280 8.760 1.00 89.25 342 LEU A CA 1
ATOM 2623 C C . LEU A 1 342 ? -18.717 -32.489 9.711 1.00 89.25 342 LEU A C 1
ATOM 2625 O O . LEU A 1 342 ? -19.691 -33.249 9.648 1.00 89.25 342 LEU A O 1
ATOM 2629 N N . PRO A 1 343 ? -17.721 -32.715 10.588 1.00 89.81 343 PRO A N 1
ATOM 2630 C CA . PRO A 1 343 ? -17.780 -33.770 11.601 1.00 89.81 343 PRO A CA 1
ATOM 2631 C C . PRO A 1 343 ? -18.933 -33.574 12.598 1.00 89.81 343 PRO A C 1
ATOM 2633 O O . PRO A 1 343 ? -19.493 -32.492 12.711 1.00 89.81 343 PRO A O 1
ATOM 2636 N N . ASP A 1 344 ? -19.282 -34.624 13.348 1.00 90.31 344 ASP A N 1
ATOM 2637 C CA . ASP A 1 344 ? -20.215 -34.550 14.487 1.00 90.31 344 ASP A CA 1
ATOM 2638 C C . ASP A 1 344 ? -21.638 -34.061 14.160 1.00 90.31 344 ASP A C 1
ATOM 2640 O O . ASP A 1 344 ? -22.232 -33.236 14.848 1.00 90.31 344 ASP A O 1
ATOM 2644 N N . ARG A 1 345 ? -22.250 -34.677 13.144 1.00 88.00 345 ARG A N 1
ATOM 2645 C CA . ARG A 1 345 ? -23.615 -34.382 12.666 1.00 88.00 345 ARG A CA 1
ATOM 2646 C C . ARG A 1 345 ? -24.703 -34.312 13.749 1.00 88.00 345 ARG A C 1
ATOM 2648 O O . ARG A 1 345 ? -25.726 -33.662 13.562 1.00 88.00 345 ARG A O 1
ATOM 2655 N N . ALA A 1 346 ? -24.518 -35.015 14.863 1.00 88.75 346 ALA A N 1
ATOM 2656 C CA . ALA A 1 346 ? -25.483 -35.036 15.959 1.00 88.75 346 ALA A CA 1
ATOM 2657 C C . ALA A 1 346 ? -25.609 -33.690 16.703 1.00 88.75 346 ALA A C 1
ATOM 2659 O O . ALA A 1 346 ? -26.545 -33.545 17.483 1.00 88.75 346 ALA A O 1
ATOM 2660 N N . LEU A 1 347 ? -24.687 -32.744 16.485 1.00 88.12 347 LEU A N 1
ATOM 2661 C CA . LEU A 1 347 ? -24.677 -31.433 17.141 1.00 88.12 347 LEU A CA 1
ATOM 2662 C C . LEU A 1 347 ? -25.635 -30.413 16.504 1.00 88.12 347 LEU A C 1
ATOM 2664 O O . LEU A 1 347 ? -26.000 -29.441 17.155 1.00 88.12 347 LEU A O 1
ATOM 2668 N N . GLY A 1 348 ? -26.054 -30.632 15.255 1.00 91.31 348 GLY A N 1
ATOM 2669 C CA . GLY A 1 348 ? -26.750 -29.615 14.462 1.00 91.31 348 GLY A CA 1
ATOM 2670 C C . GLY A 1 348 ? -25.786 -28.708 13.702 1.00 91.31 348 GLY A C 1
ATOM 2671 O O . GLY A 1 348 ? -24.612 -28.597 14.050 1.00 91.31 348 GLY A O 1
ATOM 2672 N N . VAL A 1 349 ? -26.267 -28.076 12.630 1.00 92.94 349 VAL A N 1
ATOM 2673 C CA . VAL A 1 349 ? -25.400 -27.339 11.699 1.00 92.94 349 VAL A CA 1
ATOM 2674 C C . VAL A 1 349 ? -24.730 -26.144 12.372 1.00 92.94 349 VAL A C 1
ATOM 2676 O O . VAL A 1 349 ? -23.558 -25.896 12.126 1.00 92.94 349 VAL A O 1
ATOM 2679 N N . ARG A 1 350 ? -25.437 -25.438 13.266 1.00 93.06 350 ARG A N 1
ATOM 2680 C CA . ARG A 1 350 ? -24.914 -24.226 13.916 1.00 93.06 350 ARG A CA 1
ATOM 2681 C C . ARG A 1 350 ? -23.683 -24.546 14.755 1.00 93.06 350 ARG A C 1
ATOM 2683 O O . ARG A 1 350 ? -22.645 -23.927 14.577 1.00 93.06 350 ARG A O 1
ATOM 2690 N N . ALA A 1 351 ? -23.795 -25.569 15.601 1.00 91.56 351 ALA A N 1
ATOM 2691 C CA . ALA A 1 351 ? -22.698 -26.043 16.434 1.00 91.56 351 ALA A CA 1
ATOM 2692 C C . ALA A 1 351 ? -21.571 -26.680 15.607 1.00 91.56 351 ALA A C 1
ATOM 2694 O O . ALA A 1 351 ? -20.410 -26.593 15.988 1.00 91.56 351 ALA A O 1
ATOM 2695 N N . GLN A 1 352 ? -21.882 -27.303 14.463 1.00 94.44 352 GLN A N 1
ATOM 2696 C CA . GLN A 1 352 ? -20.839 -27.787 13.558 1.00 94.44 352 GLN A CA 1
ATOM 2697 C C . GLN A 1 352 ? -20.031 -26.642 12.937 1.00 94.44 352 GLN A C 1
ATOM 2699 O O . GLN A 1 352 ? -18.821 -26.790 12.793 1.00 94.44 352 GLN A O 1
ATOM 2704 N N . ILE A 1 353 ? -20.679 -25.541 12.549 1.00 92.44 353 ILE A N 1
ATOM 2705 C CA . ILE A 1 353 ? -19.991 -24.382 11.971 1.00 92.44 353 ILE A CA 1
ATOM 2706 C C . ILE A 1 353 ? -19.110 -23.730 13.036 1.00 92.44 353 ILE A C 1
ATOM 2708 O O . ILE A 1 353 ? -17.901 -23.681 12.844 1.00 92.44 353 ILE A O 1
ATOM 2712 N N . ASP A 1 354 ? -19.691 -23.357 14.176 1.00 91.06 354 ASP A N 1
ATOM 2713 C CA . ASP A 1 354 ? -18.978 -22.768 15.320 1.00 91.06 354 ASP A CA 1
ATOM 2714 C C . ASP A 1 354 ? -17.763 -23.623 15.735 1.00 91.06 354 ASP A C 1
ATOM 2716 O O . ASP A 1 354 ? -16.646 -23.134 15.851 1.00 91.06 354 ASP A O 1
ATOM 2720 N N . GLN A 1 355 ? -17.920 -24.948 15.842 1.00 92.44 355 GLN A N 1
ATOM 2721 C CA . GLN A 1 355 ? -16.830 -25.813 16.303 1.00 92.44 355 GLN A CA 1
ATOM 2722 C C . GLN A 1 355 ? -15.745 -26.114 15.251 1.00 92.44 355 GLN A C 1
ATOM 2724 O O . GLN A 1 355 ? -14.588 -26.335 15.622 1.00 92.44 355 GLN A O 1
ATOM 2729 N N . HIS A 1 356 ? -16.103 -26.249 13.968 1.00 93.06 356 HIS A N 1
ATOM 2730 C CA . HIS A 1 356 ? -15.184 -26.776 12.938 1.00 93.06 356 HIS A CA 1
ATOM 2731 C C . HIS A 1 356 ? -14.745 -25.748 11.898 1.00 93.06 356 HIS A C 1
ATOM 2733 O O . HIS A 1 356 ? -13.768 -25.999 11.192 1.00 93.06 356 HIS A O 1
ATOM 2739 N N . LEU A 1 357 ? -15.463 -24.635 11.786 1.00 86.81 357 LEU A N 1
ATOM 2740 C CA . LEU A 1 357 ? -15.127 -23.492 10.934 1.00 86.81 357 LEU A CA 1
ATOM 2741 C C . LEU A 1 357 ? -14.876 -22.223 11.765 1.00 86.81 357 LEU A C 1
ATOM 2743 O O . LEU A 1 357 ? -14.192 -21.328 11.285 1.00 86.81 357 LEU A O 1
ATOM 2747 N N . GLY A 1 358 ? -15.393 -22.175 12.993 1.00 87.00 358 GLY A N 1
ATOM 2748 C CA . GLY A 1 358 ? -15.257 -21.070 13.934 1.00 87.00 358 GLY A CA 1
ATOM 2749 C C . GLY A 1 358 ? -14.262 -21.303 15.068 1.00 87.00 358 GLY A C 1
ATOM 2750 O O . GLY A 1 358 ? -13.346 -22.133 14.977 1.00 87.00 358 GLY A O 1
ATOM 2751 N N . ASP A 1 359 ? -14.441 -20.541 16.147 1.00 83.75 359 ASP A N 1
ATOM 2752 C CA . ASP A 1 359 ? -13.600 -20.598 17.348 1.00 83.75 359 ASP A CA 1
ATOM 2753 C C . ASP A 1 359 ? -14.212 -21.390 18.524 1.00 83.75 359 ASP A C 1
ATOM 2755 O O . ASP A 1 359 ? -13.515 -21.675 19.510 1.00 83.75 359 ASP A O 1
ATOM 2759 N N . GLY A 1 360 ? -15.461 -21.844 18.387 1.00 90.00 360 GLY A N 1
ATOM 2760 C CA . GLY A 1 360 ? -16.149 -22.681 19.363 1.00 90.00 360 GLY A CA 1
ATOM 2761 C C . GLY A 1 360 ? -16.616 -21.921 20.604 1.00 90.00 360 GLY A C 1
ATOM 2762 O O . GLY A 1 360 ? -16.685 -22.519 21.689 1.00 90.00 360 GLY A O 1
ATOM 2763 N N . ASP A 1 361 ? -16.878 -20.618 20.495 1.00 85.56 361 ASP A N 1
ATOM 2764 C CA . ASP A 1 361 ? -17.350 -19.780 21.597 1.00 85.56 361 ASP A CA 1
ATOM 2765 C C . ASP A 1 361 ? -18.867 -19.911 21.874 1.00 85.56 361 ASP A C 1
ATOM 2767 O O . ASP A 1 361 ? -19.366 -19.425 22.901 1.00 85.56 361 ASP A O 1
ATOM 2771 N N . GLY A 1 362 ? -19.594 -20.652 21.027 1.00 88.81 362 GLY A N 1
ATOM 2772 C CA . GLY A 1 362 ? -21.037 -20.868 21.130 1.00 88.81 362 GLY A CA 1
ATOM 2773 C C . GLY A 1 362 ? -21.877 -19.786 20.444 1.00 88.81 362 GLY A C 1
ATOM 2774 O O . GLY A 1 362 ? -23.103 -19.713 20.659 1.00 88.81 362 GLY A O 1
ATOM 2775 N N . TRP A 1 363 ? -21.251 -18.953 19.620 1.00 86.06 363 TRP A N 1
ATOM 2776 C CA . TRP A 1 363 ? -21.865 -17.912 18.820 1.00 86.06 363 TRP A CA 1
ATOM 2777 C C . TRP A 1 363 ? -21.505 -18.097 17.344 1.00 86.06 363 TRP A C 1
ATOM 2779 O O . TRP A 1 363 ? -20.410 -18.504 17.015 1.00 86.06 363 TRP A O 1
ATOM 2789 N N . LEU A 1 364 ? -22.468 -17.855 16.451 1.00 81.38 364 LEU A N 1
ATOM 2790 C CA . LEU A 1 364 ? -22.261 -18.005 15.014 1.00 81.38 364 LEU A CA 1
ATOM 2791 C C . LEU A 1 364 ? -22.097 -16.632 14.357 1.00 81.38 364 LEU A C 1
ATOM 2793 O O . LEU A 1 364 ? -23.093 -15.915 14.178 1.00 81.38 364 LEU A O 1
ATOM 2797 N N . ASP A 1 365 ? -20.866 -16.298 13.983 1.00 77.81 365 ASP A N 1
ATOM 2798 C CA . ASP A 1 365 ? -20.492 -15.022 13.379 1.00 77.81 365 ASP A CA 1
ATOM 2799 C C . ASP A 1 365 ? -20.481 -15.049 11.843 1.00 77.81 365 ASP A C 1
ATOM 2801 O O . ASP A 1 365 ? -20.473 -16.090 11.185 1.00 77.81 365 ASP A O 1
ATOM 2805 N N . ILE A 1 366 ? -20.500 -13.854 11.239 1.00 79.12 366 ILE A N 1
ATOM 2806 C CA . ILE A 1 366 ? -20.554 -13.685 9.777 1.00 79.12 366 ILE A CA 1
ATOM 2807 C C . ILE A 1 366 ? -19.392 -14.392 9.050 1.00 79.12 366 ILE A C 1
ATOM 2809 O O . ILE A 1 366 ? -19.672 -15.041 8.042 1.00 79.12 366 ILE A O 1
ATOM 2813 N N . PRO A 1 367 ? -18.125 -14.325 9.511 1.00 79.12 367 PRO A N 1
ATOM 2814 C CA . PRO A 1 367 ? -17.027 -15.027 8.844 1.00 79.12 367 PRO A CA 1
ATOM 2815 C C . PRO A 1 367 ? -17.228 -16.547 8.806 1.00 79.12 367 PRO A C 1
ATOM 2817 O O . PRO A 1 367 ? -17.058 -17.173 7.765 1.00 79.12 367 PRO A O 1
ATOM 2820 N N . GLU A 1 368 ? -17.691 -17.132 9.908 1.00 81.94 368 GLU A N 1
ATOM 2821 C CA . GLU A 1 368 ? -17.920 -18.576 10.028 1.00 81.94 368 GLU A CA 1
ATOM 2822 C C . GLU A 1 368 ? -19.072 -19.029 9.118 1.00 81.94 368 GLU A C 1
ATOM 2824 O O . GLU A 1 368 ? -19.019 -20.080 8.473 1.00 81.94 368 GLU A O 1
ATOM 2829 N N . ILE A 1 369 ? -20.112 -18.194 9.016 1.00 83.06 369 ILE A N 1
ATOM 2830 C CA . ILE A 1 369 ? -21.225 -18.378 8.080 1.00 83.06 369 ILE A CA 1
ATOM 2831 C C . ILE A 1 369 ? -20.734 -18.323 6.629 1.00 83.06 369 ILE A C 1
ATOM 2833 O O . ILE A 1 369 ? -21.145 -19.155 5.816 1.00 83.06 369 ILE A O 1
ATOM 2837 N N . ALA A 1 370 ? -19.860 -17.375 6.295 1.00 80.25 370 ALA A N 1
ATOM 2838 C CA . ALA A 1 370 ? -19.308 -17.233 4.950 1.00 80.25 370 ALA A CA 1
ATOM 2839 C C . ALA A 1 370 ? -18.438 -18.441 4.555 1.00 80.25 370 ALA A C 1
ATOM 2841 O O . ALA A 1 370 ? -18.554 -18.957 3.435 1.00 80.25 370 ALA A O 1
ATOM 2842 N N . ASP A 1 371 ? -17.639 -18.959 5.489 1.00 83.62 371 ASP A N 1
ATOM 2843 C CA . ASP A 1 371 ? -16.857 -20.182 5.293 1.00 83.62 371 ASP A CA 1
ATOM 2844 C C . ASP A 1 371 ? -17.762 -21.399 5.072 1.00 83.62 371 ASP A C 1
ATOM 2846 O O . ASP A 1 371 ? -17.520 -22.223 4.182 1.00 83.62 371 ASP A O 1
ATOM 2850 N N . PHE A 1 372 ? -18.862 -21.492 5.823 1.00 89.88 372 PHE A N 1
ATOM 2851 C CA . PHE A 1 372 ? -19.853 -22.546 5.631 1.00 89.88 372 PHE A CA 1
ATOM 2852 C C . PHE A 1 372 ? -20.532 -22.471 4.259 1.00 89.88 372 PHE A C 1
ATOM 2854 O O . PHE A 1 372 ? -20.716 -23.496 3.597 1.00 89.88 372 PHE A O 1
ATOM 2861 N N . VAL A 1 373 ? -20.885 -21.271 3.804 1.00 87.31 373 VAL A N 1
ATOM 2862 C CA . VAL A 1 373 ? -21.492 -21.050 2.484 1.00 87.31 373 VAL A CA 1
ATOM 2863 C C . VAL A 1 373 ? -20.537 -21.492 1.382 1.00 87.31 373 VAL A C 1
ATOM 2865 O O . VAL A 1 373 ? -20.915 -22.307 0.538 1.00 87.31 373 VAL A O 1
ATOM 2868 N N . SER A 1 374 ? -19.272 -21.081 1.474 1.00 86.75 374 SER A N 1
ATOM 2869 C CA . SER A 1 374 ? -18.212 -21.497 0.551 1.00 86.75 374 SER A CA 1
ATOM 2870 C C . SER A 1 374 ? -18.025 -23.020 0.532 1.00 86.75 374 SER A C 1
ATOM 2872 O O . SER A 1 374 ? -17.840 -23.626 -0.529 1.00 86.75 374 SER A O 1
ATOM 2874 N N . LEU A 1 375 ? -18.125 -23.675 1.695 1.00 88.31 375 LEU A N 1
ATOM 2875 C CA . LEU A 1 375 ? -18.056 -25.132 1.814 1.00 88.31 375 LEU A CA 1
ATOM 2876 C C . LEU A 1 375 ? -19.227 -25.827 1.097 1.00 88.31 375 LEU A C 1
ATOM 2878 O O . LEU A 1 375 ? -19.018 -26.823 0.395 1.00 88.31 375 LEU A O 1
ATOM 2882 N N . VAL A 1 376 ? -20.452 -25.315 1.253 1.00 85.94 376 VAL A N 1
ATOM 2883 C CA . VAL A 1 376 ? -21.654 -25.861 0.601 1.00 85.94 376 VAL A CA 1
ATOM 2884 C C . VAL A 1 376 ? -21.588 -25.666 -0.914 1.00 85.94 376 VAL A C 1
ATOM 2886 O O . VAL A 1 376 ? -21.839 -26.618 -1.658 1.00 85.94 376 VAL A O 1
ATOM 2889 N N . GLU A 1 377 ? -21.206 -24.479 -1.381 1.00 85.31 377 GLU A N 1
ATOM 2890 C CA . GLU A 1 377 ? -21.047 -24.180 -2.808 1.00 85.31 377 GLU A CA 1
ATOM 2891 C C . GLU A 1 377 ? -19.960 -25.052 -3.448 1.00 85.31 377 GLU A C 1
ATOM 2893 O O . GLU A 1 377 ? -20.189 -25.689 -4.481 1.00 85.31 377 GLU A O 1
ATOM 2898 N N . GLY A 1 378 ? -18.804 -25.182 -2.790 1.00 82.56 378 GLY A N 1
ATOM 2899 C CA . GLY A 1 378 ? -17.710 -26.039 -3.245 1.00 82.56 378 GLY A CA 1
ATOM 2900 C C . GLY A 1 378 ? -18.109 -27.515 -3.338 1.00 82.56 378 GLY A C 1
ATOM 2901 O O . GLY A 1 378 ? -17.769 -28.197 -4.309 1.00 82.56 378 GLY A O 1
ATOM 2902 N N . ALA A 1 379 ? -18.897 -28.010 -2.378 1.00 83.81 379 ALA A N 1
ATOM 2903 C CA . ALA A 1 379 ? -19.429 -29.373 -2.401 1.00 83.81 379 ALA A CA 1
ATOM 2904 C C . ALA A 1 379 ? -20.451 -29.613 -3.529 1.00 83.81 379 ALA A C 1
ATOM 2906 O O . ALA A 1 379 ? -20.714 -30.765 -3.893 1.00 83.81 379 ALA A O 1
ATOM 2907 N N . ARG A 1 380 ? -21.022 -28.542 -4.089 1.00 78.25 380 ARG A N 1
ATOM 2908 C CA . ARG A 1 380 ? -22.042 -28.566 -5.146 1.00 78.25 380 ARG A CA 1
ATOM 2909 C C . ARG A 1 380 ? -21.500 -28.182 -6.527 1.00 78.25 380 ARG A C 1
ATOM 2911 O O . ARG A 1 380 ? -22.282 -28.020 -7.463 1.00 78.25 380 ARG A O 1
ATOM 2918 N N . ASN A 1 381 ? -20.177 -28.158 -6.699 1.00 75.81 381 ASN A N 1
ATOM 2919 C CA . ASN A 1 381 ? -19.515 -27.978 -7.993 1.00 75.81 381 ASN A CA 1
ATOM 2920 C C . ASN A 1 381 ? -19.589 -29.252 -8.864 1.00 75.81 381 ASN A C 1
ATOM 2922 O O . ASN A 1 381 ? -18.609 -29.974 -9.066 1.00 75.81 381 ASN A O 1
ATOM 2926 N N . LEU A 1 382 ? -20.797 -29.577 -9.321 1.00 81.25 382 LEU A N 1
ATOM 2927 C CA . LEU A 1 382 ? -21.121 -30.786 -10.075 1.00 81.25 382 LEU A CA 1
ATOM 2928 C C . LEU A 1 382 ? -21.135 -30.486 -11.580 1.00 81.25 382 LEU A C 1
ATOM 2930 O O . LEU A 1 382 ? -21.523 -29.401 -12.002 1.00 81.25 382 LEU A O 1
ATOM 2934 N N . THR A 1 383 ? -20.727 -31.454 -12.403 1.00 82.31 383 THR A N 1
ATOM 2935 C CA . THR A 1 383 ? -20.551 -31.248 -13.856 1.00 82.31 383 THR A CA 1
ATOM 2936 C C . THR A 1 383 ? -21.634 -31.899 -14.716 1.00 82.31 383 THR A C 1
ATOM 2938 O O . THR A 1 383 ? -21.774 -31.570 -15.896 1.00 82.31 383 THR A O 1
ATOM 2941 N N . ASP A 1 384 ? -22.408 -32.830 -14.152 1.00 86.06 384 ASP A N 1
ATOM 2942 C CA . ASP A 1 384 ? -23.398 -33.610 -14.892 1.00 86.06 384 ASP A CA 1
ATOM 2943 C C . ASP A 1 384 ? -24.626 -34.014 -14.056 1.00 86.06 384 ASP A C 1
ATOM 2945 O O . ASP A 1 384 ? -24.650 -33.928 -12.824 1.00 86.06 384 ASP A O 1
ATOM 2949 N N . SER A 1 385 ? -25.684 -34.438 -14.751 1.00 85.38 385 SER A N 1
ATOM 2950 C CA . SER A 1 385 ? -26.987 -34.742 -14.151 1.00 85.38 385 SER A CA 1
ATOM 2951 C C . SER A 1 385 ? -27.016 -36.008 -13.288 1.00 85.38 385 SER A C 1
ATOM 2953 O O . SER A 1 385 ? -27.957 -36.179 -12.508 1.00 85.38 385 SER A O 1
ATOM 2955 N N . GLU A 1 386 ? -26.022 -36.893 -13.410 1.00 85.19 386 GLU A N 1
ATOM 2956 C CA . GLU A 1 386 ? -25.885 -38.077 -12.553 1.00 85.19 386 GLU A CA 1
ATOM 2957 C C . GLU A 1 386 ? -25.261 -37.696 -11.211 1.00 85.19 386 GLU A C 1
ATOM 2959 O O . GLU A 1 386 ? -25.774 -38.078 -10.159 1.00 85.19 386 GLU A O 1
ATOM 2964 N N . SER A 1 387 ? -24.213 -36.876 -11.242 1.00 81.25 387 SER A N 1
ATOM 2965 C CA . SER A 1 387 ? -23.543 -36.327 -10.062 1.00 81.25 387 SER A CA 1
ATOM 2966 C C . SER A 1 387 ? -24.481 -35.434 -9.246 1.00 81.25 387 SER A C 1
ATOM 2968 O O . SER A 1 387 ? -24.441 -35.455 -8.018 1.00 81.25 387 SER A O 1
ATOM 2970 N N . LEU A 1 388 ? -25.393 -34.733 -9.928 1.00 77.44 388 LEU A N 1
ATOM 2971 C CA . LEU A 1 388 ? -26.517 -33.991 -9.345 1.00 77.44 388 LEU A CA 1
ATOM 2972 C C . LEU A 1 388 ? -27.569 -34.877 -8.661 1.00 77.44 388 LEU A C 1
ATOM 2974 O O . LEU A 1 388 ? -28.426 -34.385 -7.935 1.00 77.44 388 LEU A O 1
ATOM 2978 N N . GLY A 1 389 ? -27.559 -36.182 -8.935 1.00 77.12 389 GLY A N 1
ATOM 2979 C CA . GLY A 1 389 ? -28.631 -37.108 -8.577 1.00 77.12 389 GLY A CA 1
ATOM 2980 C C . GLY A 1 389 ? -29.991 -36.728 -9.164 1.00 77.12 389 GLY A C 1
ATOM 2981 O O . GLY A 1 389 ? -31.018 -37.066 -8.579 1.00 77.12 389 GLY A O 1
ATOM 2982 N N . CYS A 1 390 ? -30.004 -36.052 -10.320 1.00 78.62 390 CYS A N 1
ATOM 2983 C CA . CYS A 1 390 ? -31.225 -35.773 -11.071 1.00 78.62 390 CYS A CA 1
ATOM 2984 C C . CYS A 1 390 ? -31.667 -36.991 -11.865 1.00 78.62 390 CYS A C 1
ATOM 2986 O O . CYS A 1 390 ? -32.770 -37.505 -11.684 1.00 78.62 390 CYS A O 1
ATOM 2988 N N . CYS A 1 391 ? -30.860 -37.360 -12.861 1.00 83.69 391 CYS A N 1
ATOM 2989 C CA . CYS A 1 391 ? -31.383 -38.116 -13.983 1.00 83.69 391 CYS A CA 1
ATOM 2990 C C . CYS A 1 391 ? -30.302 -38.540 -14.975 1.00 83.69 391 CYS A C 1
ATOM 2992 O O . CYS A 1 391 ? -29.297 -37.859 -15.158 1.00 83.69 391 CYS A O 1
ATOM 2994 N N . VAL A 1 392 ? -30.555 -39.639 -15.680 1.00 88.31 392 VAL A N 1
ATOM 2995 C CA . VAL A 1 392 ? -29.733 -40.149 -16.783 1.00 88.31 392 VAL A CA 1
ATOM 2996 C C . VAL A 1 392 ? -30.663 -40.499 -17.943 1.00 88.31 392 VAL A C 1
ATOM 2998 O O . VAL A 1 392 ? -31.687 -41.154 -17.739 1.00 88.31 392 VAL A O 1
ATOM 3001 N N . VAL A 1 393 ? -30.329 -40.075 -19.166 1.00 87.19 393 VAL A N 1
ATOM 3002 C CA . VAL A 1 393 ? -31.135 -40.370 -20.362 1.00 87.19 393 VAL A CA 1
ATOM 3003 C C . VAL A 1 393 ? -30.391 -41.348 -21.257 1.00 87.19 393 VAL A C 1
ATOM 3005 O O . VAL A 1 393 ? -29.245 -41.119 -21.621 1.00 87.19 393 VAL A O 1
ATOM 3008 N N . ASP A 1 394 ? -31.034 -42.460 -21.609 1.00 87.62 394 ASP A N 1
ATOM 3009 C CA . ASP A 1 394 ? -30.448 -43.534 -22.422 1.00 87.62 394 ASP A CA 1
ATOM 3010 C C . ASP A 1 394 ? -29.093 -44.048 -21.876 1.00 87.62 394 ASP A C 1
ATOM 3012 O O . ASP A 1 394 ? -28.241 -44.504 -22.635 1.00 87.62 394 ASP A O 1
ATOM 3016 N N . TYR A 1 395 ? -28.935 -44.050 -20.546 1.00 86.56 395 TYR A N 1
ATOM 3017 C CA . TYR A 1 395 ? -27.702 -44.396 -19.814 1.00 86.56 395 TYR A CA 1
ATOM 3018 C C . TYR A 1 395 ? -26.541 -43.399 -19.959 1.00 86.56 395 TYR A C 1
ATOM 3020 O O . TYR A 1 395 ? -25.416 -43.726 -19.588 1.00 86.56 395 TYR A O 1
ATOM 3028 N N . LEU A 1 396 ? -26.801 -42.194 -20.471 1.00 86.88 396 LEU A N 1
ATOM 3029 C CA . LEU A 1 396 ? -25.831 -41.105 -20.526 1.00 86.88 396 LEU A CA 1
ATOM 3030 C C . LEU A 1 396 ? -26.294 -39.918 -19.665 1.00 86.88 396 LEU A C 1
ATOM 3032 O O . LEU A 1 396 ? -27.458 -39.507 -19.758 1.00 86.88 396 LEU A O 1
ATOM 3036 N N . PRO A 1 397 ? -25.416 -39.363 -18.814 1.00 88.88 397 PRO A N 1
ATOM 3037 C CA . PRO A 1 397 ? -25.748 -38.180 -18.041 1.00 88.88 397 PRO A CA 1
ATOM 3038 C C . PRO A 1 397 ? -25.794 -36.950 -18.953 1.00 88.88 397 PRO A C 1
ATOM 3040 O O . PRO A 1 397 ? -24.987 -36.793 -19.875 1.00 88.88 397 PRO A O 1
ATOM 3043 N N . LEU A 1 398 ? -26.742 -36.061 -18.680 1.00 89.56 398 LEU A N 1
ATOM 3044 C CA . LEU A 1 398 ? -26.805 -34.753 -19.313 1.00 89.56 398 LEU A CA 1
ATOM 3045 C C . LEU A 1 398 ? -25.682 -33.875 -18.752 1.00 89.56 398 LEU A C 1
ATOM 3047 O O . LEU A 1 398 ? -25.412 -33.879 -17.554 1.00 89.56 398 LEU A O 1
ATOM 3051 N N . GLN A 1 399 ? -25.035 -33.125 -19.633 1.00 90.75 399 GLN A N 1
ATOM 3052 C CA . GLN A 1 399 ? -23.924 -32.237 -19.316 1.00 90.75 399 GLN A CA 1
ATOM 3053 C C . GLN A 1 399 ? -24.435 -30.832 -19.008 1.00 90.75 399 GLN A C 1
ATOM 3055 O O . GLN A 1 399 ? -25.344 -30.337 -19.685 1.00 90.75 399 GLN A O 1
ATOM 3060 N N . MET A 1 400 ? -23.822 -30.181 -18.021 1.00 87.19 400 MET A N 1
ATOM 3061 C CA . MET A 1 400 ? -24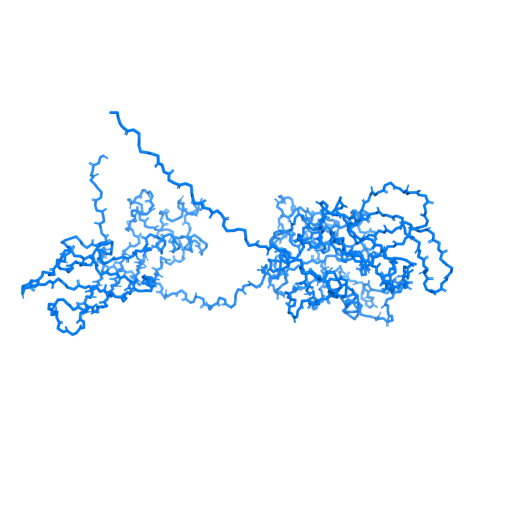.113 -28.791 -17.675 1.00 87.19 400 MET A CA 1
ATOM 3062 C C . MET A 1 400 ? -23.303 -27.850 -18.563 1.00 87.19 400 MET A C 1
ATOM 3064 O O . MET A 1 400 ? -22.076 -27.905 -18.577 1.00 87.19 400 MET A O 1
ATOM 3068 N N . SER A 1 401 ? -23.966 -26.966 -19.308 1.00 74.50 401 SER A N 1
ATOM 3069 C CA . SER A 1 401 ? -23.268 -26.053 -20.228 1.00 74.50 401 SER A CA 1
ATOM 3070 C C . SER A 1 401 ? -22.564 -24.886 -19.533 1.00 74.50 401 SER A C 1
ATOM 3072 O O . SER A 1 401 ? -21.623 -24.332 -20.096 1.00 74.50 401 SER A O 1
ATOM 3074 N N . LYS A 1 402 ? -23.029 -24.491 -18.342 1.00 77.69 402 LYS A N 1
ATOM 3075 C CA . LYS A 1 402 ? -22.540 -23.317 -17.595 1.00 77.69 402 LYS A CA 1
ATOM 3076 C C . LYS A 1 402 ? -22.160 -23.626 -16.139 1.00 77.69 402 LYS A C 1
ATOM 3078 O O . LYS A 1 402 ? -21.886 -22.704 -15.386 1.00 77.69 402 LYS A O 1
ATOM 3083 N N . GLY A 1 403 ? -22.136 -24.905 -15.759 1.00 79.81 403 GLY A N 1
ATOM 3084 C CA . GLY A 1 403 ? -22.070 -25.317 -14.355 1.00 79.81 403 GLY A CA 1
ATOM 3085 C C . GLY A 1 403 ? -23.424 -25.215 -13.645 1.00 79.81 403 GLY A C 1
ATOM 3086 O O . GLY A 1 403 ? -24.446 -24.938 -14.279 1.00 79.81 403 GLY A O 1
ATOM 3087 N N . MET A 1 404 ? -23.413 -25.498 -12.343 1.00 83.31 404 MET A N 1
ATOM 3088 C CA . MET A 1 404 ? -24.559 -25.365 -11.445 1.00 83.31 404 MET A CA 1
ATOM 3089 C C . MET A 1 404 ? -24.556 -23.977 -10.808 1.00 83.31 404 MET A C 1
ATOM 3091 O O . MET A 1 404 ? -23.526 -23.535 -10.308 1.00 83.31 404 MET A O 1
ATOM 3095 N N . GLU A 1 405 ? -25.712 -23.327 -10.780 1.00 86.38 405 GLU A N 1
ATOM 3096 C CA . GLU A 1 405 ? -25.947 -22.161 -9.936 1.00 86.38 405 GLU A CA 1
ATOM 3097 C C . GLU A 1 405 ? -26.503 -22.640 -8.593 1.00 86.38 405 GLU A C 1
ATOM 3099 O O . GLU A 1 405 ? -27.501 -23.367 -8.552 1.00 86.38 405 GLU A O 1
ATOM 3104 N N . VAL A 1 406 ? -25.831 -22.268 -7.504 1.00 85.19 406 VAL A N 1
ATOM 3105 C CA . VAL A 1 406 ? -26.212 -22.624 -6.135 1.00 85.19 406 VAL A CA 1
ATOM 3106 C C . VAL A 1 406 ? -26.358 -21.341 -5.340 1.00 85.19 406 VAL A C 1
ATOM 3108 O O . VAL A 1 406 ? -25.469 -20.501 -5.373 1.00 85.19 406 VAL A O 1
ATOM 3111 N N . ILE A 1 407 ? -27.475 -21.196 -4.634 1.00 85.06 407 ILE A N 1
ATOM 3112 C CA . ILE A 1 407 ? -27.710 -20.077 -3.719 1.00 85.06 407 ILE A CA 1
ATOM 3113 C C . ILE A 1 407 ? -27.931 -20.665 -2.335 1.00 85.06 407 ILE A C 1
ATOM 3115 O O . ILE A 1 407 ? -28.924 -21.363 -2.119 1.00 85.06 407 ILE A O 1
ATOM 3119 N N . VAL A 1 408 ? -27.014 -20.399 -1.409 1.00 86.69 408 VAL A N 1
ATOM 3120 C CA . VAL A 1 408 ? -27.104 -20.868 -0.022 1.00 86.69 408 VAL A CA 1
ATOM 3121 C C . VAL A 1 408 ? -27.848 -19.837 0.823 1.00 86.69 408 VAL A C 1
ATOM 3123 O O . VAL A 1 408 ? -27.583 -18.643 0.745 1.00 86.69 408 VAL A O 1
ATOM 3126 N N . ILE A 1 409 ? -28.779 -20.307 1.649 1.00 88.31 409 ILE A N 1
ATOM 3127 C CA . ILE A 1 409 ? -29.433 -19.518 2.694 1.00 88.31 409 ILE A CA 1
ATOM 3128 C C . ILE A 1 409 ? -28.921 -20.069 4.026 1.00 88.31 409 ILE A C 1
ATOM 3130 O O . ILE A 1 409 ? -29.401 -21.122 4.457 1.00 88.31 409 ILE A O 1
ATOM 3134 N N . PRO A 1 410 ? -27.900 -19.460 4.646 1.00 89.69 410 PRO A N 1
ATOM 3135 C CA . PRO A 1 410 ? -27.277 -20.031 5.833 1.00 89.69 410 PRO A CA 1
ATOM 3136 C C . PRO A 1 410 ? -28.136 -19.849 7.093 1.00 89.69 410 PRO A C 1
ATOM 3138 O O . PRO A 1 410 ? -29.129 -19.113 7.078 1.00 89.69 410 PRO A O 1
ATOM 3141 N N . PRO A 1 411 ? -27.745 -20.492 8.208 1.00 88.62 411 PRO A N 1
ATOM 3142 C CA . PRO A 1 411 ? -28.325 -20.199 9.511 1.00 88.62 411 PRO A CA 1
ATOM 3143 C C . PRO A 1 411 ? -28.127 -18.723 9.887 1.00 88.62 411 PRO A C 1
ATOM 3145 O O . PRO A 1 411 ? -27.122 -18.107 9.540 1.00 88.62 411 PRO A O 1
ATOM 3148 N N . ALA A 1 412 ? -29.066 -18.156 10.648 1.00 85.38 412 ALA A N 1
ATOM 3149 C CA . ALA A 1 412 ? -28.957 -16.772 11.114 1.00 85.38 412 ALA A CA 1
ATOM 3150 C C . ALA A 1 412 ? -27.736 -16.568 12.030 1.00 85.38 412 ALA A C 1
ATOM 3152 O O . ALA A 1 412 ? -27.433 -17.454 12.831 1.00 85.38 412 ALA A O 1
ATOM 3153 N N . ASN A 1 413 ? -27.113 -15.385 11.995 1.00 84.25 413 ASN A N 1
ATOM 3154 C CA . ASN A 1 413 ? -26.146 -14.962 13.015 1.00 84.25 413 ASN A CA 1
ATOM 3155 C C . ASN A 1 413 ? -26.791 -15.040 14.409 1.00 84.25 413 ASN A C 1
ATOM 3157 O O . ASN A 1 413 ? -27.938 -14.619 14.604 1.00 84.25 413 ASN A O 1
ATOM 3161 N N . GLY A 1 414 ? -26.057 -15.607 15.362 1.00 85.00 414 GLY A N 1
ATOM 3162 C CA . GLY A 1 414 ? -26.458 -15.640 16.760 1.00 85.00 414 GLY A CA 1
ATOM 3163 C C . GLY A 1 414 ? -26.005 -16.901 17.473 1.00 85.00 414 GLY A C 1
ATOM 3164 O O . GLY A 1 414 ? -25.348 -17.766 16.902 1.00 85.00 414 GLY A O 1
ATOM 3165 N N . SER A 1 415 ? -26.443 -17.063 18.719 1.00 88.00 415 SER A N 1
ATOM 3166 C CA . SER A 1 415 ? -26.122 -18.245 19.528 1.00 88.00 415 SER A CA 1
ATOM 3167 C C . SER A 1 415 ? -26.410 -19.568 18.805 1.00 88.00 415 SER A C 1
ATOM 3169 O O . SER A 1 415 ? -27.439 -19.706 18.130 1.00 88.00 415 SER A O 1
ATOM 3171 N N . VAL A 1 416 ? -25.547 -20.568 19.004 1.00 88.12 416 VAL A N 1
ATOM 3172 C CA . VAL A 1 416 ? -25.721 -21.931 18.465 1.00 88.12 416 VAL A CA 1
ATOM 3173 C C . VAL A 1 416 ? -26.986 -22.636 18.971 1.00 88.12 416 VAL A C 1
ATOM 3175 O O . VAL A 1 416 ? -27.514 -23.501 18.283 1.00 88.12 416 VAL A O 1
ATOM 3178 N N . GLU A 1 417 ? -27.534 -22.208 20.112 1.00 85.62 417 GLU A N 1
ATOM 3179 C CA . GLU A 1 417 ? -28.786 -22.722 20.697 1.00 85.62 417 GLU A CA 1
ATOM 3180 C C . GLU A 1 417 ? -30.049 -22.098 20.070 1.00 85.62 417 GLU A C 1
ATOM 3182 O O . GLU A 1 417 ? -31.180 -22.403 20.464 1.00 85.62 417 GLU A O 1
ATOM 3187 N N . SER A 1 418 ? -29.882 -21.168 19.126 1.00 83.06 418 SER A N 1
ATOM 3188 C CA . SER A 1 418 ? -31.003 -20.518 18.452 1.00 83.06 418 SER A CA 1
ATOM 3189 C C . SER A 1 418 ? -31.708 -21.489 17.511 1.00 83.06 418 SER A C 1
ATOM 3191 O O . SER A 1 418 ? -31.079 -22.229 16.760 1.00 83.06 418 SER A O 1
ATOM 3193 N N . ASN A 1 419 ? -33.039 -21.438 17.506 1.00 82.06 419 ASN A N 1
ATOM 3194 C CA . ASN A 1 419 ? -33.835 -22.202 16.556 1.00 82.06 419 ASN A CA 1
ATOM 3195 C C . ASN A 1 419 ? -33.956 -21.443 15.237 1.00 82.06 419 ASN A C 1
ATOM 3197 O O . ASN A 1 419 ? -34.366 -20.281 15.220 1.00 82.06 419 ASN A O 1
ATOM 3201 N N . GLY A 1 420 ? -33.710 -22.146 14.143 1.00 85.75 420 GLY A N 1
ATOM 3202 C CA . GLY A 1 420 ? -33.819 -21.608 12.800 1.00 85.75 420 GLY A CA 1
ATOM 3203 C C . GLY A 1 420 ? -33.862 -22.711 11.757 1.00 85.75 420 GLY A C 1
ATOM 3204 O O . GLY A 1 420 ? -34.107 -23.890 12.056 1.00 85.75 420 GLY A O 1
ATOM 3205 N N . SER A 1 421 ? -33.659 -22.297 10.519 1.00 90.00 421 SER A N 1
ATOM 3206 C CA . SER A 1 421 ? -33.426 -23.203 9.411 1.00 90.00 421 SER A CA 1
ATOM 3207 C C . SER A 1 421 ? -32.470 -22.573 8.419 1.00 90.00 421 SER A C 1
ATOM 3209 O O . SER A 1 421 ? -32.339 -21.351 8.347 1.00 90.00 421 SER A O 1
ATOM 3211 N N . TRP A 1 422 ? -31.857 -23.429 7.623 1.00 91.44 422 TRP A N 1
ATOM 3212 C CA . TRP A 1 422 ? -30.953 -23.059 6.551 1.00 91.44 422 TRP A CA 1
ATOM 3213 C C . TRP A 1 422 ? -31.254 -23.935 5.341 1.00 91.44 422 TRP A C 1
ATOM 3215 O O . TRP A 1 422 ? -31.985 -24.922 5.429 1.00 91.44 422 TRP A O 1
ATOM 3225 N N . GLY A 1 423 ? -30.724 -23.591 4.183 1.00 90.38 423 GLY A N 1
ATOM 3226 C CA . GLY A 1 423 ? -31.025 -24.327 2.973 1.00 90.38 423 GLY A CA 1
ATOM 3227 C C . GLY A 1 423 ? -30.216 -23.862 1.789 1.00 90.38 423 GLY A C 1
ATOM 3228 O O . GLY A 1 423 ? -29.311 -23.042 1.910 1.00 90.38 423 GLY A O 1
ATOM 3229 N N . TRP A 1 424 ? -30.555 -24.392 0.625 1.00 90.00 424 TRP A N 1
ATOM 3230 C CA . TRP A 1 424 ? -30.009 -23.896 -0.625 1.00 90.00 424 TRP A CA 1
ATOM 3231 C C . TRP A 1 424 ? -30.975 -24.134 -1.782 1.00 90.00 424 TRP A C 1
ATOM 3233 O O . TRP A 1 424 ? -31.911 -24.941 -1.711 1.00 90.00 424 TRP A O 1
ATOM 3243 N N . MET A 1 425 ? -30.735 -23.405 -2.863 1.00 87.94 425 MET A N 1
ATOM 3244 C CA . MET A 1 425 ? -31.419 -23.542 -4.140 1.00 87.94 425 MET A CA 1
ATOM 3245 C C . MET A 1 425 ? -30.405 -23.918 -5.215 1.00 87.94 425 MET A C 1
ATOM 3247 O O . MET A 1 425 ? -29.263 -23.472 -5.170 1.00 87.94 425 MET A O 1
ATOM 3251 N N . GLU A 1 426 ? -30.826 -24.738 -6.171 1.00 88.31 426 GLU A N 1
ATOM 3252 C CA . GLU A 1 426 ? -30.000 -25.227 -7.274 1.00 88.31 426 GLU A CA 1
ATOM 3253 C C . GLU A 1 426 ? -30.699 -24.954 -8.609 1.00 88.31 426 GLU A C 1
ATOM 3255 O O . GLU A 1 426 ? -31.895 -25.234 -8.755 1.00 88.31 426 GLU A O 1
ATOM 3260 N N . TYR A 1 427 ? -29.944 -24.475 -9.598 1.00 88.88 427 TYR A N 1
ATOM 3261 C CA . TYR A 1 427 ? -30.395 -24.292 -10.976 1.00 88.88 427 TYR A CA 1
ATOM 3262 C C . TYR A 1 427 ? -29.323 -24.740 -11.977 1.00 88.88 427 TYR A C 1
ATOM 3264 O O . TYR A 1 427 ? -28.165 -24.336 -11.894 1.00 88.88 427 TYR A O 1
ATOM 3272 N N . ALA A 1 428 ? -29.708 -25.545 -12.973 1.00 89.00 428 ALA A N 1
ATOM 3273 C CA . ALA A 1 428 ? -28.803 -25.908 -14.065 1.00 89.00 428 ALA A CA 1
ATOM 3274 C C . ALA A 1 428 ? -29.501 -26.097 -15.414 1.00 89.00 428 ALA A C 1
ATOM 3276 O O . ALA A 1 428 ? -30.566 -26.711 -15.520 1.00 89.00 428 ALA A O 1
ATOM 3277 N N . GLU A 1 429 ? -28.821 -25.643 -16.470 1.00 91.56 429 GLU A N 1
ATOM 3278 C CA . GLU A 1 429 ? -29.140 -25.956 -17.864 1.00 91.56 429 GLU A CA 1
ATOM 3279 C C . GLU A 1 429 ? -28.399 -27.230 -18.286 1.00 91.56 429 GLU A C 1
ATOM 3281 O O . GLU A 1 429 ? -27.168 -27.294 -18.295 1.00 91.56 429 GLU A O 1
ATOM 3286 N N . LEU A 1 430 ? -29.169 -28.251 -18.647 1.00 90.94 430 LEU A N 1
ATOM 3287 C CA . LEU A 1 430 ? -28.700 -29.584 -18.993 1.00 90.94 430 LEU A CA 1
ATOM 3288 C C . LEU A 1 430 ? -28.849 -29.831 -20.495 1.00 90.94 430 LEU A C 1
ATOM 3290 O O . LEU A 1 430 ? -29.877 -29.523 -21.104 1.00 90.94 430 LEU A O 1
ATOM 3294 N N . SER A 1 431 ? -27.841 -30.452 -21.098 1.00 90.81 431 SER A N 1
ATOM 3295 C CA . SER A 1 431 ? -27.866 -30.839 -22.507 1.00 90.81 431 SER A CA 1
ATOM 3296 C C . SER A 1 431 ? -27.290 -32.232 -22.728 1.00 90.81 431 SER A C 1
ATOM 3298 O O . SER A 1 431 ? -26.439 -32.701 -21.978 1.00 90.81 431 SER A O 1
ATOM 3300 N N . GLY A 1 432 ? -27.760 -32.932 -23.754 1.00 89.38 432 GLY A N 1
ATOM 3301 C CA . GLY A 1 432 ? -27.268 -34.274 -24.049 1.00 89.38 432 GLY A CA 1
ATOM 3302 C C . GLY A 1 432 ? -27.709 -34.789 -25.406 1.00 89.38 432 GLY A C 1
ATOM 3303 O O . GLY A 1 432 ? -28.374 -34.090 -26.169 1.00 89.38 432 GLY A O 1
ATOM 3304 N N . LEU A 1 433 ? -27.334 -36.030 -25.699 1.00 87.94 433 LEU A N 1
ATOM 3305 C CA . LEU A 1 433 ? -27.646 -36.717 -26.948 1.00 87.94 433 LEU A CA 1
ATOM 3306 C C . LEU A 1 433 ? -28.389 -38.016 -26.652 1.00 87.94 433 LEU A C 1
ATOM 3308 O O . LEU A 1 433 ? -27.923 -38.826 -25.853 1.00 87.94 433 LEU A O 1
ATOM 3312 N N . THR A 1 434 ? -29.516 -38.233 -27.327 1.00 85.50 434 THR A N 1
ATOM 3313 C CA . THR A 1 434 ? -30.176 -39.544 -27.334 1.00 85.50 434 THR A CA 1
ATOM 3314 C C . THR A 1 434 ? -29.480 -40.502 -28.281 1.00 85.50 434 THR A C 1
ATOM 3316 O O . THR A 1 434 ? -28.902 -40.106 -29.299 1.00 85.50 434 THR A O 1
ATOM 3319 N N . ASP A 1 435 ? -29.591 -41.794 -27.996 1.00 83.81 435 ASP A N 1
ATOM 3320 C CA . ASP A 1 435 ? -29.087 -42.811 -28.907 1.00 83.81 435 ASP A CA 1
ATOM 3321 C C . ASP A 1 435 ? -30.082 -43.138 -30.041 1.00 83.81 435 ASP A C 1
ATOM 3323 O O . ASP A 1 435 ? -31.090 -42.460 -30.265 1.00 83.81 435 ASP A O 1
ATOM 3327 N N . SER A 1 436 ? -29.775 -44.177 -30.819 1.00 85.69 436 SER A N 1
ATOM 3328 C CA . SER A 1 436 ? -30.553 -44.592 -31.992 1.00 85.69 436 SER A CA 1
ATOM 3329 C C . SER A 1 436 ? -31.739 -45.522 -31.691 1.00 85.69 436 SER A C 1
ATOM 3331 O O . SER A 1 436 ? -32.467 -45.881 -32.618 1.00 85.69 436 SER A O 1
ATOM 3333 N N . ARG A 1 437 ? -31.973 -45.928 -30.431 1.00 83.62 437 ARG A N 1
ATOM 3334 C CA . ARG A 1 437 ? -33.111 -46.799 -30.066 1.00 83.62 437 ARG A CA 1
ATOM 3335 C C . ARG A 1 437 ? -34.439 -46.085 -30.322 1.00 83.62 437 ARG A C 1
ATOM 3337 O O . ARG A 1 437 ? -34.485 -44.868 -30.393 1.00 83.62 437 ARG A O 1
ATOM 3344 N N . SER A 1 438 ? -35.544 -46.815 -30.461 1.00 79.50 438 SER A N 1
ATOM 3345 C CA . SER A 1 438 ? -36.889 -46.216 -30.579 1.00 79.50 438 SER A CA 1
ATOM 3346 C C . SER A 1 438 ? -37.572 -45.991 -29.226 1.00 79.50 438 SER A C 1
ATOM 3348 O O . SER A 1 438 ? -38.484 -45.176 -29.126 1.00 79.50 438 SER A O 1
ATOM 3350 N N . THR A 1 439 ? -37.145 -46.725 -28.196 1.00 82.38 439 THR A N 1
ATOM 3351 C CA . THR A 1 439 ? -37.617 -46.598 -26.812 1.00 82.38 439 THR A CA 1
ATOM 3352 C C . THR A 1 439 ? -36.580 -45.829 -26.008 1.00 82.38 439 THR A C 1
ATOM 3354 O O . THR A 1 439 ? -35.404 -46.188 -26.056 1.00 82.38 439 THR A O 1
ATOM 3357 N N . ARG A 1 440 ? -37.028 -44.818 -25.258 1.00 81.38 440 ARG A N 1
ATOM 3358 C CA . ARG A 1 440 ? -36.185 -43.978 -24.400 1.00 81.38 440 ARG A CA 1
ATOM 3359 C C . ARG A 1 440 ? -36.257 -44.413 -22.951 1.00 81.38 440 ARG A C 1
ATOM 3361 O O . ARG A 1 440 ? -37.327 -44.804 -22.482 1.00 81.38 440 ARG A O 1
ATOM 3368 N N . ILE A 1 441 ? -35.136 -44.302 -22.251 1.00 85.06 441 ILE A N 1
ATOM 3369 C CA . ILE A 1 441 ? -35.059 -44.550 -20.811 1.00 85.06 441 ILE A CA 1
ATOM 3370 C C . ILE A 1 441 ? -34.666 -43.244 -20.135 1.00 85.06 441 ILE A C 1
ATOM 3372 O O . ILE A 1 441 ? -33.590 -42.718 -20.393 1.00 85.06 441 ILE A O 1
ATOM 3376 N N . LEU A 1 442 ? -35.543 -42.740 -19.272 1.00 86.19 442 LEU A N 1
ATOM 3377 C CA . LEU A 1 442 ? -35.204 -41.723 -18.287 1.00 86.19 442 LEU A CA 1
ATOM 3378 C C . LEU A 1 442 ? -35.057 -42.447 -16.952 1.00 86.19 442 LEU A C 1
ATOM 3380 O O . LEU A 1 442 ? -36.051 -42.916 -16.394 1.00 86.19 442 LEU A O 1
ATOM 3384 N N . ASP A 1 443 ? -33.822 -42.586 -16.489 1.00 85.19 443 ASP A N 1
ATOM 3385 C CA . ASP A 1 443 ? -33.545 -43.060 -15.141 1.00 85.19 443 ASP A CA 1
ATOM 3386 C C . ASP A 1 443 ? -33.533 -41.852 -14.207 1.00 85.19 443 ASP A C 1
ATOM 3388 O O . ASP A 1 443 ? -32.844 -40.871 -14.476 1.00 85.19 443 ASP A O 1
ATOM 3392 N N . VAL A 1 444 ? -34.328 -41.915 -13.145 1.00 80.38 444 VAL A N 1
ATOM 3393 C CA . VAL A 1 444 ? -34.361 -40.913 -12.080 1.00 80.38 444 VAL A CA 1
ATOM 3394 C C . VAL A 1 444 ? -33.874 -41.638 -10.829 1.00 80.38 444 VAL A C 1
ATOM 3396 O O . VAL A 1 444 ? -34.529 -42.607 -10.414 1.00 80.38 444 VAL A O 1
ATOM 3399 N N . PRO A 1 445 ? -32.739 -41.229 -10.234 1.00 68.25 445 PRO A N 1
ATOM 3400 C CA . PRO A 1 445 ? -32.197 -41.869 -9.053 1.00 68.25 445 PRO A CA 1
ATOM 3401 C C . PRO A 1 445 ? -33.264 -41.982 -7.968 1.00 68.25 445 PRO A C 1
ATOM 3403 O O . PRO A 1 445 ? -33.946 -41.024 -7.613 1.00 68.25 445 PRO A O 1
ATOM 3406 N N . ARG A 1 446 ? -33.407 -43.186 -7.406 1.00 56.97 446 ARG A N 1
ATOM 3407 C CA . ARG A 1 446 ? -34.300 -43.432 -6.258 1.00 56.97 446 ARG A CA 1
ATOM 3408 C C . ARG A 1 446 ? -33.759 -42.852 -4.950 1.00 56.97 446 ARG A C 1
ATOM 3410 O O . ARG A 1 446 ? -34.421 -42.943 -3.920 1.00 56.97 446 ARG A O 1
ATOM 3417 N N . TRP A 1 447 ? -32.545 -42.317 -4.990 1.00 52.50 447 TRP A N 1
ATOM 3418 C CA . TRP A 1 447 ? -31.907 -41.581 -3.918 1.00 52.50 447 TRP A CA 1
ATOM 3419 C C . TRP A 1 447 ? -31.857 -40.121 -4.361 1.00 52.50 447 TRP A C 1
ATOM 3421 O O . TRP A 1 447 ? -31.212 -39.787 -5.347 1.00 52.50 447 TRP A O 1
ATOM 3431 N N . VAL A 1 448 ? -32.577 -39.253 -3.658 1.00 42.72 448 VAL A N 1
ATOM 3432 C CA . VAL A 1 448 ? -32.407 -37.809 -3.822 1.00 42.72 448 VAL A CA 1
ATOM 3433 C C . VAL A 1 448 ? -30.966 -37.491 -3.405 1.00 42.72 448 VAL A C 1
ATOM 3435 O O . VAL A 1 448 ? -30.548 -37.907 -2.321 1.00 42.72 448 VAL A O 1
ATOM 3438 N N . ALA A 1 449 ? -30.202 -36.755 -4.218 1.00 44.69 449 ALA A N 1
ATOM 3439 C CA . ALA A 1 449 ? -28.830 -36.316 -3.906 1.00 44.69 449 ALA A CA 1
ATOM 3440 C C . ALA A 1 449 ? -28.687 -35.483 -2.615 1.00 44.69 449 ALA A C 1
ATOM 3442 O O . ALA A 1 449 ? -27.581 -35.104 -2.237 1.00 44.69 449 ALA A O 1
ATOM 3443 N N . CYS A 1 450 ? -29.777 -35.223 -1.894 1.00 42.97 450 CYS A N 1
ATOM 3444 C CA . CYS A 1 450 ? -29.729 -34.687 -0.537 1.00 42.97 450 CYS A CA 1
ATOM 3445 C C . CYS A 1 450 ? -29.197 -35.687 0.501 1.00 42.97 450 CYS A C 1
ATOM 3447 O O . CYS A 1 450 ? -28.947 -35.290 1.630 1.00 42.97 450 CYS A O 1
ATOM 3449 N N . TRP A 1 451 ? -29.002 -36.965 0.154 1.00 42.19 451 TRP A N 1
ATOM 3450 C CA . TRP A 1 451 ? -28.483 -37.964 1.087 1.00 42.19 451 TRP A CA 1
ATOM 3451 C C . TRP A 1 451 ? -27.559 -38.972 0.397 1.00 42.19 451 TRP A C 1
ATOM 3453 O O . TRP A 1 451 ? -27.978 -40.056 -0.019 1.00 42.19 451 TRP A O 1
ATOM 3463 N N . ARG A 1 452 ? -26.254 -38.682 0.363 1.00 35.03 452 ARG A N 1
ATOM 3464 C CA . ARG A 1 452 ? -25.269 -39.770 0.342 1.00 35.03 452 ARG A CA 1
ATOM 3465 C C . ARG A 1 452 ? -25.266 -40.417 1.722 1.00 35.03 452 ARG A C 1
ATOM 3467 O O . ARG A 1 452 ? -24.514 -40.040 2.608 1.00 35.03 452 ARG A O 1
ATOM 3474 N N . ARG A 1 453 ? -26.094 -41.444 1.900 1.00 30.52 453 ARG A N 1
ATOM 3475 C CA . ARG A 1 453 ? -25.925 -42.391 3.003 1.00 30.52 453 ARG A CA 1
ATOM 3476 C C . ARG A 1 453 ? -24.642 -43.182 2.724 1.00 30.52 453 ARG A C 1
ATOM 3478 O O . ARG A 1 453 ? -24.678 -44.155 1.972 1.00 30.52 453 ARG A O 1
ATOM 3485 N N . SER A 1 454 ? -23.503 -42.737 3.256 1.00 29.09 454 SER A N 1
ATOM 3486 C CA . SER A 1 454 ? -22.299 -43.572 3.240 1.00 29.09 454 SER A CA 1
ATOM 3487 C C . SER A 1 454 ? -22.551 -44.811 4.115 1.00 29.09 454 SER A C 1
ATOM 3489 O O . SER A 1 454 ? -23.262 -44.703 5.122 1.00 29.09 454 SER A O 1
ATOM 3491 N N . PRO A 1 455 ? -22.070 -46.007 3.734 1.00 29.95 455 PRO A N 1
ATOM 3492 C CA . PRO A 1 455 ? -22.357 -47.233 4.463 1.00 29.95 455 PRO A CA 1
ATOM 3493 C C . PRO A 1 455 ? -21.737 -47.157 5.855 1.00 29.95 455 PRO A C 1
ATOM 3495 O O . PRO A 1 455 ? -20.578 -46.782 5.999 1.00 29.95 455 PRO A O 1
ATOM 3498 N N . SER A 1 456 ? -22.510 -47.558 6.860 1.00 31.39 456 SER A N 1
ATOM 3499 C CA . SER A 1 456 ? -22.035 -47.819 8.215 1.00 31.39 456 SER A CA 1
ATOM 3500 C C . SER A 1 456 ? -20.742 -48.642 8.202 1.00 31.39 456 SER A C 1
ATOM 3502 O O . SER A 1 456 ? -20.761 -49.803 7.773 1.00 31.39 456 SER A O 1
ATOM 3504 N N . GLY A 1 457 ? -19.665 -48.033 8.693 1.00 33.84 457 GLY A N 1
ATOM 3505 C CA . GLY A 1 457 ? -18.483 -48.685 9.243 1.00 33.84 457 GLY A CA 1
ATOM 3506 C C . GLY A 1 457 ? -18.312 -48.208 10.669 1.00 33.84 457 GLY A C 1
ATOM 3507 O O . GLY A 1 457 ? -18.156 -46.978 10.819 1.00 33.84 457 GLY A O 1
#